Protein 1UW4 (pdb70)

Foldseek 3Di:
DFKKKKKQAPQPDDQVNVVVVQPVDADFDDKDKDWPPDPDPPPTMIMMMTGHDDDVVLVVSCVPQQQPWDADPVGDTGGIHMDHDPDPDDD/DDDLLVVLCCLLQPVQAPVCLVVSLVVVQPPPCVPVVSLVSNLVVLLQQLSHDLNRLLSSLLSVLSNCVPVVVSLVSNLVSLLVVLVVCLVVVDVVCLSRNLSSLLNNLSNCVSPSDDVVVVLVSLVCLLDPQADPVLAAGPSRHQVDPSSLVSNLSSLVRHVQVQCDDPSVVSVVLSVLSVLLSVQSSQPDPQADPVRHDDVVSVCSVVVSVCVNPVPDDRDPHNVRSVVSVVVVVVVVCVVVVPDD/DFKKKKKQAAQPDDQVNVCVVCPVPAAFDDKDKDWPPDPDPPPTMIMMMTGHDDDVVLVVRCVPQQQDWDADPPGDTGGIHMDHDPDPDDD/DDPLLVVLCCLQQPVFAPVCLVVSLVVVLPDPCVPVVSLVSNLVVLLQQLSHDLVRLLSSLVSVLSCCVPVVVSLVSNLVSLVVVLVVCLVVVDVVCLSSNLSSLLNNLSNCVSPSDDVVVVLVSLVCLLDPQADPVLDAGDSRHQVDPSSLVSNLSSLVRHVLVQCDDPSVVSVVLSVLSVLLSVQSSQPDPQADPVRHDDVVSVVSVVVSVCVNPVPDDRDPHNVRSVVSNVVVVVVVCVVVVPDD

Radius of gyration: 30.74 Å; Cα contacts (8 Å, |Δi|>4): 879; chains: 4; bounding box: 74×46×94 Å

InterPro domains:
  IPR005120 UPF3 domain [PF03467] (51-208)
  IPR012677 Nucleotide-binding alpha-beta plait domain superfamily [G3DSA:3.30.70.330] (50-139)
  IPR034979 UPF3B, RNA recognition motif-like domain [cd12728] (50-137)
  IPR035979 RNA-binding domain superfamily [SSF54928] (51-139)
  IPR039722 Nonsense-mediated mRNA decay protein 3 [PTHR13112] (39-478)

Sequence (678 aa):
LSKVVIRRLPPTLTKEQLQEHLQPMPEHDYFEFFSNDTSLYPHMYARAYINFKNQEDIILFRDRFDGYVFLDNKGQEYPAIVEFAPFQKAARPPLQEYVRKLLYKDLSKVTTEKVLRQMRKLPWQDQEVKDYVICCMINIWNVKYNSIHCVANLLAGLVLYQEDVGIHVVDGVLEDIRLGMEVNQPKFNQRRISSAKFLGELYNYRMVESAVIFRTLYSFTSFGVNPDGSPSSLDPPEHLFRIRLVCTILDTCGQYFDRGSSKRKLDCFLVYFQRYVWWKKSLEVWTKDHPFPIDIDYMISDTLELLRPKIKLCNSLEESIRQVQDLEREFLIKLGLVNLSKVVIRRLPPTLTKEQLQEHLQPMPEHDYFEFFSNDTSLYPHMYARAYINFKNQEDIILFRDRFDGYVFLDNKGQEYPAIVEFAPFQKAARPPLQEYVRKLLYKDLSKVTTEKVLRQMRKLPWQDQEVKDYVICCMINIWNVKYNSIHCVANLLAGLVLYQEDVGIHVVDGVLEDIRRLGMEVNQPKFNQRRISSAKFLGELYNYRMVESAVIFRTLYSSFTSSFGVNPDGSPSSLDPPEHLFRIRLVCTILDTCGQYFDRGSSKRKLDCFLVYFQRYVWWKKSLEVWTKDHPFPIDIDYMISDTLELLRPKIKLCNSLEESIRQVQDLEREFLIKLGLVN

Nearest PDB structures (foldseek):
  1uw4-assembly2_C  TM=1.011E+00  e=7.088E-17  Homo sapiens
  7nwu-assembly2_E  TM=1.004E+00  e=2.811E-15  Homo sapiens
  7nwu-assembly1_A  TM=9.991E-01  e=5.937E-15  Homo sapiens
  7qg6-assembly1_A  TM=9.614E-01  e=1.571E-12  Homo sapiens
  7qg6-assembly1_E  TM=9.513E-01  e=1.977E-12  Homo sapiens

Solvent-accessible surface area: 33104 Å² total; per-residue (Å²): 83,41,5,2,4,0,6,59,0,1,34,102,18,57,67,111,84,0,70,126,74,1,101,109,45,28,105,69,110,42,14,75,40,41,36,108,19,27,4,2,160,81,50,40,52,0,8,0,6,0,18,5,130,58,132,125,37,14,85,120,9,34,76,125,3,46,40,78,71,2,109,27,147,178,48,92,129,30,74,2,49,10,74,54,3,42,16,48,107,52,48,172,71,111,72,50,81,53,1,58,103,0,3,38,141,49,13,35,128,137,39,18,146,127,1,46,139,25,0,112,120,5,45,13,156,64,111,144,11,30,71,46,0,13,30,7,2,2,20,1,93,45,11,151,106,94,16,0,42,1,1,0,48,3,0,25,20,0,28,137,116,40,92,41,0,0,6,24,0,0,7,3,0,8,22,6,12,53,4,0,2,35,28,34,65,110,143,8,38,160,64,9,21,12,4,0,34,0,0,0,12,0,46,43,60,226,26,7,143,22,15,7,0,0,62,8,0,37,15,0,11,67,50,33,24,48,70,60,14,46,66,25,110,38,7,51,48,101,27,17,14,2,0,94,4,0,3,18,0,2,87,20,0,1,108,137,0,78,199,61,86,19,83,76,11,0,52,9,0,4,29,35,0,13,53,4,7,47,32,8,49,60,21,172,44,35,72,211,146,83,92,29,51,105,106,19,40,129,63,15,23,92,5,0,85,107,19,33,111,207,45,118,49,9,113,28,44,108,48,0,61,61,49,3,96,30,18,76,76,95,13,70,99,105,12,22,12,7,84,88,44,3,3,6,0,4,60,0,0,42,93,19,60,52,127,80,0,73,121,79,0,94,111,42,27,118,69,108,35,12,72,43,42,32,110,18,23,5,2,160,81,46,49,54,1,8,0,7,0,21,7,114,88,126,116,41,14,69,123,7,32,78,121,0,45,41,77,70,3,105,25,131,169,51,89,130,32,75,3,42,9,73,52,2,47,17,48,114,42,55,178,76,118,67,52,67,86,1,55,99,0,3,33,130,43,10,38,151,144,36,26,138,107,1,32,106,32,0,104,157,12,64,14,184,67,111,144,17,21,72,49,0,12,30,8,2,0,19,1,74,43,10,161,93,116,18,0,40,2,2,0,57,5,0,27,22,0,32,140,128,41,95,44,0,0,7,25,0,0,9,2,0,8,21,5,12,38,4,0,2,34,29,35,65,109,146,7,37,96,61,11,22,2,5,0,26,0,0,0,15,0,50,42,68,223,30,7,137,23,12,7,0,0,59,7,0,37,31,0,12,71,45,33,26,46,69,60,14,45,65,26,108,41,7,52,47,100,24,19,13,1,0,88,3,0,3,16,0,1,79,18,0,1,97,136,0,74,191,62,87,19,98,105,15,0,53,6,0,4,26,33,0,11,54,3,5,48,31,8,53,60,20,171,44,36,72,213,147,81,89,26,50,99,107,17,43,119,60,13,25,95,4,0,83,92,16,32,108,196,45,117,45,9,114,31,47,114,49,0,60,56,55,5,92,33,18,78,82,107,11,70,95,123,20,23,12,10,92

CATH classification: 3.30.70.330

Organism: Homo sapiens (NCBI:txid9606)

Structure (mmCIF, N/CA/C/O backbone):
data_1UW4
#
_entry.id   1UW4
#
_cell.length_a   70.306
_cell.length_b   100.178
_cell.length_c   153.458
_cell.angle_alpha   90.00
_cell.angle_beta   90.00
_cell.angle_gamma   90.00
#
_symmetry.space_group_name_H-M   'P 21 21 2'
#
loop_
_entity.id
_entity.type
_entity.pdbx_description
1 polymer UPF3X
2 polymer 'REGULATOR OF NONSENSE TRANSCRIPTS 2'
3 non-polymer BETA-MERCAPTOETHANOL
4 water water
#
loop_
_atom_site.group_PDB
_atom_site.id
_atom_site.type_symbol
_atom_site.label_atom_id
_atom_site.label_alt_id
_atom_site.label_comp_id
_atom_site.label_asym_id
_atom_site.label_entity_id
_atom_site.label_seq_id
_atom_site.pdbx_PDB_ins_code
_atom_site.Cartn_x
_atom_site.Cartn_y
_atom_site.Cartn_z
_atom_site.occupancy
_atom_site.B_iso_or_equiv
_atom_site.auth_seq_id
_atom_site.auth_comp_id
_atom_site.auth_asym_id
_atom_site.auth_atom_id
_atom_site.pdbx_PDB_model_num
ATOM 1 N N . LEU A 1 1 ? 83.645 35.025 122.967 1.00 31.34 50 LEU A N 1
ATOM 2 C CA . LEU A 1 1 ? 84.224 33.817 123.629 1.00 31.19 50 LEU A CA 1
ATOM 3 C C . LEU A 1 1 ? 85.713 33.664 123.301 1.00 30.62 50 LEU A C 1
ATOM 4 O O . LEU A 1 1 ? 86.066 33.411 122.150 1.00 30.70 50 LEU A O 1
ATOM 9 N N . SER A 1 2 ? 86.581 33.838 124.300 1.00 29.98 51 SER A N 1
ATOM 10 C CA . SER A 1 2 ? 88.030 33.656 124.111 1.00 29.46 51 SER A CA 1
ATOM 11 C C . SER A 1 2 ? 88.672 32.577 125.003 1.00 28.64 51 SER A C 1
ATOM 12 O O . SER A 1 2 ? 89.774 32.101 124.710 1.00 28.47 51 SER A O 1
ATOM 15 N N . LYS A 1 3 ? 87.990 32.190 126.075 1.00 27.63 52 LYS A N 1
ATOM 16 C CA . LYS A 1 3 ? 88.534 31.227 127.035 1.00 27.00 52 LYS A CA 1
ATOM 17 C C . LYS A 1 3 ? 88.251 29.786 126.595 1.00 26.31 52 LYS A C 1
ATOM 18 O O . LYS A 1 3 ? 87.100 29.396 126.464 1.00 25.91 52 LYS A O 1
ATOM 24 N N . VAL A 1 4 ? 89.325 29.017 126.400 1.00 25.90 53 VAL A N 1
ATOM 25 C CA . VAL A 1 4 ? 89.284 27.657 125.863 1.00 25.63 53 VAL A CA 1
ATOM 26 C C . VAL A 1 4 ? 89.866 26.665 126.874 1.00 25.60 53 VAL A C 1
ATOM 27 O O . VAL A 1 4 ? 90.929 26.913 127.454 1.00 25.10 53 VAL A O 1
ATOM 31 N N . VAL A 1 5 ? 89.161 25.554 127.087 1.00 25.19 54 VAL A N 1
ATOM 32 C CA . VAL A 1 5 ? 89.649 24.482 127.948 1.00 24.92 54 VAL A CA 1
ATOM 33 C C . VAL A 1 5 ? 90.151 23.299 127.127 1.00 25.35 54 VAL A C 1
ATOM 34 O O . VAL A 1 5 ? 89.557 22.938 126.105 1.00 24.87 54 VAL A O 1
ATOM 38 N N . ILE A 1 6 ? 91.255 22.713 127.583 1.00 25.51 55 ILE A N 1
ATOM 39 C CA . ILE A 1 6 ? 91.764 21.461 127.041 1.00 26.30 55 ILE A CA 1
ATOM 40 C C . ILE A 1 6 ? 91.830 20.466 128.207 1.00 26.15 55 ILE A C 1
ATOM 41 O O . ILE A 1 6 ? 92.631 20.632 129.132 1.00 25.90 55 ILE A O 1
ATOM 46 N N . ARG A 1 7 ? 90.976 19.442 128.143 1.00 26.14 56 ARG A N 1
ATOM 47 C CA . ARG A 1 7 ? 90.649 18.586 129.291 1.00 25.84 56 ARG A CA 1
ATOM 48 C C . ARG A 1 7 ? 90.752 17.069 129.003 1.00 25.57 56 ARG A C 1
ATOM 49 O O . ARG A 1 7 ? 90.883 16.653 127.863 1.00 25.55 56 ARG A O 1
ATOM 57 N N . ARG A 1 8 ? 90.694 16.266 130.062 1.00 25.23 57 ARG A N 1
ATOM 58 C CA . ARG A 1 8 ? 90.923 14.816 130.006 1.00 25.64 57 ARG A CA 1
ATOM 59 C C . ARG A 1 8 ? 92.388 14.487 129.618 1.00 26.02 57 ARG A C 1
ATOM 60 O O . ARG A 1 8 ? 92.670 13.486 128.948 1.00 25.87 57 ARG A O 1
ATOM 68 N N . LEU A 1 9 ? 93.311 15.346 130.057 1.00 26.42 58 LEU A N 1
ATOM 69 C CA . LEU A 1 9 ? 94.748 15.108 129.911 1.00 26.75 58 LEU A CA 1
ATOM 70 C C . LEU A 1 9 ? 95.207 14.087 130.954 1.00 26.98 58 LEU A C 1
ATOM 71 O O . LEU A 1 9 ? 94.547 13.917 131.971 1.00 26.46 58 LEU A O 1
ATOM 76 N N . PRO A 1 10 ? 96.328 13.404 130.717 1.00 27.59 59 PRO A N 1
ATOM 77 C CA . PRO A 1 10 ? 96.852 12.453 131.707 1.00 28.18 59 PRO A CA 1
ATOM 78 C C . PRO A 1 10 ? 97.039 13.117 133.085 1.00 28.90 59 PRO A C 1
ATOM 79 O O . PRO A 1 10 ? 97.492 14.272 133.128 1.00 28.97 59 PRO A O 1
ATOM 83 N N . PRO A 1 11 ? 96.687 12.425 134.174 1.00 29.42 60 PRO A N 1
ATOM 84 C CA . PRO A 1 11 ? 96.716 13.022 135.519 1.00 29.72 60 PRO A CA 1
ATOM 85 C C . PRO A 1 11 ? 98.099 13.413 136.035 1.00 30.50 60 PRO A C 1
ATOM 86 O O . PRO A 1 11 ? 98.158 14.212 136.971 1.00 30.42 60 PRO A O 1
ATOM 90 N N . THR A 1 12 ? 99.169 12.865 135.452 1.00 31.21 61 THR A N 1
ATOM 91 C CA . THR A 1 12 ? 100.535 13.211 135.839 1.00 31.54 61 THR A CA 1
ATOM 92 C C . THR A 1 12 ? 101.264 14.025 134.764 1.00 31.62 61 THR A C 1
ATOM 93 O O . THR A 1 12 ? 102.483 14.145 134.807 1.00 31.61 61 THR A O 1
ATOM 97 N N . LEU A 1 13 ? 100.531 14.582 133.801 1.00 31.46 62 LEU A N 1
ATOM 98 C CA . LEU A 1 13 ? 101.116 15.565 132.891 1.00 31.56 62 LEU A CA 1
ATOM 99 C C . LEU A 1 13 ? 101.346 16.855 133.680 1.00 31.60 62 LEU A C 1
ATOM 100 O O . LEU A 1 13 ? 100.613 17.140 134.630 1.00 31.96 62 LEU A O 1
ATOM 105 N N . THR A 1 14 ? 102.381 17.605 133.309 1.00 31.77 63 THR A N 1
ATOM 106 C CA . THR A 1 14 ? 102.702 18.893 133.939 1.00 31.59 63 THR A CA 1
ATOM 107 C C . THR A 1 14 ? 102.477 20.014 132.935 1.00 31.98 63 THR A C 1
ATOM 108 O O . THR A 1 14 ? 102.446 19.773 131.724 1.00 31.64 63 THR A O 1
ATOM 112 N N . LYS A 1 15 ? 102.342 21.238 133.439 1.00 32.46 64 LYS A N 1
ATOM 113 C CA . LYS A 1 15 ? 102.173 22.412 132.584 1.00 32.91 64 LYS A CA 1
ATOM 114 C C . LYS A 1 15 ? 103.277 22.509 131.526 1.00 33.43 64 LYS A C 1
ATOM 115 O O . LYS A 1 15 ? 102.988 22.771 130.357 1.00 33.53 64 LYS A O 1
ATOM 121 N N . GLU A 1 16 ? 104.527 22.282 131.938 1.00 33.92 65 GLU A N 1
ATOM 122 C CA . GLU A 1 16 ? 105.679 22.438 131.051 1.00 34.23 65 GLU A CA 1
ATOM 123 C C . GLU A 1 16 ? 105.670 21.400 129.925 1.00 34.42 65 GLU A C 1
ATOM 124 O O . GLU A 1 16 ? 105.896 21.740 128.769 1.00 34.33 65 GLU A O 1
ATOM 130 N N . GLN A 1 17 ? 105.402 20.142 130.270 1.00 34.77 66 GLN A N 1
ATOM 131 C CA . GLN A 1 17 ? 105.280 19.069 129.274 1.00 34.88 66 GLN A CA 1
ATOM 132 C C . GLN A 1 17 ? 104.169 19.367 128.263 1.00 35.06 66 GLN A C 1
ATOM 133 O O . GLN A 1 17 ? 104.323 19.094 127.069 1.00 35.22 66 GLN A O 1
ATOM 139 N N . LEU A 1 18 ? 103.063 19.934 128.752 1.00 35.01 67 LEU A N 1
ATOM 140 C CA . LEU A 1 18 ? 101.934 20.338 127.910 1.00 35.14 67 LEU A CA 1
ATOM 141 C C . LEU A 1 18 ? 102.370 21.413 126.919 1.00 35.25 67 LEU A C 1
ATOM 142 O O . LEU A 1 18 ? 102.005 21.373 125.745 1.00 35.16 67 LEU A O 1
ATOM 147 N N . GLN A 1 19 ? 103.165 22.363 127.405 1.00 35.56 68 GLN A N 1
ATOM 148 C CA . GLN A 1 19 ? 103.679 23.450 126.578 1.00 35.57 68 GLN A CA 1
ATOM 149 C C . GLN A 1 19 ? 104.536 22.917 125.428 1.00 35.95 68 GLN A C 1
ATOM 150 O O . GLN A 1 19 ? 104.410 23.384 124.295 1.00 36.18 68 GLN A O 1
ATOM 156 N N . GLU A 1 20 ? 105.378 21.924 125.711 1.00 36.26 69 GLU A N 1
ATOM 157 C CA . GLU A 1 20 ? 106.254 21.331 124.694 1.00 36.62 69 GLU A CA 1
ATOM 158 C C . GLU A 1 20 ? 105.448 20.728 123.537 1.00 36.66 69 GLU A C 1
ATOM 159 O O . GLU A 1 20 ? 105.873 20.783 122.381 1.00 36.59 69 GLU A O 1
ATOM 165 N N . HIS A 1 21 ? 104.284 20.165 123.861 1.00 36.93 70 HIS A N 1
ATOM 166 C CA . HIS A 1 21 ? 103.386 19.573 122.864 1.00 36.98 70 HIS A CA 1
ATOM 167 C C . HIS A 1 21 ? 102.642 20.635 122.047 1.00 37.11 70 HIS A C 1
ATOM 168 O O . HIS A 1 21 ? 102.416 20.456 120.848 1.00 37.25 70 HIS A O 1
ATOM 175 N N . LEU A 1 22 ? 102.265 21.733 122.703 1.00 37.19 71 LEU A N 1
ATOM 176 C CA . LEU A 1 22 ? 101.413 22.759 122.096 1.00 37.20 71 LEU A CA 1
ATOM 177 C C . LEU A 1 22 ? 102.156 23.720 121.156 1.00 37.44 71 LEU A C 1
ATOM 178 O O . LEU A 1 22 ? 101.547 24.267 120.229 1.00 37.54 71 LEU A O 1
ATOM 183 N N . GLN A 1 23 ? 103.453 23.928 121.382 1.00 37.63 72 GLN A N 1
ATOM 184 C CA . GLN A 1 23 ? 104.181 24.966 120.652 1.00 37.83 72 GLN A CA 1
ATOM 185 C C . GLN A 1 23 ? 104.282 24.614 119.156 1.00 37.87 72 GLN A C 1
ATOM 186 O O . GLN A 1 23 ? 104.351 23.430 118.814 1.00 37.95 72 GLN A O 1
ATOM 192 N N . PRO A 1 24 ? 104.283 25.610 118.263 1.00 37.77 73 PRO A N 1
ATOM 193 C C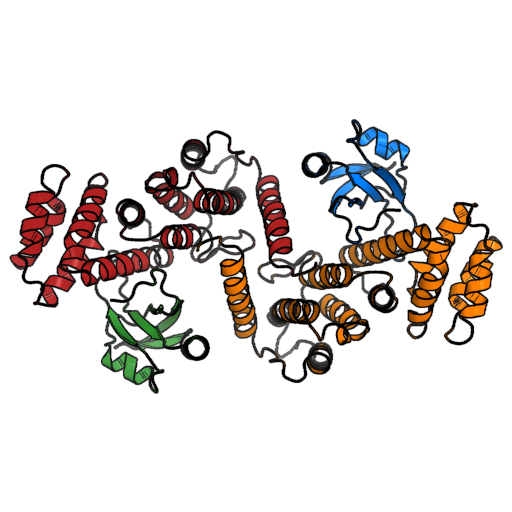A . PRO A 1 24 ? 104.262 27.041 118.612 1.00 37.73 73 PRO A CA 1
ATOM 194 C C . PRO A 1 24 ? 102.924 27.536 119.171 1.00 37.64 73 PRO A C 1
ATOM 195 O O . PRO A 1 24 ? 101.883 27.354 118.543 1.00 37.47 73 PRO A O 1
ATOM 199 N N . MET A 1 25 ? 102.974 28.166 120.341 1.00 37.58 74 MET A N 1
ATOM 200 C CA . MET A 1 25 ? 101.777 28.663 121.001 1.00 37.69 74 MET A CA 1
ATOM 201 C C . MET A 1 25 ? 101.291 29.957 120.348 1.00 37.78 74 MET A C 1
ATOM 202 O O . MET A 1 25 ? 102.095 30.843 120.052 1.00 37.49 74 MET A O 1
ATOM 207 N N . PRO A 1 26 ? 99.977 30.078 120.138 1.00 37.92 75 PRO A N 1
ATOM 208 C CA . PRO A 1 26 ? 99.394 31.318 119.607 1.00 37.91 75 PRO A CA 1
ATOM 209 C C . PRO A 1 26 ? 99.365 32.398 120.688 1.00 37.88 75 PRO A C 1
ATOM 210 O O . PRO A 1 26 ? 99.572 32.072 121.861 1.00 38.01 75 PRO A O 1
ATOM 214 N N . GLU A 1 27 ? 99.125 33.652 120.309 1.00 37.67 76 GLU A N 1
ATOM 215 C CA . GLU A 1 27 ? 99.127 34.753 121.283 1.00 37.33 76 GLU A CA 1
ATOM 216 C C . GLU A 1 27 ? 98.028 34.530 122.324 1.00 36.66 76 GLU A C 1
ATOM 217 O O . GLU A 1 27 ? 96.880 34.280 121.957 1.00 36.47 76 GLU A O 1
ATOM 223 N N . HIS A 1 28 ? 98.388 34.619 123.608 1.00 36.08 77 HIS A N 1
ATOM 224 C CA . HIS A 1 28 ? 97.443 34.406 124.713 1.00 35.65 77 HIS A CA 1
ATOM 225 C C . HIS A 1 28 ? 97.681 35.310 125.942 1.00 35.45 77 HIS A C 1
ATOM 226 O O . HIS A 1 28 ? 98.823 35.608 126.302 1.00 35.28 77 HIS A O 1
ATOM 233 N N . ASP A 1 29 ? 96.578 35.752 126.552 1.00 35.21 78 ASP A N 1
ATOM 234 C CA . ASP A 1 29 ? 96.573 36.491 127.822 1.00 35.11 78 ASP A CA 1
ATOM 235 C C . ASP A 1 29 ? 96.973 35.615 129.010 1.00 34.53 78 ASP A C 1
ATOM 236 O O . ASP A 1 29 ? 97.705 36.049 129.894 1.00 34.33 78 ASP A O 1
ATOM 241 N N . TYR A 1 30 ? 96.449 34.392 129.017 1.00 33.82 79 TYR A N 1
ATOM 242 C CA . TYR A 1 30 ? 96.403 33.529 130.198 1.00 33.49 79 TYR A CA 1
ATOM 243 C C . TYR A 1 30 ? 96.660 32.062 129.793 1.00 32.80 79 TYR A C 1
ATOM 244 O O . TYR A 1 30 ? 96.306 31.655 128.701 1.00 33.33 79 TYR A O 1
ATOM 253 N N . PHE A 1 31 ? 97.284 31.281 130.666 1.00 32.19 80 PHE A N 1
ATOM 254 C CA . PHE A 1 31 ? 97.562 29.865 130.395 1.00 31.62 80 PHE A CA 1
ATOM 255 C C . PHE A 1 31 ? 97.993 29.181 131.689 1.00 31.48 80 PHE A C 1
ATOM 256 O O . PHE A 1 31 ? 99.120 29.372 132.155 1.00 30.80 80 PHE A O 1
ATOM 264 N N . GLU A 1 32 ? 97.078 28.401 132.267 1.00 31.24 81 GLU A N 1
ATOM 265 C CA . GLU A 1 32 ? 97.287 27.770 133.569 1.00 31.14 81 GLU A CA 1
ATOM 266 C C . GLU A 1 32 ? 96.795 26.320 133.598 1.00 30.83 81 GLU A C 1
ATOM 267 O O . GLU A 1 32 ? 95.813 25.971 132.934 1.00 30.36 81 GLU A O 1
ATOM 273 N N . PHE A 1 33 ? 97.477 25.513 134.408 1.00 30.37 82 PHE A N 1
ATOM 274 C CA . PHE A 1 33 ? 97.302 24.066 134.476 1.00 30.15 82 PHE A CA 1
ATOM 275 C C . PHE A 1 33 ? 96.583 23.694 135.776 1.00 30.00 82 PHE A C 1
ATOM 276 O O . PHE A 1 33 ? 96.855 24.277 136.819 1.00 29.24 82 PHE A O 1
ATOM 284 N N . PHE A 1 34 ? 95.651 22.740 135.705 1.00 29.74 83 PHE A N 1
ATOM 285 C CA . PHE A 1 34 ? 94.923 22.261 136.888 1.00 29.61 83 PHE A CA 1
ATOM 286 C C . PHE A 1 34 ? 94.792 20.745 136.908 1.00 29.67 83 PHE A C 1
ATOM 287 O O . PHE A 1 34 ? 94.667 20.109 135.854 1.00 28.67 83 PHE A O 1
ATOM 295 N N . SER A 1 35 ? 94.835 20.173 138.114 1.00 29.58 84 SER A N 1
ATOM 296 C CA . SER A 1 35 ? 94.640 18.732 138.307 1.00 29.81 84 SER A CA 1
ATOM 297 C C . SER A 1 35 ? 94.345 18.383 139.767 1.00 30.16 84 SER A C 1
ATOM 298 O O . SER A 1 35 ? 94.341 19.263 140.635 1.00 30.39 84 SER A O 1
ATOM 301 N N . ASN A 1 36 ? 94.105 17.096 140.027 1.00 30.24 85 ASN A N 1
ATOM 302 C CA . ASN A 1 36 ? 93.889 16.579 141.384 1.00 30.55 85 ASN A CA 1
ATOM 303 C C . ASN A 1 36 ? 92.860 17.374 142.204 1.00 30.19 85 ASN A C 1
ATOM 304 O O . ASN A 1 36 ? 93.029 17.553 143.405 1.00 30.43 85 ASN A O 1
ATOM 309 N N . ASP A 1 37 ? 91.798 17.850 141.558 1.00 29.80 86 ASP A N 1
ATOM 310 C CA . ASP A 1 37 ? 90.807 18.689 142.242 1.00 29.73 86 ASP A CA 1
ATOM 311 C C . ASP A 1 37 ? 89.353 18.197 142.118 1.00 29.59 86 ASP A C 1
ATOM 312 O O . ASP A 1 37 ? 88.423 18.875 142.550 1.00 30.11 86 ASP A O 1
ATOM 317 N N . THR A 1 38 ? 89.166 17.012 141.556 1.00 28.78 87 THR A N 1
ATOM 318 C CA . THR A 1 38 ? 87.836 16.437 141.385 1.00 28.29 87 THR A CA 1
ATOM 319 C C . THR A 1 38 ? 87.255 15.852 142.674 1.00 27.89 87 THR A C 1
ATOM 320 O O . THR A 1 38 ? 87.984 15.514 143.624 1.00 27.57 87 THR A O 1
ATOM 324 N N . SER A 1 39 ? 85.935 15.708 142.673 1.00 27.75 88 SER A N 1
ATOM 325 C CA . SER A 1 39 ? 85.210 14.961 143.701 1.00 27.92 88 SER A CA 1
ATOM 326 C C . SER A 1 39 ? 84.910 13.501 143.322 1.00 27.34 88 SER A C 1
ATOM 327 O O . SER A 1 39 ? 84.211 12.801 144.050 1.00 27.06 88 SER A O 1
ATOM 330 N N . LEU A 1 40 ? 85.460 13.033 142.206 1.00 27.00 89 LEU A N 1
ATOM 331 C CA . LEU A 1 40 ? 85.093 11.736 141.651 1.00 26.53 89 LEU A CA 1
ATOM 332 C C . LEU A 1 40 ? 86.280 10.763 141.583 1.00 26.11 89 LEU A C 1
ATOM 333 O O . LEU A 1 40 ? 86.389 9.989 140.644 1.00 25.51 89 LEU A O 1
ATOM 338 N N . TYR A 1 41 ? 87.152 10.786 142.596 1.00 26.34 90 TYR A N 1
ATOM 339 C CA . TYR A 1 41 ? 88.260 9.821 142.716 1.00 26.05 90 TYR A CA 1
ATOM 340 C C . TYR A 1 41 ? 87.748 8.386 142.639 1.00 25.88 90 TYR A C 1
ATOM 341 O O . TYR A 1 41 ? 86.709 8.111 143.229 1.00 25.61 90 TYR A O 1
ATOM 350 N N . PRO A 1 42 ? 88.443 7.453 141.958 1.00 25.78 91 PRO A N 1
ATOM 351 C CA . PRO A 1 42 ? 89.769 7.628 141.337 1.00 25.99 91 PRO A CA 1
ATOM 352 C C . PRO A 1 42 ? 89.830 8.067 139.858 1.00 26.02 91 PRO A C 1
ATOM 353 O O . PRO A 1 42 ? 90.847 7.803 139.206 1.00 25.75 91 PRO A O 1
ATOM 357 N N . HIS A 1 43 ? 88.806 8.747 139.353 1.00 25.89 92 HIS A N 1
ATOM 358 C CA . HIS A 1 43 ? 88.795 9.211 137.959 1.00 26.14 92 HIS A CA 1
ATOM 359 C C . HIS A 1 43 ? 89.541 10.536 137.806 1.00 26.48 92 HIS A C 1
ATOM 360 O O . HIS A 1 43 ? 88.938 11.611 137.788 1.00 26.85 92 HIS A O 1
ATOM 367 N N . MET A 1 44 ? 90.862 10.429 137.682 1.00 26.76 93 MET A N 1
ATOM 368 C CA . MET A 1 44 ? 91.771 11.566 137.742 1.00 27.06 93 MET A CA 1
ATOM 369 C C . MET A 1 44 ? 92.198 12.034 136.369 1.00 26.89 93 MET A C 1
ATOM 370 O O . MET A 1 44 ? 92.742 11.259 135.582 1.00 27.39 93 MET A O 1
ATOM 375 N N . TYR A 1 45 ? 91.978 13.318 136.104 1.00 26.33 94 TYR A N 1
ATOM 376 C CA . TYR A 1 45 ? 92.404 13.945 134.861 1.00 25.88 94 TYR A CA 1
ATOM 377 C C . TYR A 1 45 ? 93.001 15.336 135.130 1.00 25.53 94 TYR A C 1
ATOM 378 O O . TYR A 1 45 ? 92.800 15.925 136.187 1.00 25.05 94 TYR A O 1
ATOM 387 N N . ALA A 1 46 ? 93.740 15.841 134.151 1.00 25.88 95 ALA A N 1
ATOM 388 C CA . ALA A 1 46 ? 94.351 17.170 134.215 1.00 25.75 95 ALA A CA 1
ATOM 389 C C . ALA A 1 46 ? 93.801 17.991 133.078 1.00 26.04 95 ALA A C 1
ATOM 390 O O . ALA A 1 46 ? 93.232 17.437 132.125 1.00 26.46 95 ALA A O 1
ATOM 392 N N . ARG A 1 47 ? 93.931 19.311 133.181 1.00 25.92 96 ARG A N 1
ATOM 393 C CA . ARG A 1 47 ? 93.346 20.222 132.198 1.00 26.34 96 ARG A CA 1
ATOM 394 C C . ARG A 1 47 ? 93.981 21.609 132.240 1.00 26.25 96 ARG A C 1
ATOM 395 O O . ARG A 1 47 ? 94.775 21.925 133.125 1.00 26.61 96 ARG A O 1
ATOM 403 N N . ALA A 1 48 ? 93.628 22.436 131.268 1.00 26.32 97 ALA A N 1
ATOM 404 C CA . ALA A 1 48 ? 94.205 23.773 131.185 1.00 26.72 97 ALA A CA 1
ATOM 405 C C . ALA A 1 48 ? 93.234 24.743 130.539 1.00 26.98 97 ALA A C 1
ATOM 406 O O . ALA A 1 48 ? 92.321 24.345 129.813 1.00 26.23 97 ALA A O 1
ATOM 408 N N . TYR A 1 49 ? 93.433 26.020 130.837 1.00 26.95 98 TYR A N 1
ATOM 409 C CA . TYR A 1 49 ? 92.660 27.096 130.242 1.00 27.26 98 TYR A CA 1
ATOM 410 C C . TYR A 1 49 ? 93.610 28.067 129.569 1.00 27.45 98 TYR A C 1
ATOM 411 O O . TYR A 1 49 ? 94.682 28.351 130.085 1.00 27.51 98 TYR A O 1
ATOM 420 N N . ILE A 1 50 ? 93.205 28.533 128.395 1.00 27.96 99 ILE A N 1
ATOM 421 C CA . ILE A 1 50 ? 93.952 29.484 127.593 1.00 28.61 99 ILE A CA 1
ATOM 422 C C . ILE A 1 50 ? 92.971 30.539 127.111 1.00 29.22 99 ILE A C 1
ATOM 423 O O . ILE A 1 50 ? 91.908 30.210 126.594 1.00 29.09 99 ILE A O 1
ATOM 428 N N . ASN A 1 51 ? 93.329 31.807 127.267 1.00 30.02 100 ASN A N 1
ATOM 429 C CA . ASN A 1 51 ? 92.499 32.888 126.765 1.00 30.76 100 ASN A CA 1
ATOM 430 C C . ASN A 1 51 ? 93.177 33.486 125.532 1.00 31.47 100 ASN A C 1
ATOM 431 O O . ASN A 1 51 ? 94.208 34.149 125.643 1.00 31.44 100 ASN A O 1
ATOM 436 N N . PHE A 1 52 ? 92.594 33.226 124.361 1.00 32.14 101 PHE A N 1
ATOM 437 C CA . PHE A 1 52 ? 93.186 33.588 123.073 1.00 32.75 101 PHE A CA 1
ATOM 438 C C . PHE A 1 52 ? 92.918 35.059 122.764 1.00 33.54 101 PHE A C 1
ATOM 439 O O . PHE A 1 52 ? 91.910 35.615 123.209 1.00 33.53 101 PHE A O 1
ATOM 447 N N . LYS A 1 53 ? 93.816 35.672 121.993 1.00 34.69 102 LYS A N 1
ATOM 448 C CA . LYS A 1 53 ? 93.706 37.089 121.614 1.00 35.53 102 LYS A CA 1
ATOM 449 C C . LYS A 1 53 ? 92.836 37.323 120.365 1.00 36.12 102 LYS A C 1
ATOM 450 O O . LYS A 1 53 ? 92.080 38.295 120.310 1.00 36.44 102 LYS A O 1
ATOM 456 N N . ASN A 1 54 ? 92.961 36.448 119.367 1.00 36.82 103 ASN A N 1
ATOM 457 C CA . ASN A 1 54 ? 92.155 36.517 118.142 1.00 37.27 103 ASN A CA 1
ATOM 458 C C . ASN A 1 54 ? 91.263 35.284 117.978 1.00 37.56 103 ASN A C 1
ATOM 459 O O . ASN A 1 54 ? 91.574 34.207 118.495 1.00 37.78 103 ASN A O 1
ATOM 464 N N . GLN A 1 55 ? 90.171 35.445 117.230 1.00 37.86 104 GLN A N 1
ATOM 465 C CA . GLN A 1 55 ? 89.181 34.379 117.045 1.00 38.05 104 GLN A CA 1
ATOM 466 C C . GLN A 1 55 ? 89.610 33.298 116.050 1.00 37.87 104 GLN A C 1
ATOM 467 O O . GLN A 1 55 ? 89.269 32.123 116.234 1.00 38.00 104 GLN A O 1
ATOM 473 N N . GLU A 1 56 ? 90.325 33.683 114.991 1.00 37.48 105 GLU A N 1
ATOM 474 C CA . GLU A 1 56 ? 90.752 32.717 113.966 1.00 37.07 105 GLU A CA 1
ATOM 475 C C . GLU A 1 56 ? 91.790 31.717 114.493 1.00 36.60 105 GLU A C 1
ATOM 476 O O . GLU A 1 56 ? 91.881 30.592 113.987 1.00 36.52 105 GLU A O 1
ATOM 482 N N . ASP A 1 57 ? 92.555 32.126 115.507 1.00 35.94 106 ASP A N 1
ATOM 483 C CA . ASP A 1 57 ? 93.546 31.247 116.139 1.00 35.48 106 ASP A CA 1
ATOM 484 C C . ASP A 1 57 ? 92.927 30.105 116.950 1.00 34.91 106 ASP A C 1
ATOM 485 O O . ASP A 1 57 ? 93.587 29.088 117.173 1.00 34.66 106 ASP A O 1
ATOM 490 N N . ILE A 1 58 ? 91.689 30.287 117.414 1.00 34.23 107 ILE A N 1
ATOM 491 C CA . ILE A 1 58 ? 90.989 29.266 118.210 1.00 33.73 107 ILE A CA 1
ATOM 492 C C . ILE A 1 58 ? 90.599 28.079 117.335 1.00 33.64 107 ILE A C 1
ATOM 493 O O . ILE A 1 58 ? 90.781 26.930 117.729 1.00 33.90 107 ILE A O 1
ATOM 498 N N . ILE A 1 59 ? 90.045 28.366 116.160 1.00 33.41 108 ILE A N 1
ATOM 499 C CA . ILE A 1 59 ? 89.655 27.321 115.216 1.00 33.48 108 ILE A CA 1
ATOM 500 C C . ILE A 1 59 ? 90.875 26.484 114.827 1.00 33.28 108 ILE A C 1
ATOM 501 O O . ILE A 1 59 ? 90.787 25.262 114.754 1.00 33.66 108 ILE A O 1
ATOM 506 N N . LEU A 1 60 ? 92.005 27.143 114.577 1.00 32.96 109 LEU A N 1
ATOM 507 C CA . LEU A 1 60 ? 93.255 26.444 114.265 1.00 32.75 109 LEU A CA 1
ATOM 508 C C . LEU A 1 60 ? 93.706 25.535 115.407 1.00 32.20 109 LEU A C 1
ATOM 509 O O . LEU A 1 60 ? 94.142 24.413 115.171 1.00 32.05 109 LEU A O 1
ATOM 514 N N . PHE A 1 61 ? 93.586 26.023 116.638 1.00 31.58 110 PHE A N 1
ATOM 515 C CA . PHE A 1 61 ? 94.068 25.296 117.810 1.00 31.29 110 PHE A CA 1
ATOM 516 C C . PHE A 1 61 ? 93.310 23.986 118.078 1.00 30.96 110 PHE A C 1
ATOM 517 O O . PHE A 1 61 ? 93.907 22.994 118.489 1.00 30.61 110 PHE A O 1
ATOM 525 N N . ARG A 1 62 ? 92.003 23.979 117.856 1.00 30.89 111 ARG A N 1
ATOM 526 C CA . ARG A 1 62 ? 91.226 22.760 118.083 1.00 30.71 111 ARG A CA 1
ATOM 527 C C . ARG A 1 62 ? 91.262 21.811 116.876 1.00 30.44 111 ARG A C 1
ATOM 528 O O . ARG A 1 62 ? 91.118 20.610 117.047 1.00 30.13 111 ARG A O 1
ATOM 536 N N . ASP A 1 63 ? 91.469 22.344 115.670 1.00 30.30 112 ASP A N 1
ATOM 537 C CA . ASP A 1 63 ? 91.791 21.512 114.498 1.00 30.37 112 ASP A CA 1
ATOM 538 C C . ASP A 1 63 ? 93.055 20.690 114.767 1.00 30.25 112 ASP A C 1
ATOM 539 O O . ASP A 1 63 ? 93.162 19.551 114.332 1.00 29.94 112 ASP A O 1
ATOM 544 N N . ARG A 1 64 ? 93.997 21.278 115.505 1.00 30.19 113 ARG A N 1
ATOM 545 C CA . ARG A 1 64 ? 95.291 20.661 115.789 1.00 30.34 113 ARG A CA 1
ATOM 546 C C . ARG A 1 64 ? 95.297 19.726 117.003 1.00 30.00 113 ARG A C 1
ATOM 547 O O . ARG A 1 64 ? 95.906 18.660 116.942 1.00 29.89 113 ARG A O 1
ATOM 555 N N . PHE A 1 65 ? 94.623 20.110 118.092 1.00 29.66 114 PHE A N 1
ATOM 556 C CA . PHE A 1 65 ? 94.758 19.405 119.385 1.00 29.32 114 PHE A CA 1
ATOM 557 C C . PHE A 1 65 ? 93.499 18.697 119.946 1.00 29.13 114 PHE A C 1
ATOM 558 O O . PHE A 1 65 ? 93.600 17.969 120.935 1.00 28.82 114 PHE A O 1
ATOM 566 N N . ASP A 1 66 ? 92.333 18.894 119.334 1.00 28.99 115 ASP A N 1
ATOM 567 C CA . ASP A 1 66 ? 91.151 18.112 119.714 1.00 28.99 115 ASP A CA 1
ATOM 568 C C . ASP A 1 66 ? 91.333 16.699 119.173 1.00 29.37 115 ASP A C 1
ATOM 569 O O . ASP A 1 66 ? 91.423 16.494 117.953 1.00 29.09 115 ASP A O 1
ATOM 574 N N . GLY A 1 67 ? 91.429 15.734 120.086 1.00 29.93 116 GLY A N 1
ATOM 575 C CA . GLY A 1 67 ? 91.673 14.344 119.732 1.00 30.40 116 GLY A CA 1
ATOM 576 C C . GLY A 1 67 ? 93.141 13.937 119.742 1.00 30.72 116 GLY A C 1
ATOM 577 O O . GLY A 1 67 ? 93.451 12.754 119.599 1.00 30.57 116 GLY A O 1
ATOM 578 N N . TYR A 1 68 ? 94.044 14.909 119.902 1.00 31.48 117 TYR A N 1
ATOM 579 C CA . TYR A 1 68 ? 95.486 14.651 119.998 1.00 31.62 117 TYR A CA 1
ATOM 580 C C . TYR A 1 68 ? 95.776 13.714 121.176 1.00 31.75 117 TYR A C 1
ATOM 581 O O . TYR A 1 68 ? 95.372 13.978 122.310 1.00 31.43 117 TYR A O 1
ATOM 590 N N . VAL A 1 69 ? 96.478 12.619 120.900 1.00 32.13 118 VAL A N 1
ATOM 591 C CA . VAL A 1 69 ? 96.694 11.586 121.909 1.00 32.50 118 VAL A CA 1
ATOM 592 C C . VAL A 1 69 ? 97.939 11.878 122.744 1.00 32.82 118 VAL A C 1
ATOM 593 O O . VAL A 1 69 ? 99.060 11.858 122.229 1.00 33.21 118 VAL A O 1
ATOM 597 N N . PHE A 1 70 ? 97.724 12.175 124.024 1.00 33.23 119 PHE A N 1
ATOM 598 C CA . PHE A 1 70 ? 98.793 12.266 125.013 1.00 33.59 119 PHE A CA 1
ATOM 599 C C . PHE A 1 70 ? 98.991 10.889 125.640 1.00 34.23 119 PHE A C 1
ATOM 600 O O . PHE A 1 70 ? 98.093 10.047 125.598 1.00 34.40 119 PHE A O 1
ATOM 608 N N . LEU A 1 71 ? 100.166 10.659 126.217 1.00 34.77 120 LEU A N 1
ATOM 609 C CA . LEU A 1 71 ? 100.456 9.408 126.918 1.00 35.23 120 LEU A CA 1
ATOM 610 C C . LEU A 1 71 ? 100.919 9.692 128.350 1.00 35.86 120 LEU A C 1
ATOM 611 O O . LEU A 1 71 ? 101.496 10.746 128.631 1.00 35.81 120 LEU A O 1
ATOM 616 N N . ASP A 1 72 ? 100.643 8.756 129.256 1.00 36.60 121 ASP A N 1
ATOM 617 C CA . ASP A 1 72 ? 101.250 8.779 130.589 1.00 37.11 121 ASP A CA 1
ATOM 618 C C . ASP A 1 72 ? 102.454 7.832 130.588 1.00 37.46 121 ASP A C 1
ATOM 619 O O . ASP A 1 72 ? 102.803 7.297 129.532 1.00 37.37 121 ASP A O 1
ATOM 624 N N . ASN A 1 73 ? 103.087 7.634 131.746 1.00 37.98 122 ASN A N 1
ATOM 625 C CA . ASN A 1 73 ? 104.267 6.757 131.849 1.00 38.31 122 ASN A CA 1
ATOM 626 C C . ASN A 1 73 ? 104.031 5.370 131.245 1.00 38.43 122 ASN A C 1
ATOM 627 O O . ASN A 1 73 ? 104.856 4.879 130.467 1.00 38.65 122 ASN A O 1
ATOM 632 N N . LYS A 1 74 ? 102.897 4.758 131.586 1.00 38.46 123 LYS A N 1
ATOM 633 C CA . LYS A 1 74 ? 102.646 3.344 131.275 1.00 38.45 123 LYS A CA 1
ATOM 634 C C . LYS A 1 74 ? 102.103 3.071 129.858 1.00 38.21 123 LYS A C 1
ATOM 635 O O . LYS A 1 74 ? 101.846 1.917 129.504 1.00 38.41 123 LYS A O 1
ATOM 641 N N . GLY A 1 75 ? 101.937 4.120 129.053 1.00 37.83 124 GLY A N 1
ATOM 642 C CA . GLY A 1 75 ? 101.540 3.976 127.658 1.00 37.52 124 GLY A CA 1
ATOM 643 C C . GLY A 1 75 ? 100.040 3.950 127.399 1.00 37.15 124 GLY A C 1
ATOM 644 O O . GLY A 1 75 ? 99.615 3.616 126.294 1.00 37.21 124 GLY A O 1
ATOM 645 N N . GLN A 1 76 ? 99.242 4.298 128.409 1.00 36.62 125 GLN A N 1
ATOM 646 C CA . GLN A 1 76 ? 97.791 4.398 128.259 1.00 36.26 125 GLN A CA 1
ATOM 647 C C . GLN A 1 76 ? 97.476 5.643 127.442 1.00 35.34 125 GLN A C 1
ATOM 648 O O . GLN A 1 76 ? 98.094 6.689 127.647 1.00 35.43 125 GLN A O 1
ATOM 654 N N . GLU A 1 77 ? 96.516 5.532 126.527 1.00 34.31 126 GLU A N 1
ATOM 655 C CA . GLU A 1 77 ? 96.162 6.642 125.644 1.00 33.58 126 GLU A CA 1
ATOM 656 C C . GLU A 1 77 ? 95.154 7.585 126.312 1.00 32.60 126 GLU A C 1
ATOM 657 O O . GLU A 1 77 ? 94.250 7.138 127.019 1.00 32.36 126 GLU A O 1
ATOM 663 N N . TYR A 1 78 ? 95.334 8.886 126.072 1.00 31.53 127 TYR A N 1
ATOM 664 C CA . TYR A 1 78 ? 94.469 9.944 126.594 1.00 30.61 127 TYR A CA 1
ATOM 665 C C . TYR A 1 78 ? 94.179 10.940 125.477 1.00 30.01 127 TYR A C 1
ATOM 666 O O . TYR A 1 78 ? 94.899 11.935 125.339 1.00 29.49 127 TYR A O 1
ATOM 675 N N . PRO A 1 79 ? 93.156 10.686 124.666 1.00 28.97 128 PRO A N 1
ATOM 676 C CA . PRO A 1 79 ? 92.699 11.698 123.714 1.00 28.64 128 PRO A CA 1
ATOM 677 C C . PRO A 1 79 ? 92.213 12.953 124.459 1.00 28.30 128 PRO A C 1
ATOM 678 O O . PRO A 1 79 ? 91.384 12.844 125.364 1.00 28.56 128 PRO A O 1
ATOM 682 N N . ALA A 1 80 ? 92.744 14.118 124.101 1.00 27.61 129 ALA A N 1
ATOM 683 C CA . ALA A 1 80 ? 92.338 15.369 124.734 1.00 27.22 129 ALA A CA 1
ATOM 684 C C . ALA A 1 80 ? 91.039 15.859 124.114 1.00 26.79 129 ALA A C 1
ATOM 685 O O . ALA A 1 80 ? 90.697 15.478 122.999 1.00 26.65 129 ALA A O 1
ATOM 687 N N . ILE A 1 81 ? 90.322 16.692 124.854 1.00 26.42 130 ILE A N 1
ATOM 688 C CA . ILE A 1 81 ? 89.134 17.369 124.346 1.00 26.50 130 ILE A CA 1
ATOM 689 C C . ILE A 1 81 ? 89.380 18.870 124.445 1.00 26.34 130 ILE A C 1
ATOM 690 O O . ILE A 1 81 ? 89.835 19.345 125.473 1.00 26.08 130 ILE A O 1
ATOM 695 N N . VAL A 1 82 ? 89.059 19.600 123.378 1.00 26.58 131 VAL A N 1
ATOM 696 C CA . VAL A 1 82 ? 89.198 21.055 123.329 1.00 26.67 131 VAL A CA 1
ATOM 697 C C . VAL A 1 82 ? 87.837 21.696 123.004 1.00 26.88 131 VAL A C 1
ATOM 698 O O . VAL A 1 82 ? 87.238 21.421 121.955 1.00 26.66 131 VAL A O 1
ATOM 702 N N . GLU A 1 83 ? 87.360 22.539 123.915 1.00 26.66 132 GLU A N 1
ATOM 703 C CA . GLU A 1 83 ? 86.084 23.240 123.787 1.00 26.98 132 GLU A CA 1
ATOM 704 C C . GLU A 1 83 ? 86.207 24.637 124.384 1.00 26.66 132 GLU A C 1
ATOM 705 O O . GLU A 1 83 ? 87.150 24.913 125.116 1.00 26.16 132 GLU A O 1
ATOM 711 N N . PHE A 1 84 ? 85.242 25.513 124.118 1.00 26.46 133 PHE A N 1
ATOM 712 C CA . PHE A 1 84 ? 85.137 26.740 124.918 1.00 26.41 133 PHE A CA 1
ATOM 713 C C . PHE A 1 84 ? 84.858 26.354 126.373 1.00 26.03 133 PHE A C 1
ATOM 714 O O . PHE A 1 84 ? 84.076 25.434 126.639 1.00 25.41 133 PHE A O 1
ATOM 722 N N . ALA A 1 85 ? 85.532 27.021 127.310 1.00 25.79 134 ALA A N 1
ATOM 723 C CA . ALA A 1 85 ? 85.231 26.854 128.727 1.00 25.85 134 ALA A CA 1
ATOM 724 C C . ALA A 1 85 ? 83.758 27.209 129.018 1.00 26.25 134 ALA A C 1
ATOM 725 O O . ALA A 1 85 ? 83.220 28.165 128.445 1.00 25.98 134 ALA A O 1
ATOM 727 N N . PRO A 1 86 ? 83.095 26.433 129.877 1.00 26.47 135 PRO A N 1
ATOM 728 C CA . PRO A 1 86 ? 81.702 26.731 130.256 1.00 26.50 135 PRO A CA 1
ATOM 729 C C . PRO A 1 86 ? 81.540 28.021 131.092 1.00 26.75 135 PRO A C 1
ATOM 730 O O . PRO A 1 86 ? 80.455 28.599 131.119 1.00 27.11 135 PRO A O 1
ATOM 734 N N . PHE A 1 87 ? 82.607 28.461 131.755 1.00 26.68 136 PHE A N 1
ATOM 735 C CA . PHE A 1 87 ? 82.640 29.747 132.462 1.00 26.33 136 PHE A CA 1
ATOM 736 C C . PHE A 1 87 ? 83.712 30.587 131.788 1.00 26.71 136 PHE A C 1
ATOM 737 O O . PHE A 1 87 ? 84.868 30.176 131.724 1.00 26.79 136 PHE A O 1
ATOM 745 N N . GLN A 1 88 ? 83.339 31.759 131.287 1.00 26.94 137 GLN A N 1
ATOM 746 C CA . GLN A 1 88 ? 84.242 32.527 130.436 1.00 27.24 137 GLN A CA 1
ATOM 747 C C . GLN A 1 88 ? 85.086 33.580 131.169 1.00 28.13 137 GLN A C 1
ATOM 748 O O . GLN A 1 88 ? 85.909 34.245 130.547 1.00 28.26 137 GLN A O 1
ATOM 754 N N . LYS A 1 89 ? 84.910 33.714 132.481 1.00 29.12 138 LYS A N 1
ATOM 755 C CA . LYS A 1 89 ? 85.646 34.718 133.255 1.00 29.93 138 LYS A CA 1
ATOM 756 C C . LYS A 1 89 ? 87.113 34.300 133.434 1.00 30.44 138 LYS A C 1
ATOM 757 O O . LYS A 1 89 ? 87.409 33.172 133.835 1.00 30.57 138 LYS A O 1
ATOM 763 N N . ALA A 1 90 ? 88.019 35.224 133.132 1.00 31.01 139 ALA A N 1
ATOM 764 C CA . ALA A 1 90 ? 89.458 34.975 133.197 1.00 31.30 139 ALA A CA 1
ATOM 765 C C . ALA A 1 90 ? 90.041 35.339 134.566 1.00 31.21 139 ALA A C 1
ATOM 766 O O . ALA A 1 90 ? 89.636 36.332 135.178 1.00 31.01 139 ALA A O 1
ATOM 768 N N . ALA A 1 91 ? 91.001 34.532 135.026 1.00 31.40 140 ALA A N 1
ATOM 769 C CA . ALA A 1 91 ? 91.742 34.814 136.264 1.00 31.45 140 ALA A CA 1
ATOM 770 C C . ALA A 1 91 ? 92.956 35.719 136.009 1.00 31.26 140 ALA A C 1
ATOM 772 N N . ARG B 2 1 ? 97.808 14.313 159.083 1.00 31.88 768 ARG B N 1
ATOM 773 C CA . ARG B 2 1 ? 97.235 15.360 158.172 1.00 32.54 768 ARG B CA 1
ATOM 774 C C . ARG B 2 1 ? 97.694 16.773 158.574 1.00 32.06 768 ARG B C 1
ATOM 775 O O . ARG B 2 1 ? 97.500 17.168 159.720 1.00 32.02 768 ARG B O 1
ATOM 783 N N . PRO B 2 2 ? 98.272 17.539 157.646 1.00 31.89 769 PRO B N 1
ATOM 784 C CA . PRO B 2 2 ? 98.907 18.824 157.999 1.00 31.56 769 PRO B CA 1
ATOM 785 C C . PRO B 2 2 ? 97.946 19.870 158.582 1.00 30.91 769 PRO B C 1
ATOM 786 O O . PRO B 2 2 ? 96.792 19.915 158.173 1.00 30.61 769 PRO B O 1
ATOM 790 N N . PRO B 2 3 ? 98.426 20.706 159.502 1.00 30.58 770 PRO B N 1
ATOM 791 C CA . PRO B 2 3 ? 97.554 21.589 160.287 1.00 30.26 770 PRO B CA 1
ATOM 792 C C . PRO B 2 3 ? 96.640 22.503 159.480 1.00 30.04 770 PRO B C 1
ATOM 793 O O . PRO B 2 3 ? 95.484 22.661 159.864 1.00 29.59 770 PRO B O 1
ATOM 797 N N . LEU B 2 4 ? 97.137 23.099 158.401 1.00 29.97 771 LEU B N 1
ATOM 798 C CA . LEU B 2 4 ? 96.307 24.004 157.604 1.00 30.25 771 LEU B CA 1
ATOM 799 C C . LEU B 2 4 ? 95.189 23.252 156.881 1.00 30.09 771 LEU B C 1
ATOM 800 O O . LEU B 2 4 ? 94.127 23.809 156.677 1.00 30.07 771 LEU B O 1
ATOM 805 N N . GLN B 2 5 ? 95.438 22.003 156.489 1.00 30.11 772 GLN B N 1
ATOM 806 C CA . GLN B 2 5 ? 94.416 21.169 155.852 1.00 30.29 772 GLN B CA 1
ATOM 807 C C . GLN B 2 5 ? 93.285 20.849 156.823 1.00 29.83 772 GLN B C 1
ATOM 808 O O . GLN B 2 5 ? 92.122 20.932 156.458 1.00 29.86 772 GLN B O 1
ATOM 814 N N . GLU B 2 6 ? 93.618 20.519 158.066 1.00 29.68 773 GLU B N 1
ATOM 815 C CA . GLU B 2 6 ? 92.592 20.232 159.069 1.00 29.29 773 GLU B CA 1
ATOM 816 C C . GLU B 2 6 ? 91.814 21.490 159.424 1.00 28.44 773 GLU B C 1
ATOM 817 O O . GLU B 2 6 ? 90.630 21.411 159.717 1.00 28.31 773 GLU B O 1
ATOM 823 N N . TYR B 2 7 ? 92.485 22.640 159.382 1.00 27.42 774 TYR B N 1
ATOM 824 C CA . TYR B 2 7 ? 91.863 23.930 159.662 1.00 26.89 774 TYR B CA 1
ATOM 825 C C . TYR B 2 7 ? 90.830 24.296 158.587 1.00 26.76 774 TYR B C 1
ATOM 826 O O . TYR B 2 7 ? 89.674 24.573 158.900 1.00 26.13 774 TYR B O 1
ATOM 835 N N . VAL B 2 8 ? 91.246 24.273 157.320 1.00 26.61 775 VAL B N 1
ATOM 836 C CA . VAL B 2 8 ? 90.330 24.542 156.202 1.00 26.57 775 VAL B CA 1
ATOM 837 C C . VAL B 2 8 ? 89.132 23.581 156.254 1.00 26.74 775 VAL B C 1
ATOM 838 O O . VAL B 2 8 ? 87.985 24.017 156.196 1.00 26.41 775 VAL B O 1
ATOM 842 N N . ARG B 2 9 ? 89.408 22.283 156.390 1.00 26.97 776 ARG B N 1
ATOM 843 C CA . ARG B 2 9 ? 88.362 21.254 156.486 1.00 27.08 776 ARG B CA 1
ATOM 844 C C . ARG B 2 9 ? 87.364 21.524 157.611 1.00 26.82 776 ARG B C 1
ATOM 845 O O . ARG B 2 9 ? 86.165 21.316 157.448 1.00 26.73 776 ARG B O 1
ATOM 853 N N . LYS B 2 10 ? 87.867 21.976 158.751 1.00 26.52 777 LYS B N 1
ATOM 854 C CA . LYS B 2 10 ? 87.033 22.248 159.911 1.00 26.51 777 LYS B CA 1
ATOM 855 C C . LYS B 2 10 ? 86.139 23.472 159.649 1.00 26.19 777 LYS B C 1
ATOM 856 O O . LYS B 2 10 ? 84.956 23.454 159.962 1.00 25.62 777 LYS B O 1
ATOM 862 N N . LEU B 2 11 ? 86.710 24.527 159.075 1.00 25.99 778 LEU B N 1
ATOM 863 C CA . LEU B 2 11 ? 85.948 25.735 158.771 1.00 26.26 778 LEU B CA 1
ATOM 864 C C . LEU B 2 11 ? 84.814 25.452 157.784 1.00 26.48 778 LEU B C 1
ATOM 865 O O . LEU B 2 11 ? 83.686 25.866 158.014 1.00 27.02 778 LEU B O 1
ATOM 870 N N . LEU B 2 12 ? 85.104 24.723 156.710 1.00 26.59 779 LEU B N 1
ATOM 871 C CA . LEU B 2 12 ? 84.148 24.544 155.616 1.00 26.90 779 LEU B CA 1
ATOM 872 C C . LEU B 2 12 ? 83.114 23.444 155.887 1.00 27.48 779 LEU B C 1
ATOM 873 O O . LEU B 2 12 ? 81.940 23.589 155.528 1.00 27.32 779 LEU B O 1
ATOM 878 N N . TYR B 2 13 ? 83.546 22.345 156.508 1.00 27.88 780 TYR B N 1
ATOM 879 C CA . TYR B 2 13 ? 82.699 21.152 156.634 1.00 28.29 780 TYR B CA 1
ATOM 880 C C . TYR B 2 13 ? 82.066 20.989 158.020 1.00 28.83 780 TYR B C 1
ATOM 881 O O . TYR B 2 13 ? 81.163 20.172 158.191 1.00 28.52 780 TYR B O 1
ATOM 890 N N . LYS B 2 14 ? 82.540 21.741 159.013 1.00 29.62 781 LYS B N 1
ATOM 891 C CA . LYS B 2 14 ? 82.016 21.616 160.378 1.00 30.18 781 LYS B CA 1
ATOM 892 C C . LYS B 2 14 ? 81.471 22.937 160.944 1.00 30.29 781 LYS B C 1
ATOM 893 O O . LYS B 2 14 ? 80.297 23.013 161.319 1.00 30.35 781 LYS B O 1
ATOM 899 N N . ASP B 2 15 ? 82.305 23.975 160.986 1.00 30.36 782 ASP B N 1
ATOM 900 C CA . ASP B 2 15 ? 81.920 25.251 161.604 1.00 30.50 782 ASP B CA 1
ATOM 901 C C . ASP B 2 15 ? 80.873 26.014 160.782 1.00 30.48 782 ASP B C 1
ATOM 902 O O . ASP B 2 15 ? 79.969 26.635 161.349 1.00 30.45 782 ASP B O 1
ATOM 907 N N . LEU B 2 16 ? 80.997 25.972 159.454 1.00 30.66 783 LEU B N 1
ATOM 908 C CA . LEU B 2 16 ? 80.212 26.854 158.583 1.00 30.94 783 LEU B CA 1
ATOM 909 C C . LEU B 2 16 ? 78.726 26.502 158.583 1.00 31.46 783 LEU B C 1
ATOM 910 O O . LEU B 2 16 ? 78.337 25.380 158.269 1.00 31.49 783 LEU B O 1
ATOM 915 N N . SER B 2 17 ? 77.914 27.487 158.940 1.00 32.27 784 SER B N 1
ATOM 916 C CA . SER B 2 17 ? 76.458 27.377 158.940 1.00 32.94 784 SER B CA 1
ATOM 917 C C . SER B 2 17 ? 75.867 28.765 158.693 1.00 33.64 784 SER B C 1
ATOM 918 O O . SER B 2 17 ? 76.604 29.747 158.553 1.00 33.78 784 SER B O 1
ATOM 921 N N . LYS B 2 18 ? 74.540 28.853 158.672 1.00 34.33 785 LYS B N 1
ATOM 922 C CA . LYS B 2 18 ? 73.861 30.126 158.436 1.00 34.93 785 LYS B CA 1
ATOM 923 C C . LYS B 2 18 ? 74.179 31.137 159.543 1.00 34.95 785 LYS B C 1
ATOM 924 O O . LYS B 2 18 ? 74.181 32.343 159.301 1.00 35.35 785 LYS B O 1
ATOM 930 N N . VAL B 2 19 ? 74.466 30.648 160.746 1.00 34.93 786 VAL B N 1
ATOM 931 C CA . VAL B 2 19 ? 74.673 31.524 161.901 1.00 34.84 786 VAL B CA 1
ATOM 932 C C . VAL B 2 19 ? 76.153 31.888 162.187 1.00 34.71 786 VAL B C 1
ATOM 933 O O . VAL B 2 19 ? 76.422 32.780 162.991 1.00 34.48 786 VAL B O 1
ATOM 937 N N . THR B 2 20 ? 77.103 31.206 161.542 1.00 34.49 787 THR B N 1
ATOM 938 C CA . THR B 2 20 ? 78.530 31.500 161.739 1.00 34.04 787 THR B CA 1
ATOM 939 C C . THR B 2 20 ? 79.197 32.066 160.495 1.00 34.23 787 THR B C 1
ATOM 940 O O . THR B 2 20 ? 80.419 32.094 160.432 1.00 34.34 787 THR B O 1
ATOM 944 N N . THR B 2 21 ? 78.421 32.503 159.504 1.00 34.21 788 THR B N 1
ATOM 945 C CA . THR B 2 21 ? 79.000 32.848 158.197 1.00 34.38 788 THR B CA 1
ATOM 946 C C . THR B 2 21 ? 80.033 33.983 158.283 1.00 33.69 788 THR B C 1
ATOM 947 O O . THR B 2 21 ? 81.076 33.925 157.632 1.00 33.70 788 THR B O 1
ATOM 951 N N . GLU B 2 22 ? 79.748 34.980 159.111 1.00 33.21 789 GLU B N 1
ATOM 952 C CA . GLU B 2 22 ? 80.623 36.150 159.277 1.00 32.91 789 GLU B CA 1
ATOM 953 C C . GLU B 2 22 ? 81.962 35.788 159.958 1.00 31.82 789 GLU B C 1
ATOM 954 O O . GLU B 2 22 ? 83.017 36.325 159.600 1.00 31.47 789 GLU B O 1
ATOM 960 N N . LYS B 2 23 ? 81.904 34.890 160.940 1.00 30.70 790 LYS B N 1
ATOM 961 C CA . LYS B 2 23 ? 83.104 34.404 161.636 1.00 29.70 790 LYS B CA 1
ATOM 962 C C . LYS B 2 23 ? 83.997 33.547 160.712 1.00 28.85 790 LYS B C 1
ATOM 963 O O . LYS B 2 23 ? 85.215 33.690 160.706 1.00 28.67 790 LYS B O 1
ATOM 969 N N . VAL B 2 24 ? 83.395 32.666 159.919 1.00 28.25 791 VAL B N 1
ATOM 970 C CA . VAL B 2 24 ? 84.172 31.812 159.018 1.00 27.48 791 VAL B CA 1
ATOM 971 C C . VAL B 2 24 ? 84.847 32.665 157.937 1.00 27.22 791 VAL B C 1
ATOM 972 O O . VAL B 2 24 ? 86.021 32.459 157.620 1.00 26.35 791 VAL B O 1
ATOM 976 N N . LEU B 2 25 ? 84.110 33.650 157.424 1.00 27.06 792 LEU B N 1
ATOM 977 C CA . LEU B 2 25 ? 84.613 34.594 156.426 1.00 27.31 792 LEU B CA 1
ATOM 978 C C . LEU B 2 25 ? 85.867 35.313 156.916 1.00 27.08 792 LEU B C 1
ATOM 979 O O . LEU B 2 25 ? 86.893 35.339 156.231 1.00 27.10 792 LEU B O 1
ATOM 984 N N . ARG B 2 26 ? 85.780 35.877 158.115 1.00 26.71 793 ARG B N 1
ATOM 985 C CA . ARG B 2 26 ? 86.912 36.555 158.739 1.00 26.53 793 ARG B CA 1
ATOM 986 C C . ARG B 2 26 ? 88.152 35.662 158.763 1.00 26.48 793 ARG B C 1
ATOM 987 O O . ARG B 2 26 ? 89.258 36.094 158.416 1.00 26.15 793 ARG B O 1
ATOM 995 N N . GLN B 2 27 ? 87.954 34.410 159.158 1.00 26.83 794 GLN B N 1
ATOM 996 C CA . GLN B 2 27 ? 89.050 33.452 159.278 1.00 27.15 794 GLN B CA 1
ATOM 997 C C . GLN B 2 27 ? 89.633 33.052 157.928 1.00 27.50 794 GLN B C 1
ATOM 998 O O . GLN B 2 27 ? 90.848 32.933 157.794 1.00 27.15 794 GLN B O 1
ATOM 1004 N N . MET B 2 28 ? 88.774 32.858 156.926 1.00 28.24 795 MET B N 1
ATOM 1005 C CA . MET B 2 28 ? 89.238 32.472 155.601 1.00 28.85 795 MET B CA 1
ATOM 1006 C C . MET B 2 28 ? 90.105 33.581 155.012 1.00 29.02 795 MET B C 1
ATOM 1007 O O . MET B 2 28 ? 91.134 33.315 154.403 1.00 28.48 795 MET B O 1
ATOM 1012 N N . ARG B 2 29 ? 89.683 34.824 155.216 1.00 29.67 796 ARG B N 1
ATOM 1013 C CA . ARG B 2 29 ? 90.427 36.000 154.753 1.00 30.21 796 ARG B CA 1
ATOM 1014 C C . ARG B 2 29 ? 91.878 36.034 155.220 1.00 30.21 796 ARG B C 1
ATOM 1015 O O . ARG B 2 29 ? 92.764 36.402 154.442 1.00 30.63 796 ARG B O 1
ATOM 1023 N N . LYS B 2 30 ? 92.118 35.666 156.481 1.00 30.26 797 LYS B N 1
ATOM 1024 C CA . LYS B 2 30 ? 93.470 35.724 157.049 1.00 30.49 797 LYS B CA 1
ATOM 1025 C C . LYS B 2 30 ? 94.355 34.510 156.731 1.00 30.09 797 LYS B C 1
ATOM 1026 O O . LYS B 2 30 ? 95.488 34.446 157.195 1.00 29.84 797 LYS B O 1
ATOM 1032 N N . LEU B 2 31 ? 93.847 33.545 155.961 1.00 29.86 798 LEU B N 1
ATOM 1033 C CA . LEU B 2 31 ? 94.657 32.401 155.543 1.00 29.82 798 LEU B CA 1
ATOM 1034 C C . LEU B 2 31 ? 95.859 32.887 154.729 1.00 30.10 798 LEU B C 1
ATOM 1035 O O . LEU B 2 31 ? 95.788 33.944 154.105 1.00 30.07 798 LEU B O 1
ATOM 1040 N N . PRO B 2 32 ? 96.958 32.136 154.733 1.00 30.17 799 PRO B N 1
ATOM 1041 C CA . PRO B 2 32 ? 98.084 32.453 153.849 1.00 30.62 799 PRO B CA 1
ATOM 1042 C C . PRO B 2 32 ? 97.767 32.128 152.386 1.00 30.89 799 PRO B C 1
ATOM 1043 O O . PRO B 2 32 ? 98.143 31.064 151.902 1.00 31.45 799 PRO B O 1
ATOM 1047 N N . TRP B 2 33 ? 97.105 33.051 151.691 1.00 31.38 800 TRP B N 1
ATOM 1048 C CA . TRP B 2 33 ? 96.737 32.862 150.286 1.00 31.84 800 TRP B CA 1
ATOM 1049 C C . TRP B 2 33 ? 97.928 32.944 149.335 1.00 32.28 800 TRP B C 1
ATOM 1050 O O . TRP B 2 33 ? 97.781 32.658 148.151 1.00 32.61 800 TRP B O 1
ATOM 1061 N N . GLN B 2 34 ? 99.093 33.336 149.850 1.00 32.65 801 GLN B N 1
ATOM 1062 C CA . GLN B 2 34 ? 100.309 33.435 149.048 1.00 33.05 801 GLN B CA 1
ATOM 1063 C C . GLN B 2 34 ? 100.986 32.065 148.987 1.00 33.00 801 GLN B C 1
ATOM 1064 O O . GLN B 2 34 ? 101.771 31.796 148.083 1.00 32.96 801 GLN B O 1
ATOM 1070 N N . ASP B 2 35 ? 100.681 31.204 149.956 1.00 33.02 802 ASP B N 1
ATOM 1071 C CA . ASP B 2 35 ? 101.081 29.798 149.906 1.00 33.01 802 ASP B CA 1
ATOM 1072 C C . ASP B 2 35 ? 100.198 29.068 148.888 1.00 33.18 802 ASP B C 1
ATOM 1073 O O . ASP B 2 35 ? 99.006 28.874 149.123 1.00 32.68 802 ASP B O 1
ATOM 1078 N N . GLN B 2 36 ? 100.782 28.662 147.760 1.00 33.57 803 GLN B N 1
ATOM 1079 C CA . GLN B 2 36 ? 100.000 28.061 146.670 1.00 33.86 803 GLN B CA 1
ATOM 1080 C C . GLN B 2 36 ? 99.330 26.740 147.074 1.00 34.03 803 GLN B C 1
ATOM 1081 O O . GLN B 2 36 ? 98.205 26.470 146.648 1.00 34.14 803 GLN B O 1
ATOM 1087 N N . GLU B 2 37 ? 100.004 25.930 147.891 1.00 34.04 804 GLU B N 1
ATOM 1088 C CA . GLU B 2 37 ? 99.423 24.667 148.368 1.00 34.34 804 GLU B CA 1
ATOM 1089 C C . GLU B 2 37 ? 98.144 24.884 149.178 1.00 33.87 804 GLU B C 1
ATOM 1090 O O . GLU B 2 37 ? 97.226 24.079 149.115 1.00 33.67 804 GLU B O 1
ATOM 1096 N N . VAL B 2 38 ? 98.106 25.967 149.946 1.00 33.40 805 VAL B N 1
ATOM 1097 C CA . VAL B 2 38 ? 96.958 26.297 150.787 1.00 33.09 805 VAL B CA 1
ATOM 1098 C C . VAL B 2 38 ? 95.791 26.829 149.951 1.00 32.76 805 VAL B C 1
ATOM 1099 O O . VAL B 2 38 ? 94.639 26.480 150.194 1.00 32.45 805 VAL B O 1
ATOM 1103 N N . LYS B 2 39 ? 96.092 27.675 148.971 1.00 32.31 806 LYS B N 1
ATOM 1104 C CA . LYS B 2 39 ? 95.073 28.209 148.074 1.00 32.35 806 LYS B CA 1
ATOM 1105 C C . LYS B 2 39 ? 94.444 27.062 147.271 1.00 31.91 806 LYS B C 1
ATOM 1106 O O . LYS B 2 39 ? 93.217 26.998 147.125 1.00 31.56 806 LYS B O 1
ATOM 1112 N N . ASP B 2 40 ? 95.295 26.157 146.781 1.00 31.61 807 ASP B N 1
ATOM 1113 C CA . ASP B 2 40 ? 94.864 24.964 146.028 1.00 31.41 807 ASP B CA 1
ATOM 1114 C C . ASP B 2 40 ? 93.966 24.063 146.874 1.00 30.46 807 ASP B C 1
ATOM 1115 O O . ASP B 2 40 ? 92.994 23.516 146.378 1.00 30.57 807 ASP B O 1
ATOM 1120 N N . TYR B 2 41 ? 94.297 23.918 148.153 1.00 29.60 808 TYR B N 1
ATOM 1121 C CA . TYR B 2 41 ? 93.542 23.040 149.045 1.00 28.85 808 TYR B CA 1
ATOM 1122 C C . TYR B 2 41 ? 92.140 23.543 149.326 1.00 28.22 808 TYR B C 1
ATOM 1123 O O . TYR B 2 41 ? 91.216 22.745 149.422 1.00 28.19 808 TYR B O 1
ATOM 1132 N N . VAL B 2 42 ? 91.993 24.857 149.484 1.00 27.40 809 VAL B N 1
ATOM 1133 C CA . VAL B 2 42 ? 90.688 25.479 149.717 1.00 27.07 809 VAL B CA 1
ATOM 1134 C C . VAL B 2 42 ? 89.795 25.315 148.473 1.00 27.04 809 VAL B C 1
ATOM 1135 O O . VAL B 2 42 ? 88.616 24.998 148.562 1.00 26.45 809 VAL B O 1
ATOM 1139 N N . ILE B 2 43 ? 90.379 25.560 147.309 1.00 27.53 810 ILE B N 1
ATOM 1140 C CA . ILE B 2 43 ? 89.661 25.421 146.043 1.00 27.78 810 ILE B CA 1
ATOM 1141 C C . ILE B 2 43 ? 89.141 23.997 145.907 1.00 28.40 810 ILE B C 1
ATOM 1142 O O . ILE B 2 43 ? 87.985 23.760 145.557 1.00 28.71 810 ILE B O 1
ATOM 1147 N N . CYS B 2 44 ? 90.023 23.056 146.193 1.00 29.04 811 CYS B N 1
ATOM 1148 C CA . CYS B 2 44 ? 89.708 21.644 146.112 1.00 30.02 811 CYS B CA 1
ATOM 1149 C C . CYS B 2 44 ? 88.618 21.250 147.120 1.00 28.83 811 CYS B C 1
ATOM 1150 O O . CYS B 2 44 ? 87.725 20.489 146.787 1.00 29.31 811 CYS B O 1
ATOM 1153 N N . CYS B 2 45 ? 88.662 21.799 148.331 1.00 28.03 812 CYS B N 1
ATOM 1154 C CA . CYS B 2 45 ? 87.644 21.519 149.343 1.00 27.30 812 CYS B CA 1
ATOM 1155 C C . CYS B 2 45 ? 86.256 22.058 148.964 1.00 27.14 812 CYS B C 1
ATOM 1156 O O . CYS B 2 45 ? 85.224 21.456 149.295 1.00 27.41 812 CYS B O 1
ATOM 1159 N N . MET B 2 46 ? 86.230 23.190 148.275 1.00 26.56 813 MET B N 1
ATOM 1160 C CA . MET B 2 46 ? 84.975 23.795 147.858 1.00 27.00 813 MET B CA 1
ATOM 1161 C C . MET B 2 46 ? 84.366 23.059 146.669 1.00 26.75 813 MET B C 1
ATOM 1162 O O . MET B 2 46 ? 83.142 22.979 146.552 1.00 27.03 813 MET B O 1
ATOM 1167 N N . ILE B 2 47 ? 85.209 22.523 145.793 1.00 26.88 814 ILE B N 1
ATOM 1168 C CA . ILE B 2 47 ? 84.711 21.750 144.649 1.00 27.33 814 ILE B CA 1
ATOM 1169 C C . ILE B 2 47 ? 84.114 20.445 145.174 1.00 27.11 814 ILE B C 1
ATOM 1170 O O . ILE B 2 47 ? 83.107 19.968 144.655 1.00 27.01 814 ILE B O 1
ATOM 1175 N N . ASN B 2 48 ? 84.728 19.904 146.227 1.00 26.77 815 ASN B N 1
ATOM 1176 C CA . ASN B 2 48 ? 84.235 18.717 146.927 1.00 26.18 815 ASN B CA 1
ATOM 1177 C C . ASN B 2 48 ? 83.122 19.084 147.915 1.00 26.11 815 ASN B C 1
ATOM 1178 O O . ASN B 2 48 ? 83.186 18.770 149.103 1.00 26.44 815 ASN B O 1
ATOM 1183 N N . ILE B 2 49 ? 82.099 19.746 147.386 1.00 25.86 816 ILE B N 1
ATOM 1184 C CA . ILE B 2 49 ? 80.965 20.291 148.130 1.00 25.44 816 ILE B CA 1
ATOM 1185 C C . ILE B 2 49 ? 80.063 19.214 148.738 1.00 25.44 816 ILE B C 1
ATOM 1186 O O . ILE B 2 49 ? 79.231 19.506 149.612 1.00 25.08 816 ILE B O 1
ATOM 1191 N N . TRP B 2 50 ? 80.216 17.970 148.280 1.00 25.09 817 TRP B N 1
ATOM 1192 C CA . TRP B 2 50 ? 79.458 16.842 148.842 1.00 25.00 817 TRP B CA 1
ATOM 1193 C C . TRP B 2 50 ? 79.722 16.593 150.335 1.00 24.74 817 TRP B C 1
ATOM 1194 O O . TRP B 2 50 ? 78.913 15.972 151.014 1.00 24.02 817 TRP B O 1
ATOM 1205 N N . ASN B 2 51 ? 80.877 17.036 150.817 1.00 25.62 818 ASN B N 1
ATOM 1206 C CA . ASN B 2 51 ? 81.229 16.944 152.243 1.00 26.00 818 ASN B CA 1
ATOM 1207 C C . ASN B 2 51 ? 80.380 17.857 153.118 1.00 26.47 818 ASN B C 1
ATOM 1208 O O . ASN B 2 51 ? 80.361 17.719 154.336 1.00 25.77 818 ASN B O 1
ATOM 1213 N N . VAL B 2 52 ? 79.697 18.806 152.495 1.00 27.07 819 VAL B N 1
ATOM 1214 C CA . VAL B 2 52 ? 78.863 19.761 153.212 1.00 27.92 819 VAL B CA 1
ATOM 1215 C C . VAL B 2 52 ? 77.416 19.285 153.214 1.00 28.49 819 VAL B C 1
ATOM 1216 O O . VAL B 2 52 ? 76.894 18.857 152.189 1.00 28.47 819 VAL B O 1
ATOM 1220 N N . LYS B 2 53 ? 76.758 19.367 154.364 1.00 29.49 820 LYS B N 1
ATOM 1221 C CA . LYS B 2 53 ? 75.325 19.085 154.444 1.00 30.29 820 LYS B CA 1
ATOM 1222 C C . LYS B 2 53 ? 74.588 19.853 153.345 1.00 30.61 820 LYS B C 1
ATOM 1223 O O . LYS B 2 53 ? 74.969 20.982 153.006 1.00 31.01 820 LYS B O 1
ATOM 1229 N N . TYR B 2 54 ? 73.539 19.240 152.798 1.00 30.70 821 TYR B N 1
ATOM 1230 C CA . TYR B 2 54 ? 72.789 19.786 151.668 1.00 30.66 821 TYR B CA 1
ATOM 1231 C C . TYR B 2 54 ? 72.217 21.191 151.952 1.00 30.47 821 TYR B C 1
ATOM 1232 O O . TYR B 2 54 ? 72.336 22.108 151.133 1.00 29.77 821 TYR B O 1
ATOM 1241 N N . ASN B 2 55 ? 71.621 21.353 153.132 1.00 30.16 822 ASN B N 1
ATOM 1242 C CA . ASN B 2 55 ? 70.987 22.611 153.528 1.00 29.91 822 ASN B CA 1
ATOM 1243 C C . ASN B 2 55 ? 71.963 23.741 153.888 1.00 29.21 822 ASN B C 1
ATOM 1244 O O . ASN B 2 55 ? 71.530 24.846 154.204 1.00 29.43 822 ASN B O 1
ATOM 1249 N N . SER B 2 56 ? 73.261 23.457 153.866 1.00 28.09 823 SER B N 1
ATOM 1250 C CA . SER B 2 56 ? 74.288 24.460 154.114 1.00 27.49 823 SER B CA 1
ATOM 1251 C C . SER B 2 56 ? 75.179 24.691 152.908 1.00 26.87 823 SER B C 1
ATOM 1252 O O . SER B 2 56 ? 76.150 25.464 152.984 1.00 25.94 823 SER B O 1
ATOM 1255 N N . ILE B 2 57 ? 74.851 24.037 151.789 1.00 26.23 824 ILE B N 1
ATOM 1256 C CA . ILE B 2 57 ? 75.539 24.300 150.532 1.00 26.27 824 ILE B CA 1
ATOM 1257 C C . ILE B 2 57 ? 75.474 25.788 150.165 1.00 25.73 824 ILE B C 1
ATOM 1258 O O . ILE B 2 57 ? 76.461 26.357 149.702 1.00 25.58 824 ILE B O 1
ATOM 1263 N N . HIS B 2 58 ? 74.319 26.408 150.370 1.00 26.18 825 HIS B N 1
ATOM 1264 C CA . HIS B 2 58 ? 74.138 27.823 150.036 1.00 26.97 825 HIS B CA 1
ATOM 1265 C C . HIS B 2 58 ? 75.061 28.746 150.852 1.00 26.83 825 HIS B C 1
ATOM 1266 O O . HIS B 2 58 ? 75.475 29.795 150.367 1.00 26.46 825 HIS B O 1
ATOM 1273 N N . CYS B 2 59 ? 75.391 28.333 152.075 1.00 27.20 826 CYS B N 1
ATOM 1274 C CA . CYS B 2 59 ? 76.336 29.067 152.921 1.00 27.33 826 CYS B CA 1
ATOM 1275 C C . CYS B 2 59 ? 77.753 29.099 152.312 1.00 27.67 826 CYS B C 1
ATOM 1276 O O . CYS B 2 59 ? 78.486 30.059 152.531 1.00 27.92 826 CYS B O 1
ATOM 1279 N N . VAL B 2 60 ? 78.146 28.062 151.558 1.00 27.29 827 VAL B N 1
ATOM 1280 C CA . VAL B 2 60 ? 79.446 28.065 150.880 1.00 26.96 827 VAL B CA 1
ATOM 1281 C C . VAL B 2 60 ? 79.438 29.051 149.701 1.00 26.95 827 VAL B C 1
ATOM 1282 O O . VAL B 2 60 ? 80.423 29.743 149.458 1.00 26.07 827 VAL B O 1
ATOM 1286 N N . ALA B 2 61 ? 78.332 29.116 148.964 1.00 26.96 828 ALA B N 1
ATOM 1287 C CA . ALA B 2 61 ? 78.216 30.105 147.888 1.00 26.97 828 ALA B CA 1
ATOM 1288 C C . ALA B 2 61 ? 78.291 31.546 148.433 1.00 26.55 828 ALA B C 1
ATOM 1289 O O . ALA B 2 61 ? 78.970 32.385 147.855 1.00 26.34 828 ALA B O 1
ATOM 1291 N N . ASN B 2 62 ? 77.589 31.800 149.534 1.00 26.46 829 ASN B N 1
ATOM 1292 C CA . ASN B 2 62 ? 77.582 33.099 150.238 1.00 26.78 829 ASN B CA 1
ATOM 1293 C C . ASN B 2 62 ? 78.984 33.471 150.766 1.00 26.70 829 ASN B C 1
ATOM 1294 O O . ASN B 2 62 ? 79.456 34.612 150.624 1.00 26.08 829 ASN B O 1
ATOM 1299 N N . LEU B 2 63 ? 79.654 32.490 151.359 1.00 26.73 830 LEU B N 1
ATOM 1300 C CA . LEU B 2 63 ? 81.007 32.686 151.862 1.00 26.81 830 LEU B CA 1
ATOM 1301 C C . LEU B 2 63 ? 81.939 33.040 150.700 1.00 27.08 830 LEU B C 1
ATOM 1302 O O . LEU B 2 63 ? 82.765 33.933 150.811 1.00 26.75 830 LEU B O 1
ATOM 1307 N N . LEU B 2 64 ? 81.769 32.367 149.569 1.00 27.03 831 LEU B N 1
ATOM 1308 C CA . LEU B 2 64 ? 82.598 32.627 148.403 1.00 27.43 831 LEU B CA 1
ATOM 1309 C C . LEU B 2 64 ? 82.365 34.044 147.859 1.00 27.56 831 LEU B C 1
ATOM 1310 O O . LEU B 2 64 ? 83.315 34.687 147.402 1.00 27.14 831 LEU B O 1
ATOM 1315 N N . ALA B 2 65 ? 81.120 34.524 147.931 1.00 27.58 832 ALA B N 1
ATOM 1316 C CA . ALA B 2 65 ? 80.765 35.877 147.467 1.00 28.25 832 ALA B CA 1
ATOM 1317 C C . ALA B 2 65 ? 81.402 36.978 148.324 1.00 28.41 832 ALA B C 1
ATOM 1318 O O . ALA B 2 65 ? 81.736 38.051 147.816 1.00 29.29 832 ALA B O 1
ATOM 1320 N N . GLY B 2 66 ? 81.571 36.712 149.617 1.00 28.56 833 GLY B N 1
ATOM 1321 C CA . GLY B 2 66 ? 82.281 37.627 150.501 1.00 28.59 833 GLY B CA 1
ATOM 1322 C C . GLY B 2 66 ? 83.778 37.571 150.245 1.00 28.74 833 GLY B C 1
ATOM 1323 O O . GLY B 2 66 ? 84.466 38.590 150.266 1.00 29.04 833 GLY B O 1
ATOM 1324 N N . LEU B 2 67 ? 84.269 36.371 149.969 1.00 28.86 834 LEU B N 1
ATOM 1325 C CA . LEU B 2 67 ? 85.689 36.109 149.848 1.00 29.37 834 LEU B CA 1
ATOM 1326 C C . LEU B 2 67 ? 86.287 36.658 148.558 1.00 30.00 834 LEU B C 1
ATOM 1327 O O . LEU B 2 67 ? 87.450 37.062 148.562 1.00 29.96 834 LEU B O 1
ATOM 1332 N N . VAL B 2 68 ? 85.510 36.679 147.468 1.00 30.42 835 VAL B N 1
ATOM 1333 C CA . VAL B 2 68 ? 86.025 37.128 146.165 1.00 31.03 835 VAL B CA 1
ATOM 1334 C C . VAL B 2 68 ? 86.246 38.641 146.105 1.00 31.86 835 VAL B C 1
ATOM 1335 O O . VAL B 2 68 ? 86.831 39.149 145.144 1.00 32.22 835 VAL B O 1
ATOM 1339 N N . LEU B 2 69 ? 85.795 39.359 147.125 1.00 32.87 836 LEU B N 1
ATOM 1340 C CA . LEU B 2 69 ? 86.171 40.767 147.281 1.00 33.75 836 LEU B CA 1
ATOM 1341 C C . LEU B 2 69 ? 87.685 40.925 147.534 1.00 34.14 836 LEU B C 1
ATOM 1342 O O . LEU B 2 69 ? 88.270 41.939 147.161 1.00 34.19 836 LEU B O 1
ATOM 1347 N N . TYR B 2 70 ? 88.304 39.925 148.162 1.00 34.36 837 TYR B N 1
ATOM 1348 C CA . TYR B 2 70 ? 89.736 39.946 148.474 1.00 34.87 837 TYR B CA 1
ATOM 1349 C C . TYR B 2 70 ? 90.569 38.931 147.692 1.00 35.08 837 TYR B C 1
ATOM 1350 O O . TYR B 2 70 ? 91.777 39.098 147.551 1.00 34.77 837 TYR B O 1
ATOM 1359 N N . GLN B 2 71 ? 89.919 37.891 147.179 1.00 35.65 838 GLN B N 1
ATOM 1360 C CA . GLN B 2 71 ? 90.597 36.770 146.547 1.00 35.90 838 GLN B CA 1
ATOM 1361 C C . GLN B 2 71 ? 89.715 36.312 145.370 1.00 36.11 838 GLN B C 1
ATOM 1362 O O . GLN B 2 71 ? 89.109 35.236 145.404 1.00 36.03 838 GLN B O 1
ATOM 1368 N N . GLU B 2 72 ? 89.637 37.148 144.335 1.00 36.14 839 GLU B N 1
ATOM 1369 C CA . GLU B 2 72 ? 88.742 36.888 143.202 1.00 36.47 839 GLU B CA 1
ATOM 1370 C C . GLU B 2 72 ? 89.132 35.635 142.413 1.00 35.89 839 GLU B C 1
ATOM 1371 O O . GLU B 2 72 ? 88.258 34.904 141.938 1.00 36.01 839 GLU B O 1
ATOM 1377 N N . ASP B 2 73 ? 90.432 35.398 142.257 1.00 35.17 840 ASP B N 1
ATOM 1378 C CA . ASP B 2 73 ? 90.911 34.224 141.521 1.00 35.04 840 ASP B CA 1
ATOM 1379 C C . ASP B 2 73 ? 90.383 32.909 142.107 1.00 34.18 840 ASP B C 1
ATOM 1380 O O . ASP B 2 73 ? 90.123 31.965 141.353 1.00 33.21 840 ASP B O 1
ATOM 1385 N N . VAL B 2 74 ? 90.202 32.861 143.432 1.00 33.12 841 VAL B N 1
ATOM 1386 C CA . VAL B 2 74 ? 89.713 31.657 144.108 1.00 32.63 841 VAL B CA 1
ATOM 1387 C C . VAL B 2 74 ? 88.317 31.284 143.625 1.00 32.59 841 VAL B C 1
ATOM 1388 O O . VAL B 2 74 ? 88.047 30.117 143.360 1.00 32.69 841 VAL B O 1
ATOM 1392 N N . GLY B 2 75 ? 87.437 32.275 143.522 1.00 32.35 842 GLY B N 1
ATOM 1393 C CA . GLY B 2 75 ? 86.082 32.066 143.048 1.00 31.88 842 GLY B CA 1
ATOM 1394 C C . GLY B 2 75 ? 85.994 31.583 141.611 1.00 31.70 842 GLY B C 1
ATOM 1395 O O . GLY B 2 75 ? 85.179 30.724 141.292 1.00 32.00 842 GLY B O 1
ATOM 1396 N N . ILE B 2 76 ? 86.824 32.136 140.738 1.00 31.14 843 ILE B N 1
ATOM 1397 C CA . ILE B 2 76 ? 86.882 31.687 139.351 1.00 30.69 843 ILE B CA 1
ATOM 1398 C C . ILE B 2 76 ? 87.265 30.211 139.281 1.00 30.34 843 ILE B C 1
ATOM 1399 O O . ILE B 2 76 ? 86.614 29.427 138.572 1.00 29.40 843 ILE B O 1
ATOM 1404 N N . HIS B 2 77 ? 88.293 29.829 140.040 1.00 29.93 844 HIS B N 1
ATOM 1405 C CA . HIS B 2 77 ? 88.801 28.456 140.030 1.00 29.77 844 HIS B CA 1
ATOM 1406 C C . HIS B 2 77 ? 87.793 27.458 140.593 1.00 29.32 844 HIS B C 1
ATOM 1407 O O . HIS B 2 77 ? 87.706 26.323 140.111 1.00 28.73 844 HIS B O 1
ATOM 1414 N N . VAL B 2 78 ? 87.011 27.881 141.582 1.00 28.45 845 VAL B N 1
ATOM 1415 C CA . VAL B 2 78 ? 85.988 27.010 142.140 1.00 28.05 845 VAL B CA 1
ATOM 1416 C C . VAL B 2 78 ? 84.865 26.781 141.121 1.00 27.56 845 VAL B C 1
ATOM 1417 O O . VAL B 2 78 ? 84.450 25.643 140.933 1.00 26.97 845 VAL B O 1
ATOM 1421 N N . VAL B 2 79 ? 84.380 27.845 140.479 1.00 27.42 846 VAL B N 1
ATOM 1422 C CA . VAL B 2 79 ? 83.338 27.717 139.446 1.00 27.41 846 VAL B CA 1
ATOM 1423 C C . VAL B 2 79 ? 83.811 26.858 138.275 1.00 27.44 846 VAL B C 1
ATOM 1424 O O . VAL B 2 79 ? 83.096 25.961 137.845 1.00 27.63 846 VAL B O 1
ATOM 1428 N N . ASP B 2 80 ? 85.008 27.135 137.761 1.00 27.62 847 ASP B N 1
ATOM 1429 C CA . ASP B 2 80 ? 85.633 26.296 136.726 1.00 27.52 847 ASP B CA 1
ATOM 1430 C C . ASP B 2 80 ? 85.698 24.821 137.145 1.00 27.22 847 ASP B C 1
ATOM 1431 O O . ASP B 2 80 ? 85.474 23.928 136.323 1.00 26.28 847 ASP B O 1
ATOM 1436 N N . GLY B 2 81 ? 85.996 24.576 138.423 1.00 26.36 848 GLY B N 1
ATOM 1437 C CA . GLY B 2 81 ? 86.139 23.229 138.954 1.00 26.14 848 GLY B CA 1
ATOM 1438 C C . GLY B 2 81 ? 84.818 22.487 139.089 1.00 26.29 848 GLY B C 1
ATOM 1439 O O . GLY B 2 81 ? 84.718 21.309 138.719 1.00 26.12 848 GLY B O 1
ATOM 1440 N N . VAL B 2 82 ? 83.796 23.177 139.585 1.00 26.06 849 VAL B N 1
ATOM 1441 C CA . VAL B 2 82 ? 82.462 22.587 139.726 1.00 26.28 849 VAL B CA 1
ATOM 1442 C C . VAL B 2 82 ? 81.893 22.207 138.342 1.00 26.36 849 VAL B C 1
ATOM 1443 O O . VAL B 2 82 ? 81.292 21.149 138.185 1.00 26.39 849 VAL B O 1
ATOM 1447 N N . LEU B 2 83 ? 82.104 23.050 137.337 1.00 26.25 850 LEU B N 1
ATOM 1448 C CA . LEU B 2 83 ? 81.572 22.769 136.008 1.00 26.25 850 LEU B CA 1
ATOM 1449 C C . LEU B 2 83 ? 82.318 21.591 135.341 1.00 26.59 850 LEU B C 1
ATOM 1450 O O . LEU B 2 83 ? 81.718 20.789 134.605 1.00 26.05 850 LEU B O 1
ATOM 1455 N N . GLU B 2 84 ? 83.617 21.482 135.612 1.00 26.37 851 GLU B N 1
ATOM 1456 C CA . GLU B 2 84 ? 84.409 20.348 135.138 1.00 26.85 851 GLU B CA 1
ATOM 1457 C C . GLU B 2 84 ? 83.906 19.056 135.797 1.00 26.86 851 GLU B C 1
ATOM 1458 O O . GLU B 2 84 ? 83.777 18.028 135.143 1.00 26.84 851 GLU B O 1
ATOM 1464 N N . ASP B 2 85 ? 83.568 19.136 137.076 1.00 26.79 852 ASP B N 1
ATOM 1465 C CA . ASP B 2 85 ? 83.053 17.984 137.817 1.00 27.37 852 ASP B CA 1
ATOM 1466 C C . ASP B 2 85 ? 81.671 17.525 137.333 1.00 26.64 852 ASP B C 1
ATOM 1467 O O . ASP B 2 85 ? 81.386 16.325 137.348 1.00 26.65 852 ASP B O 1
ATOM 1472 N N . ILE B 2 86 ? 80.819 18.467 136.929 1.00 25.67 853 ILE B N 1
ATOM 1473 C CA . ILE B 2 86 ? 79.481 18.146 136.411 1.00 25.67 853 ILE B CA 1
ATOM 1474 C C . ILE B 2 86 ? 79.618 17.415 135.061 1.00 25.89 853 ILE B C 1
ATOM 1475 O O . ILE B 2 86 ? 78.867 16.464 134.785 1.00 25.67 853 ILE B O 1
ATOM 1480 N N . ARG B 2 87 ? 80.589 17.846 134.245 1.00 25.74 854 ARG B N 1
ATOM 1481 C CA . ARG B 2 87 ? 80.865 17.225 132.938 1.00 25.86 854 ARG B CA 1
ATOM 1482 C C . ARG B 2 87 ? 81.485 15.828 133.135 1.00 25.37 854 ARG B C 1
ATOM 1483 O O . ARG B 2 87 ? 80.992 14.834 132.569 1.00 24.79 854 ARG B O 1
ATOM 1491 N N . LEU B 2 88 ? 82.512 15.745 133.986 1.00 24.49 855 LEU B N 1
ATOM 1492 C CA . LEU B 2 88 ? 83.161 14.461 134.290 1.00 24.34 855 LEU B CA 1
ATOM 1493 C C . LEU B 2 88 ? 82.175 13.450 134.886 1.00 23.67 855 LEU B C 1
ATOM 1494 O O . LEU B 2 88 ? 82.262 12.249 134.593 1.00 24.50 855 LEU B O 1
ATOM 1499 N N . GLY B 2 89 ? 81.231 13.934 135.693 1.00 22.80 856 GLY B N 1
ATOM 1500 C CA . GLY B 2 89 ? 80.209 13.112 136.315 1.00 21.92 856 GLY B CA 1
ATOM 1501 C C . GLY B 2 89 ? 79.322 12.399 135.292 1.00 22.29 856 GLY B C 1
ATOM 1502 O O . GLY B 2 89 ? 78.925 11.243 135.501 1.00 21.78 856 GLY B O 1
ATOM 1503 N N . MET B 2 90 ? 79.024 13.071 134.180 1.00 21.96 857 MET B N 1
ATOM 1504 C CA . MET B 2 90 ? 78.309 12.426 133.063 1.00 22.29 857 MET B CA 1
ATOM 1505 C C . MET B 2 90 ? 79.176 11.405 132.307 1.00 23.05 857 MET B C 1
ATOM 1506 O O . MET B 2 90 ? 78.653 10.417 131.801 1.00 23.91 857 MET B O 1
ATOM 1511 N N . GLU B 2 91 ? 80.484 11.644 132.211 1.00 24.11 858 GLU B N 1
ATOM 1512 C CA . GLU B 2 91 ? 81.400 10.704 131.540 1.00 24.38 858 GLU B CA 1
ATOM 1513 C C . GLU B 2 91 ? 81.600 9.415 132.361 1.00 24.34 858 GLU B C 1
ATOM 1514 O O . GLU B 2 91 ? 81.724 8.322 131.802 1.00 24.05 858 GLU B O 1
ATOM 1520 N N . VAL B 2 92 ? 81.569 9.547 133.684 1.00 24.25 859 VAL B N 1
ATOM 1521 C CA . VAL B 2 92 ? 81.797 8.447 134.615 1.00 24.32 859 VAL B CA 1
ATOM 1522 C C . VAL B 2 92 ? 80.494 7.705 134.890 1.00 24.60 859 VAL B C 1
ATOM 1523 O O . VAL B 2 92 ? 80.407 6.490 134.708 1.00 24.48 859 VAL B O 1
ATOM 1527 N N . ASN B 2 93 ? 79.496 8.451 135.344 1.00 24.60 860 ASN B N 1
ATOM 1528 C CA . ASN B 2 93 ? 78.120 7.977 135.450 1.00 24.97 860 ASN B CA 1
ATOM 1529 C C . ASN B 2 93 ? 77.963 6.644 136.165 1.00 25.56 860 ASN B C 1
ATOM 1530 O O . ASN B 2 93 ? 77.257 5.750 135.686 1.00 24.67 860 ASN B O 1
ATOM 1535 N N . GLN B 2 94 ? 78.643 6.525 137.299 1.00 26.24 861 GLN B N 1
ATOM 1536 C CA . GLN B 2 94 ? 78.476 5.387 138.184 1.00 26.96 861 GLN B CA 1
ATOM 1537 C C . GLN B 2 94 ? 77.568 5.797 139.334 1.00 26.98 861 GLN B C 1
ATOM 1538 O O . GLN B 2 94 ? 77.804 6.832 139.954 1.00 26.95 861 GLN B O 1
ATOM 1544 N N . PRO B 2 95 ? 76.539 5.001 139.624 1.00 27.45 862 PRO B N 1
ATOM 1545 C CA . PRO B 2 95 ? 75.583 5.325 140.692 1.00 27.55 862 PRO B CA 1
ATOM 1546 C C . PRO B 2 95 ? 76.155 5.582 142.099 1.00 27.64 862 PRO B C 1
ATOM 1547 O O . PRO B 2 95 ? 75.496 6.284 142.861 1.00 27.30 862 PRO B O 1
ATOM 1551 N N . LYS B 2 96 ? 77.332 5.062 142.438 1.00 27.63 863 LYS B N 1
ATOM 1552 C CA . LYS B 2 96 ? 77.911 5.380 143.749 1.00 28.10 863 LYS B CA 1
ATOM 1553 C C . LYS B 2 96 ? 78.170 6.895 143.918 1.00 27.66 863 LYS B C 1
ATOM 1554 O O . LYS B 2 96 ? 78.243 7.388 145.042 1.00 27.42 863 LYS B O 1
ATOM 1560 N N . PHE B 2 97 ? 78.283 7.625 142.806 1.00 27.38 864 PHE B N 1
ATOM 1561 C CA . PHE B 2 97 ? 78.536 9.072 142.833 1.00 27.47 864 PHE B CA 1
ATOM 1562 C C . PHE B 2 97 ? 77.276 9.944 142.723 1.00 27.27 864 PHE B C 1
ATOM 1563 O O . PHE B 2 97 ? 77.388 11.160 142.612 1.00 27.40 864 PHE B O 1
ATOM 1571 N N . ASN B 2 98 ? 76.090 9.345 142.800 1.00 27.22 865 ASN B N 1
ATOM 1572 C CA . ASN B 2 98 ? 74.827 10.077 142.650 1.00 27.08 865 ASN B CA 1
ATOM 1573 C C . ASN B 2 98 ? 74.657 11.246 143.627 1.00 27.41 865 ASN B C 1
ATOM 1574 O O . ASN B 2 98 ? 74.334 12.359 143.200 1.00 26.79 865 ASN B O 1
ATOM 1579 N N . GLN B 2 99 ? 74.854 10.993 144.925 1.00 27.61 866 GLN B N 1
ATOM 1580 C CA . GLN B 2 99 ? 74.768 12.044 145.952 1.00 28.06 866 GLN B CA 1
ATOM 1581 C C . GLN B 2 99 ? 75.778 13.173 145.699 1.00 27.11 866 GLN B C 1
ATOM 1582 O O . GLN B 2 99 ? 75.438 14.345 145.821 1.00 27.04 866 GLN B O 1
ATOM 1588 N N . ARG B 2 100 ? 77.003 12.831 145.317 1.00 26.47 867 ARG B N 1
ATOM 1589 C CA . ARG B 2 100 ? 78.020 13.847 145.057 1.00 26.06 867 ARG B CA 1
ATOM 1590 C C . ARG B 2 100 ? 77.668 14.735 143.858 1.00 25.74 867 ARG B C 1
ATOM 1591 O O . ARG B 2 100 ? 77.900 15.942 143.891 1.00 25.23 867 ARG B O 1
ATOM 1599 N N . ARG B 2 101 ? 77.097 14.136 142.811 1.00 25.13 868 ARG B N 1
ATOM 1600 C CA . ARG B 2 101 ? 76.789 14.855 141.576 1.00 24.99 868 ARG B CA 1
ATOM 1601 C C . ARG B 2 101 ? 75.618 15.794 141.777 1.00 24.95 868 ARG B C 1
ATOM 1602 O O . ARG B 2 101 ? 75.615 16.904 141.241 1.00 24.48 868 ARG B O 1
ATOM 1610 N N . ILE B 2 102 ? 74.636 15.350 142.554 1.00 24.90 869 ILE B N 1
ATOM 1611 C CA . ILE B 2 102 ? 73.510 16.193 142.921 1.00 25.88 869 ILE B CA 1
ATOM 1612 C C . ILE B 2 102 ? 73.961 17.393 143.744 1.00 25.92 869 ILE B C 1
ATOM 1613 O O . ILE B 2 102 ? 73.464 18.491 143.545 1.00 26.10 869 ILE B O 1
ATOM 1618 N N . SER B 2 103 ? 74.874 17.170 144.687 1.00 25.94 870 SER B N 1
ATOM 1619 C CA . SER B 2 103 ? 75.428 18.248 145.512 1.00 26.12 870 SER B CA 1
ATOM 1620 C C . SER B 2 103 ? 76.136 19.282 144.646 1.00 26.00 870 SER B C 1
ATOM 1621 O O . SER B 2 103 ? 76.014 20.478 144.885 1.00 26.67 870 SER B O 1
ATOM 1624 N N . SER B 2 104 ? 76.837 18.822 143.616 1.00 25.71 871 SER B N 1
ATOM 1625 C CA . SER B 2 104 ? 77.506 19.723 142.689 1.00 25.38 871 SER B CA 1
ATOM 1626 C C . SER B 2 104 ? 76.504 20.560 141.885 1.00 25.23 871 SER B C 1
ATOM 1627 O O . SER B 2 104 ? 76.740 21.736 141.675 1.00 24.44 871 SER B O 1
ATOM 1630 N N . ALA B 2 105 ? 75.385 19.970 141.451 1.00 25.59 872 ALA B N 1
ATOM 1631 C CA . ALA B 2 105 ? 74.384 20.711 140.686 1.00 24.93 872 ALA B CA 1
ATOM 1632 C C . ALA B 2 105 ? 73.714 21.768 141.557 1.00 24.39 872 ALA B C 1
ATOM 1633 O O . ALA B 2 105 ? 73.502 22.899 141.121 1.00 22.83 872 ALA B O 1
ATOM 1635 N N . LYS B 2 106 ? 73.375 21.392 142.784 1.00 23.66 873 LYS B N 1
ATOM 1636 C CA . LYS B 2 106 ? 72.785 22.323 143.744 1.00 23.78 873 LYS B CA 1
ATOM 1637 C C . LYS B 2 106 ? 73.746 23.487 144.008 1.00 22.96 873 LYS B C 1
ATOM 1638 O O . LYS B 2 106 ? 73.325 24.631 144.013 1.00 22.89 873 LYS B O 1
ATOM 1644 N N . PHE B 2 107 ? 75.029 23.183 144.209 1.00 22.34 874 PHE B N 1
ATOM 1645 C CA . PHE B 2 107 ? 76.056 24.193 144.433 1.00 21.93 874 PHE B CA 1
ATOM 1646 C C . PHE B 2 107 ? 76.120 25.152 143.238 1.00 22.30 874 PHE B C 1
ATOM 1647 O O . PHE B 2 107 ? 76.138 26.358 143.429 1.00 21.08 874 PHE B O 1
ATOM 1655 N N . LEU B 2 108 ? 76.072 24.641 142.005 1.00 22.34 875 LEU B N 1
ATOM 1656 C CA . LEU B 2 108 ? 76.084 25.539 140.851 1.00 23.53 875 LEU B CA 1
ATOM 1657 C C . LEU B 2 108 ? 74.875 26.468 140.878 1.00 23.65 875 LEU B C 1
ATOM 1658 O O . LEU B 2 108 ? 74.993 27.654 140.599 1.00 24.11 875 LEU B O 1
ATOM 1663 N N . GLY B 2 109 ? 73.716 25.938 141.247 1.00 23.90 876 GLY B N 1
ATOM 1664 C CA . GLY B 2 109 ? 72.526 26.751 141.332 1.00 23.88 876 GLY B CA 1
ATOM 1665 C C . GLY B 2 109 ? 72.640 27.829 142.393 1.00 24.09 876 GLY B C 1
ATOM 1666 O O . GLY B 2 109 ? 72.129 28.944 142.211 1.00 24.52 876 GLY B O 1
ATOM 1667 N N . GLU B 2 110 ? 73.286 27.510 143.510 1.00 23.58 877 GLU B N 1
ATOM 1668 C CA . GLU B 2 110 ? 73.474 28.501 144.572 1.00 23.76 877 GLU B CA 1
ATOM 1669 C C . GLU B 2 110 ? 74.527 29.524 144.164 1.00 23.65 877 GLU B C 1
ATOM 1670 O O . GLU B 2 110 ? 74.466 30.680 144.574 1.00 24.03 877 GLU B O 1
ATOM 1676 N N . LEU B 2 111 ? 75.490 29.105 143.350 1.00 23.78 878 LEU B N 1
ATOM 1677 C CA . LEU B 2 111 ? 76.476 30.029 142.810 1.00 24.41 878 LEU B CA 1
ATOM 1678 C C . LEU B 2 111 ? 75.807 31.073 141.899 1.00 24.79 878 LEU B C 1
ATOM 1679 O O . LEU B 2 111 ? 76.233 32.221 141.878 1.00 25.70 878 LEU B O 1
ATOM 1684 N N . TYR B 2 112 ? 74.753 30.696 141.176 1.00 25.05 879 TYR B N 1
ATOM 1685 C CA . TYR B 2 112 ? 73.942 31.688 140.468 1.00 25.35 879 TYR B CA 1
ATOM 1686 C C . TYR B 2 112 ? 73.203 32.597 141.459 1.00 25.25 879 TYR B C 1
ATOM 1687 O O . TYR B 2 112 ? 73.179 33.818 141.281 1.00 24.77 879 TYR B O 1
ATOM 1696 N N . ASN B 2 113 ? 72.620 32.016 142.506 1.00 25.54 880 ASN B N 1
ATOM 1697 C CA . ASN B 2 113 ? 71.818 32.802 143.456 1.00 25.97 880 ASN B CA 1
ATOM 1698 C C . ASN B 2 113 ? 72.604 33.882 144.202 1.00 26.22 880 ASN B C 1
ATOM 1699 O O . ASN B 2 113 ? 72.036 34.907 144.578 1.00 25.91 880 ASN B O 1
ATOM 1704 N N . TYR B 2 114 ? 73.898 33.649 144.423 1.00 26.80 881 TYR B N 1
ATOM 1705 C CA . TYR B 2 114 ? 74.756 34.588 145.155 1.00 27.25 881 TYR B CA 1
ATOM 1706 C C . TYR B 2 114 ? 75.699 35.333 144.189 1.00 27.74 881 TYR B C 1
ATOM 1707 O O . TYR B 2 114 ? 76.738 35.866 144.603 1.00 27.16 881 TYR B O 1
ATOM 1716 N N . ARG B 2 115 ? 75.297 35.355 142.910 1.00 27.53 882 ARG B N 1
ATOM 1717 C CA . ARG B 2 115 ? 75.857 36.197 141.849 1.00 28.38 882 ARG B CA 1
ATOM 1718 C C . ARG B 2 115 ? 77.299 35.881 141.463 1.00 28.30 882 ARG B C 1
ATOM 1719 O O . ARG B 2 115 ? 78.027 36.761 141.005 1.00 28.43 882 ARG B O 1
ATOM 1727 N N . MET B 2 116 ? 77.706 34.626 141.641 1.00 28.31 883 MET B N 1
ATOM 1728 C CA . MET B 2 116 ? 79.046 34.180 141.260 1.00 28.53 883 MET B CA 1
ATOM 1729 C C . MET B 2 116 ? 79.089 33.753 139.788 1.00 28.52 883 MET B C 1
ATOM 1730 O O . MET B 2 116 ? 80.157 33.756 139.167 1.00 28.70 883 MET B O 1
ATOM 1735 N N . VAL B 2 117 ? 77.940 33.361 139.243 1.00 28.36 884 VAL B N 1
ATOM 1736 C CA . VAL B 2 117 ? 77.812 33.101 137.803 1.00 28.38 884 VAL B CA 1
ATOM 1737 C C . VAL B 2 117 ? 76.528 33.704 137.247 1.00 28.71 884 VAL B C 1
ATOM 1738 O O . VAL B 2 117 ? 75.533 33.859 137.961 1.00 28.71 884 VAL B O 1
ATOM 1742 N N . GLU B 2 118 ? 76.559 34.042 135.965 1.00 29.18 885 GLU B N 1
ATOM 1743 C CA . GLU B 2 118 ? 75.388 34.596 135.298 1.00 29.73 885 GLU B CA 1
ATOM 1744 C C . GLU B 2 118 ? 74.548 33.473 134.711 1.00 28.76 885 GLU B C 1
ATOM 1745 O O . GLU B 2 118 ? 75.000 32.327 134.635 1.00 29.00 885 GLU B O 1
ATOM 1751 N N . SER B 2 119 ? 73.332 33.817 134.302 1.00 27.80 886 SER B N 1
ATOM 1752 C CA . SER B 2 119 ? 72.345 32.846 133.832 1.00 27.03 886 SER B CA 1
ATOM 1753 C C . SER B 2 119 ? 72.837 32.003 132.652 1.00 25.89 886 SER B C 1
ATOM 1754 O O . SER B 2 119 ? 72.462 30.826 132.519 1.00 25.72 886 SER B O 1
ATOM 1757 N N . ALA B 2 120 ? 73.677 32.582 131.800 1.00 25.35 887 ALA B N 1
ATOM 1758 C CA . ALA B 2 120 ? 74.229 31.829 130.673 1.00 25.16 887 ALA B CA 1
ATOM 1759 C C . ALA B 2 120 ? 74.905 30.529 131.133 1.00 25.07 887 ALA B C 1
ATOM 1760 O O . ALA B 2 120 ? 74.794 29.506 130.467 1.00 25.38 887 ALA B O 1
ATOM 1762 N N . VAL B 2 121 ? 75.610 30.578 132.257 1.00 24.54 888 VAL B N 1
ATOM 1763 C CA . VAL B 2 121 ? 76.267 29.390 132.813 1.00 24.40 888 VAL B CA 1
ATOM 1764 C C . VAL B 2 121 ? 75.217 28.336 133.193 1.00 24.13 888 VAL B C 1
ATOM 1765 O O . VAL B 2 121 ? 75.403 27.151 132.935 1.00 24.01 888 VAL B O 1
ATOM 1769 N N . ILE B 2 122 ? 74.112 28.766 133.794 1.00 23.27 889 ILE B N 1
ATOM 1770 C CA . ILE B 2 122 ? 73.047 27.838 134.158 1.00 22.71 889 ILE B CA 1
ATOM 1771 C C . ILE B 2 122 ? 72.400 27.175 132.907 1.00 22.95 889 ILE B C 1
ATOM 1772 O O . ILE B 2 122 ? 72.187 25.955 132.877 1.00 22.39 889 ILE B O 1
ATOM 1777 N N . PHE B 2 123 ? 72.118 27.952 131.873 1.00 22.86 890 PHE B N 1
ATOM 1778 C CA . PHE B 2 123 ? 71.442 27.412 130.689 1.00 23.86 890 PHE B CA 1
ATOM 1779 C C . PHE B 2 123 ? 72.329 26.474 129.863 1.00 23.85 890 PHE B C 1
ATOM 1780 O O . PHE B 2 123 ? 71.856 25.457 129.355 1.00 24.15 890 PHE B O 1
ATOM 1788 N N . ARG B 2 124 ? 73.617 26.807 129.785 1.00 23.59 891 ARG B N 1
ATOM 1789 C CA . ARG B 2 124 ? 74.653 25.987 129.170 1.00 23.73 891 ARG B CA 1
ATOM 1790 C C . ARG B 2 124 ? 74.632 24.614 129.831 1.00 23.06 891 ARG B C 1
ATOM 1791 O O . ARG B 2 124 ? 74.644 23.579 129.163 1.00 22.23 891 ARG B O 1
ATOM 1799 N N . THR B 2 125 ? 74.573 24.619 131.159 1.00 22.09 892 THR B N 1
ATOM 1800 C CA . THR B 2 125 ? 74.573 23.396 131.950 1.00 21.57 892 THR B CA 1
ATOM 1801 C C . THR B 2 125 ? 73.285 22.569 131.797 1.00 21.12 892 THR B C 1
ATOM 1802 O O . THR B 2 125 ? 73.370 21.351 131.630 1.00 20.90 892 THR B O 1
ATOM 1806 N N . LEU B 2 126 ? 72.118 23.226 131.793 1.00 20.35 893 LEU B N 1
ATOM 1807 C CA . LEU B 2 126 ? 70.815 22.556 131.631 1.00 20.27 893 LEU B CA 1
ATOM 1808 C C . LEU B 2 126 ? 70.687 21.851 130.263 1.00 20.69 893 LEU B C 1
ATOM 1809 O O . LEU B 2 126 ? 70.256 20.697 130.188 1.00 20.39 893 LEU B O 1
ATOM 1814 N N . TYR B 2 127 ? 71.063 22.546 129.191 1.00 21.15 894 TYR B N 1
ATOM 1815 C CA . TYR B 2 127 ? 71.186 21.945 127.855 1.00 21.05 894 TYR B CA 1
ATOM 1816 C C . TYR B 2 127 ? 72.204 20.795 127.825 1.00 20.85 894 TYR B C 1
ATOM 1817 O O . TYR B 2 127 ? 71.978 19.808 127.144 1.00 20.20 894 TYR B O 1
ATOM 1826 N N . SER B 2 128 ? 73.305 20.896 128.570 1.00 21.38 895 SER B N 1
ATOM 1827 C CA . SER B 2 128 ? 74.290 19.804 128.576 1.00 21.72 895 SER B CA 1
ATOM 1828 C C . SER B 2 128 ? 73.671 18.525 129.141 1.00 22.05 895 SER B C 1
ATOM 1829 O O . SER B 2 128 ? 73.947 17.427 128.632 1.00 21.40 895 SER B O 1
ATOM 1832 N N . PHE B 2 129 ? 72.777 18.670 130.120 1.00 21.71 896 PHE B N 1
ATOM 1833 C CA . PHE B 2 129 ? 72.085 17.517 130.693 1.00 22.31 896 PHE B CA 1
ATOM 1834 C C . PHE B 2 129 ? 71.153 16.819 129.685 1.00 22.01 896 PHE B C 1
ATOM 1835 O O . PHE B 2 129 ? 70.981 15.600 129.747 1.00 21.70 896 PHE B O 1
ATOM 1843 N N . THR B 2 130 ? 70.534 17.588 128.790 1.00 22.04 897 THR B N 1
ATOM 1844 C CA . THR B 2 130 ? 69.617 17.025 127.790 1.00 22.57 897 THR B CA 1
ATOM 1845 C C . THR B 2 130 ? 70.267 16.689 126.459 1.00 22.20 897 THR B C 1
ATOM 1846 O O . THR B 2 130 ? 69.620 16.095 125.613 1.00 22.40 897 THR B O 1
ATOM 1850 N N . SER B 2 131 ? 71.533 17.041 126.267 1.00 22.42 898 SER B N 1
ATOM 1851 C CA . SER B 2 131 ? 72.167 16.814 124.966 1.00 23.14 898 SER B CA 1
ATOM 1852 C C . SER B 2 131 ? 73.528 16.109 125.005 1.00 22.82 898 SER B C 1
ATOM 1853 O O . SER B 2 131 ? 73.912 15.472 124.031 1.00 21.82 898 SER B O 1
ATOM 1856 N N . PHE B 2 132 ? 74.270 16.205 126.105 1.00 22.50 899 PHE B N 1
ATOM 1857 C CA . PHE B 2 132 ? 75.633 15.684 126.113 1.00 22.62 899 PHE B CA 1
ATOM 1858 C C . PHE B 2 132 ? 75.620 14.160 126.060 1.00 22.48 899 PHE B C 1
ATOM 1859 O O . PHE B 2 132 ? 75.096 13.507 126.955 1.00 21.47 899 PHE B O 1
ATOM 1867 N N . GLY B 2 133 ? 76.188 13.593 125.005 1.00 22.69 900 GLY B N 1
ATOM 1868 C CA . GLY B 2 133 ? 76.259 12.151 124.859 1.00 22.47 900 GLY B CA 1
ATOM 1869 C C . GLY B 2 133 ? 74.910 11.522 124.570 1.00 22.59 900 GLY B C 1
ATOM 1870 O O . GLY B 2 133 ? 74.762 10.310 124.716 1.00 23.73 900 GLY B O 1
ATOM 1871 N N . VAL B 2 134 ? 73.947 12.346 124.149 1.00 21.91 901 VAL B N 1
ATOM 1872 C CA . VAL B 2 134 ? 72.577 11.942 123.829 1.00 21.94 901 VAL B CA 1
ATOM 1873 C C . VAL B 2 134 ? 72.382 11.883 122.313 1.00 22.22 901 VAL B C 1
ATOM 1874 O O . VAL B 2 134 ? 72.576 12.874 121.622 1.00 22.04 901 VAL B O 1
ATOM 1878 N N . ASN B 2 135 ? 72.018 10.723 121.790 1.00 22.25 902 ASN B N 1
ATOM 1879 C CA . ASN B 2 135 ? 71.777 10.584 120.343 1.00 22.57 902 ASN B CA 1
ATOM 1880 C C . ASN B 2 135 ? 70.617 11.470 119.897 1.00 22.50 902 ASN B C 1
ATOM 1881 O O . ASN B 2 135 ? 69.602 11.520 120.567 1.00 22.67 902 ASN B O 1
ATOM 1886 N N . PRO B 2 136 ? 70.765 12.182 118.782 1.00 22.81 903 PRO B N 1
ATOM 1887 C CA . PRO B 2 136 ? 69.761 13.174 118.369 1.00 23.72 903 PRO B CA 1
ATOM 1888 C C . PRO B 2 136 ? 68.446 12.573 117.845 1.00 24.32 903 PRO B C 1
ATOM 1889 O O . PRO B 2 136 ? 67.521 13.332 117.583 1.00 23.42 903 PRO B O 1
ATOM 1893 N N . ASP B 2 137 ? 68.385 11.256 117.689 1.00 24.85 904 ASP B N 1
ATOM 1894 C CA . ASP B 2 137 ? 67.124 10.564 117.381 1.00 26.13 904 ASP B CA 1
ATOM 1895 C C . ASP B 2 137 ? 66.437 9.964 118.624 1.00 26.37 904 ASP B C 1
ATOM 1896 O O . ASP B 2 137 ? 65.373 9.357 118.515 1.00 27.18 904 ASP B O 1
ATOM 1901 N N . GLY B 2 138 ? 67.047 10.116 119.799 1.00 25.81 905 GLY B N 1
ATOM 1902 C CA . GLY B 2 138 ? 66.489 9.572 121.022 1.00 25.39 905 GLY B CA 1
ATOM 1903 C C . GLY B 2 138 ? 66.777 8.095 121.282 1.00 24.90 905 GLY B C 1
ATOM 1904 O O . GLY B 2 138 ? 66.201 7.507 122.207 1.00 25.28 905 GLY B O 1
ATOM 1905 N N . SER B 2 139 ? 67.680 7.504 120.504 1.00 24.24 906 SER B N 1
ATOM 1906 C CA . SER B 2 139 ? 68.111 6.123 120.734 1.00 23.18 906 SER B CA 1
ATOM 1907 C C . SER B 2 139 ? 69.117 6.113 121.895 1.00 22.40 906 SER B C 1
ATOM 1908 O O . SER B 2 139 ? 69.769 7.126 122.148 1.00 21.99 906 SER B O 1
ATOM 1911 N N . PRO B 2 140 ? 69.227 5.007 122.625 1.00 21.65 907 PRO B N 1
ATOM 1912 C CA . PRO B 2 140 ? 70.178 4.931 123.747 1.00 21.67 907 PRO B CA 1
ATOM 1913 C C . PRO B 2 140 ? 71.643 4.957 123.308 1.00 20.81 907 PRO B C 1
ATOM 1914 O O . PRO B 2 140 ? 71.979 4.643 122.181 1.00 20.36 907 PRO B O 1
ATOM 1918 N N . SER B 2 141 ? 72.500 5.359 124.229 1.00 20.92 908 SER B N 1
ATOM 1919 C CA . SER B 2 141 ? 73.915 5.589 123.948 1.00 20.55 908 SER B CA 1
ATOM 1920 C C . SER B 2 141 ? 74.775 5.111 125.114 1.00 20.77 908 SER B C 1
ATOM 1921 O O . SER B 2 141 ? 74.257 4.692 126.152 1.00 20.57 908 SER B O 1
ATOM 1924 N N . SER B 2 142 ? 76.092 5.194 124.932 1.00 21.21 909 SER B N 1
ATOM 1925 C CA . SER B 2 142 ? 77.072 4.812 125.957 1.00 22.03 909 SER B CA 1
ATOM 1926 C C . SER B 2 142 ? 76.871 5.573 127.273 1.00 21.69 909 SER B C 1
ATOM 1927 O O . SER B 2 142 ? 76.848 4.966 128.331 1.00 21.64 909 SER B O 1
ATOM 1930 N N . LEU B 2 143 ? 76.736 6.899 127.200 1.00 22.17 910 LEU B N 1
ATOM 1931 C CA . LEU B 2 143 ? 76.555 7.739 128.391 1.00 22.21 910 LEU B CA 1
ATOM 1932 C C . LEU B 2 143 ? 75.108 7.878 128.866 1.00 22.78 910 LEU B C 1
ATOM 1933 O O . LEU B 2 143 ? 74.876 8.324 130.008 1.00 22.71 910 LEU B O 1
ATOM 1938 N N . ASP B 2 144 ? 74.145 7.534 127.999 1.00 22.34 911 ASP B N 1
ATOM 1939 C CA . ASP B 2 144 ? 72.703 7.596 128.321 1.00 22.04 911 ASP B CA 1
ATOM 1940 C C . ASP B 2 144 ? 71.977 6.288 127.939 1.00 22.34 911 ASP B C 1
ATOM 1941 O O . ASP B 2 144 ? 71.100 6.255 127.048 1.00 22.17 911 ASP B O 1
ATOM 1946 N N . PRO B 2 145 ? 72.313 5.201 128.636 1.00 22.18 912 PRO B N 1
ATOM 1947 C CA . PRO B 2 145 ? 71.679 3.912 128.367 1.00 21.82 912 PRO B CA 1
ATOM 1948 C C . PRO B 2 145 ? 70.214 3.945 128.831 1.00 21.88 912 PRO B C 1
ATOM 1949 O O . PRO B 2 145 ? 69.878 4.863 129.575 1.00 22.05 912 PRO B O 1
ATOM 1953 N N . PRO B 2 146 ? 69.382 2.980 128.411 1.00 21.82 913 PRO B N 1
ATOM 1954 C CA . PRO B 2 146 ? 67.923 3.012 128.612 1.00 21.82 913 PRO B CA 1
ATOM 1955 C C . PRO B 2 146 ? 67.369 3.309 130.024 1.00 22.05 913 PRO B C 1
ATOM 1956 O O . PRO B 2 146 ? 66.569 4.221 130.160 1.00 22.68 913 PRO B O 1
ATOM 1960 N N . GLU B 2 147 ? 67.773 2.577 131.051 1.00 22.58 914 GLU B N 1
ATOM 1961 C CA . GLU B 2 147 ? 67.191 2.770 132.396 1.00 23.19 914 GLU B CA 1
ATOM 1962 C C . GLU B 2 147 ? 67.852 3.896 133.241 1.00 23.07 914 GLU B C 1
ATOM 1963 O O . GLU B 2 147 ? 67.452 4.165 134.375 1.00 22.29 914 GLU B O 1
ATOM 1969 N N . HIS B 2 148 ? 68.837 4.565 132.657 1.00 23.05 915 HIS B N 1
ATOM 1970 C CA . HIS B 2 148 ? 69.470 5.734 133.250 1.00 23.01 915 HIS B CA 1
ATOM 1971 C C . HIS B 2 148 ? 68.577 6.967 133.077 1.00 22.92 915 HIS B C 1
ATOM 1972 O O . HIS B 2 148 ? 68.421 7.490 131.968 1.00 22.31 915 HIS B O 1
ATOM 1979 N N . LEU B 2 149 ? 67.967 7.408 134.182 1.00 22.81 916 LEU B N 1
ATOM 1980 C CA . LEU B 2 149 ? 67.088 8.570 134.186 1.00 22.51 916 LEU B CA 1
ATOM 1981 C C . LEU B 2 149 ? 67.695 9.742 134.968 1.00 21.98 916 LEU B C 1
ATOM 1982 O O . LEU B 2 149 ? 67.015 10.706 135.268 1.00 21.48 916 LEU B O 1
ATOM 1987 N N . PHE B 2 150 ? 68.973 9.649 135.302 1.00 21.86 917 PHE B N 1
ATOM 1988 C CA . PHE B 2 150 ? 69.623 10.623 136.193 1.00 21.71 917 PHE B CA 1
ATOM 1989 C C . PHE B 2 150 ? 69.699 12.046 135.619 1.00 21.53 917 PHE B C 1
ATOM 1990 O O . PHE B 2 150 ? 69.778 13.006 136.384 1.00 21.10 917 PHE B O 1
ATOM 1998 N N . ARG B 2 151 ? 69.675 12.193 134.288 1.00 21.68 918 ARG B N 1
ATOM 1999 C CA . ARG B 2 151 ? 69.696 13.523 133.668 1.00 21.71 918 ARG B CA 1
ATOM 2000 C C . ARG B 2 151 ? 68.502 14.324 134.108 1.00 22.13 918 ARG B C 1
ATOM 2001 O O . ARG B 2 151 ? 68.601 15.539 134.290 1.00 22.32 918 ARG B O 1
ATOM 2009 N N . ILE B 2 152 ? 67.370 13.638 134.239 1.00 22.49 919 ILE B N 1
ATOM 2010 C CA . ILE B 2 152 ? 66.120 14.248 134.646 1.00 22.82 919 ILE B CA 1
ATOM 2011 C C . ILE B 2 152 ? 66.190 14.755 136.081 1.00 23.57 919 ILE B C 1
ATOM 2012 O O . ILE B 2 152 ? 65.595 15.792 136.390 1.00 23.69 919 ILE B O 1
ATOM 2017 N N . ARG B 2 153 ? 66.899 14.018 136.947 1.00 23.36 920 ARG B N 1
ATOM 2018 C CA . ARG B 2 153 ? 67.118 14.435 138.332 1.00 23.91 920 ARG B CA 1
ATOM 2019 C C . ARG B 2 153 ? 68.047 15.638 138.408 1.00 23.60 920 ARG B C 1
ATOM 2020 O O . ARG B 2 153 ? 67.800 16.553 139.190 1.00 23.74 920 ARG B O 1
ATOM 2028 N N . LEU B 2 154 ? 69.109 15.639 137.604 1.00 23.14 921 LEU B N 1
ATOM 2029 C CA . LEU B 2 154 ? 70.013 16.764 137.550 1.00 22.73 921 LEU B CA 1
ATOM 2030 C C . LEU B 2 154 ? 69.309 18.042 137.100 1.00 23.13 921 LEU B C 1
ATOM 2031 O O . LEU B 2 154 ? 69.475 19.096 137.728 1.00 22.78 921 LEU B O 1
ATOM 2036 N N . VAL B 2 155 ? 68.529 17.962 136.017 1.00 22.74 922 VAL B N 1
ATOM 2037 C CA . VAL B 2 155 ? 67.800 19.121 135.523 1.00 22.32 922 VAL B CA 1
ATOM 2038 C C . VAL B 2 155 ? 66.877 19.661 136.631 1.00 23.31 922 VAL B C 1
ATOM 2039 O O . VAL B 2 155 ? 66.868 20.845 136.935 1.00 22.80 922 VAL B O 1
ATOM 2043 N N . CYS B 2 156 ? 66.083 18.770 137.217 1.00 23.59 923 CYS B N 1
ATOM 2044 C CA . CYS B 2 156 ? 65.137 19.163 138.243 1.00 24.25 923 CYS B CA 1
ATOM 2045 C C . CYS B 2 156 ? 65.835 19.776 139.468 1.00 24.39 923 CYS B C 1
ATOM 2046 O O . CYS B 2 156 ? 65.306 20.687 140.093 1.00 23.98 923 CYS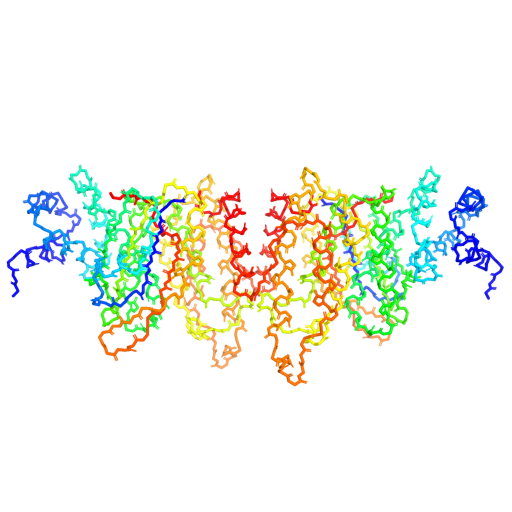 B O 1
ATOM 2049 N N . THR B 2 157 ? 67.027 19.298 139.785 1.00 24.50 924 THR B N 1
ATOM 2050 C CA . THR B 2 157 ? 67.793 19.843 140.893 1.00 24.39 924 THR B CA 1
ATOM 2051 C C . THR B 2 157 ? 68.170 21.303 140.658 1.00 24.45 924 THR B C 1
ATOM 2052 O O . THR B 2 157 ? 68.020 22.139 141.553 1.00 24.27 924 THR B O 1
ATOM 2056 N N . ILE B 2 158 ? 68.623 21.630 139.453 1.00 24.18 925 ILE B N 1
ATOM 2057 C CA . ILE B 2 158 ? 68.991 23.022 139.167 1.00 24.27 925 ILE B CA 1
ATOM 2058 C C . ILE B 2 158 ? 67.755 23.918 139.118 1.00 24.29 925 ILE B C 1
ATOM 2059 O O . ILE B 2 158 ? 67.761 25.029 139.659 1.00 23.38 925 ILE B O 1
ATOM 2064 N N . LEU B 2 159 ? 66.704 23.436 138.464 1.00 24.04 926 LEU B N 1
ATOM 2065 C CA . LEU B 2 159 ? 65.461 24.186 138.353 1.00 24.92 926 LEU B CA 1
ATOM 2066 C C . LEU B 2 159 ? 64.814 24.463 139.715 1.00 25.23 926 LEU B C 1
ATOM 2067 O O . LEU B 2 159 ? 64.167 25.493 139.888 1.00 25.25 926 LEU B O 1
ATOM 2072 N N . ASP B 2 160 ? 64.993 23.553 140.670 1.00 25.51 927 ASP B N 1
ATOM 2073 C CA . ASP B 2 160 ? 64.399 23.695 142.012 1.00 26.15 927 ASP B CA 1
ATOM 2074 C C . ASP B 2 160 ? 65.171 24.699 142.865 1.00 26.08 927 ASP B C 1
ATOM 2075 O O . ASP B 2 160 ? 64.630 25.280 143.822 1.00 26.43 927 ASP B O 1
ATOM 2080 N N . THR B 2 161 ? 66.437 24.887 142.505 1.00 26.19 928 THR B N 1
ATOM 2081 C CA . THR B 2 161 ? 67.380 25.703 143.246 1.00 26.11 928 THR B CA 1
ATOM 2082 C C . THR B 2 161 ? 67.356 27.162 142.813 1.00 26.47 928 THR B C 1
ATOM 2083 O O . THR B 2 161 ? 67.431 28.041 143.656 1.00 26.02 928 THR B O 1
ATOM 2087 N N . CYS B 2 162 ? 67.319 27.416 141.502 1.00 26.35 929 CYS B N 1
ATOM 2088 C CA . CYS B 2 162 ? 67.407 28.789 140.988 1.00 26.43 929 CYS B CA 1
ATOM 2089 C C . CYS B 2 162 ? 66.380 29.129 139.898 1.00 26.72 929 CYS B C 1
ATOM 2090 O O . CYS B 2 162 ? 66.342 30.271 139.414 1.00 26.95 929 CYS B O 1
ATOM 2093 N N . GLY B 2 163 ? 65.521 28.169 139.559 1.00 26.59 930 GLY B N 1
ATOM 2094 C CA . GLY B 2 163 ? 64.591 28.310 138.457 1.00 26.87 930 GLY B CA 1
ATOM 2095 C C . GLY B 2 163 ? 63.569 29.412 138.636 1.00 27.27 930 GLY B C 1
ATOM 2096 O O . GLY B 2 163 ? 63.139 29.999 137.654 1.00 26.21 930 GLY B O 1
ATOM 2097 N N . GLN B 2 164 ? 63.204 29.700 139.890 1.00 27.97 931 GLN B N 1
ATOM 2098 C CA . GLN B 2 164 ? 62.247 30.756 140.225 1.00 28.44 931 GLN B CA 1
ATOM 2099 C C . GLN B 2 164 ? 62.652 32.162 139.822 1.00 28.16 931 GLN B C 1
ATOM 2100 O O . GLN B 2 164 ? 61.798 33.043 139.765 1.00 28.19 931 GLN B O 1
ATOM 2106 N N . TYR B 2 165 ? 63.941 32.390 139.589 1.00 28.05 932 TYR B N 1
ATOM 2107 C CA . TYR B 2 165 ? 64.415 33.700 139.162 1.00 28.40 932 TYR B CA 1
ATOM 2108 C C . TYR B 2 165 ? 64.343 33.914 137.639 1.00 28.32 932 TYR B C 1
ATOM 2109 O O . TYR B 2 165 ? 64.617 35.013 137.165 1.00 27.42 932 TYR B O 1
ATOM 2118 N N . PHE B 2 166 ? 63.924 32.887 136.889 1.00 28.30 933 PHE B N 1
ATOM 2119 C CA . PHE B 2 166 ? 63.831 32.966 135.424 1.00 28.53 933 PHE B CA 1
ATOM 2120 C C . PHE B 2 166 ? 62.381 33.180 134.989 1.00 29.31 933 PHE B C 1
ATOM 2121 O O . PHE B 2 166 ? 61.888 32.517 134.077 1.00 29.01 933 PHE B O 1
ATOM 2129 N N . ASP B 2 167 ? 61.708 34.122 135.638 1.00 29.75 934 ASP B N 1
ATOM 2130 C CA . ASP B 2 167 ? 60.278 34.329 135.420 1.00 30.89 934 ASP B CA 1
ATOM 2131 C C . ASP B 2 167 ? 59.936 35.650 134.696 1.00 31.25 934 ASP B C 1
ATOM 2132 O O . ASP B 2 167 ? 58.789 35.855 134.333 1.00 31.14 934 ASP B O 1
ATOM 2137 N N . ARG B 2 168 ? 60.922 36.520 134.473 1.00 32.17 935 ARG B N 1
ATOM 2138 C CA . ARG B 2 168 ? 60.699 37.773 133.741 1.00 33.40 935 ARG B CA 1
ATOM 2139 C C . ARG B 2 168 ? 61.718 37.986 132.610 1.00 33.44 935 ARG B C 1
ATOM 2140 O O . ARG B 2 168 ? 62.841 37.492 132.671 1.00 34.26 935 ARG B O 1
ATOM 2148 N N . GLY B 2 169 ? 61.304 38.707 131.570 1.00 33.64 936 GLY B N 1
ATOM 2149 C CA . GLY B 2 169 ? 62.204 39.177 130.526 1.00 33.35 936 GLY B CA 1
ATOM 2150 C C . GLY B 2 169 ? 62.874 38.106 129.682 1.00 32.92 936 GLY B C 1
ATOM 2151 O O . GLY B 2 169 ? 62.224 37.144 129.251 1.00 33.51 936 GLY B O 1
ATOM 2152 N N . SER B 2 170 ? 64.176 38.271 129.436 1.00 31.97 937 SER B N 1
ATOM 2153 C CA . SER B 2 170 ? 64.903 37.364 128.545 1.00 31.31 937 SER B CA 1
ATOM 2154 C C . SER B 2 170 ? 65.123 35.983 129.160 1.00 30.17 937 SER B C 1
ATOM 2155 O O . SER B 2 170 ? 65.033 34.990 128.450 1.00 29.39 937 SER B O 1
ATOM 2158 N N . SER B 2 171 ? 65.409 35.907 130.462 1.00 29.32 938 SER B N 1
ATOM 2159 C CA . SER B 2 171 ? 65.557 34.601 131.110 1.00 28.80 938 SER B CA 1
ATOM 2160 C C . SER B 2 171 ? 64.253 33.788 131.086 1.00 27.88 938 SER B C 1
ATOM 2161 O O . SER B 2 171 ? 64.298 32.560 131.077 1.00 27.10 938 SER B O 1
ATOM 2164 N N . LYS B 2 172 ? 63.108 34.477 131.072 1.00 27.27 939 LYS B N 1
ATOM 2165 C CA . LYS B 2 172 ? 61.789 33.835 130.968 1.00 27.14 939 LYS B CA 1
ATOM 2166 C C . LYS B 2 172 ? 61.642 33.061 129.664 1.00 26.41 939 LYS B C 1
ATOM 2167 O O . LYS B 2 172 ? 61.236 31.899 129.679 1.00 25.76 939 LYS B O 1
ATOM 2173 N N . ARG B 2 173 ? 61.961 33.724 128.553 1.00 25.30 940 ARG B N 1
ATOM 2174 C CA . ARG B 2 173 ? 61.990 33.097 127.231 1.00 25.60 940 ARG B CA 1
ATOM 2175 C C . ARG B 2 173 ? 62.998 31.941 127.157 1.00 24.87 940 ARG B C 1
ATOM 2176 O O . ARG B 2 173 ? 62.709 30.899 126.559 1.00 24.35 940 ARG B O 1
ATOM 2184 N N . LYS B 2 174 ? 64.168 32.118 127.770 1.00 23.53 941 LYS B N 1
ATOM 2185 C CA . LYS B 2 174 ? 65.225 31.102 127.730 1.00 23.55 941 LYS B CA 1
ATOM 2186 C C . LYS B 2 174 ? 64.802 29.832 128.442 1.00 22.46 941 LYS B C 1
ATOM 2187 O O . LYS B 2 174 ? 65.066 28.733 127.960 1.00 21.94 941 LYS B O 1
ATOM 2193 N N . LEU B 2 175 ? 64.143 29.990 129.589 1.00 21.90 942 LEU B N 1
ATOM 2194 C CA . LEU B 2 175 ? 63.602 28.855 130.330 1.00 21.59 942 LEU B CA 1
ATOM 2195 C C . LEU B 2 175 ? 62.465 28.182 129.557 1.00 21.46 942 LEU B C 1
ATOM 2196 O O . LEU B 2 175 ? 62.424 26.953 129.463 1.00 21.55 942 LEU B O 1
ATOM 2201 N N . ASP B 2 176 ? 61.557 28.972 128.989 1.00 21.64 943 ASP B N 1
ATOM 2202 C CA . ASP B 2 176 ? 60.466 28.424 128.172 1.00 21.88 943 ASP B CA 1
ATOM 2203 C C . ASP B 2 176 ? 61.011 27.579 126.998 1.00 21.70 943 ASP B C 1
ATOM 2204 O O . ASP B 2 176 ? 60.517 26.493 126.727 1.00 21.80 943 ASP B O 1
ATOM 2209 N N . CYS B 2 177 ? 62.047 28.061 126.325 1.00 22.16 944 CYS B N 1
ATOM 2210 C CA . CYS B 2 177 ? 62.679 27.313 125.222 1.00 22.17 944 CYS B CA 1
ATOM 2211 C C . CYS B 2 177 ? 63.328 26.007 125.716 1.00 21.58 944 CYS B C 1
ATOM 2212 O O . CYS B 2 177 ? 63.156 24.950 125.105 1.00 21.09 944 CYS B O 1
ATOM 2215 N N . PHE B 2 178 ? 64.042 26.075 126.836 1.00 21.11 945 PHE B N 1
ATOM 2216 C CA . PHE B 2 178 ? 64.677 24.895 127.396 1.00 20.15 945 PHE B CA 1
ATOM 2217 C C . PHE B 2 178 ? 63.644 23.809 127.773 1.00 19.73 945 PHE B C 1
ATOM 2218 O O . PHE B 2 178 ? 63.861 22.622 127.516 1.00 19.32 945 PHE B O 1
ATOM 2226 N N . LEU B 2 179 ? 62.527 24.212 128.357 1.00 19.57 946 LEU B N 1
ATOM 2227 C CA . LEU B 2 179 ? 61.485 23.273 128.762 1.00 19.91 946 LEU B CA 1
ATOM 2228 C C . LEU B 2 179 ? 60.836 22.541 127.567 1.00 20.58 946 LEU B C 1
ATOM 2229 O O . LEU B 2 179 ? 60.422 21.386 127.694 1.00 21.07 946 LEU B O 1
ATOM 2234 N N . VAL B 2 180 ? 60.724 23.203 126.418 1.00 20.54 947 VAL B N 1
ATOM 2235 C CA . VAL B 2 180 ? 60.263 22.515 125.218 1.00 20.27 947 VAL B CA 1
ATOM 2236 C C . VAL B 2 180 ? 61.261 21.365 124.879 1.00 20.13 947 VAL B C 1
ATOM 2237 O O . VAL B 2 180 ? 60.847 20.224 124.640 1.00 19.16 947 VAL B O 1
ATOM 2241 N N . TYR B 2 181 ? 62.555 21.661 124.876 1.00 19.97 948 TYR B N 1
ATOM 2242 C CA . TYR B 2 181 ? 63.593 20.628 124.656 1.00 20.05 948 TYR B CA 1
ATOM 2243 C C . TYR B 2 181 ? 63.621 19.529 125.746 1.00 20.21 948 TYR B C 1
ATOM 2244 O O . TYR B 2 181 ? 63.758 18.324 125.441 1.00 20.36 948 TYR B O 1
ATOM 2253 N N . PHE B 2 182 ? 63.408 19.923 126.998 1.00 19.58 949 PHE B N 1
ATOM 2254 C CA . PHE B 2 182 ? 63.357 18.981 128.112 1.00 19.97 949 PHE B CA 1
ATOM 2255 C C . PHE B 2 182 ? 62.184 17.985 128.010 1.00 20.34 949 PHE B C 1
ATOM 2256 O O . PHE B 2 182 ? 62.368 16.785 128.246 1.00 20.25 949 PHE B O 1
ATOM 2264 N N . GLN B 2 183 ? 61.006 18.462 127.618 1.00 20.58 950 GLN B N 1
ATOM 2265 C CA . GLN B 2 183 ? 59.840 17.597 127.493 1.00 21.08 950 GLN B CA 1
ATOM 2266 C C . GLN B 2 183 ? 60.022 16.552 126.361 1.00 21.11 950 GLN B C 1
ATOM 2267 O O . GLN B 2 183 ? 59.614 15.404 126.494 1.00 21.21 950 GLN B O 1
ATOM 2273 N N . ARG B 2 184 ? 60.651 16.941 125.264 1.00 20.39 951 ARG B N 1
ATOM 2274 C CA . ARG B 2 184 ? 61.023 15.958 124.254 1.00 20.50 951 ARG B CA 1
ATOM 2275 C C . ARG B 2 184 ? 62.023 14.925 124.783 1.00 20.99 951 ARG B C 1
ATOM 2276 O O . ARG B 2 184 ? 61.849 13.734 124.526 1.00 20.96 951 ARG B O 1
ATOM 2284 N N . TYR B 2 185 ? 63.054 15.375 125.504 1.00 21.48 952 TYR B N 1
ATOM 2285 C CA . TYR B 2 185 ? 64.062 14.472 126.075 1.00 21.63 952 TYR B CA 1
ATOM 2286 C C . TYR B 2 185 ? 63.372 13.414 126.949 1.00 22.01 952 TYR B C 1
ATOM 2287 O O . TYR B 2 185 ? 63.702 12.209 126.872 1.00 22.21 952 TYR B O 1
ATOM 2296 N N . VAL B 2 186 ? 62.438 13.873 127.779 1.00 21.43 953 VAL B N 1
ATOM 2297 C CA . VAL B 2 186 ? 61.660 13.002 128.668 1.00 22.15 953 VAL B CA 1
ATOM 2298 C C . VAL B 2 186 ? 60.829 11.980 127.873 1.00 22.18 953 VAL B C 1
ATOM 2299 O O . VAL B 2 186 ? 60.783 10.803 128.243 1.00 21.48 953 VAL B O 1
ATOM 2303 N N . TRP B 2 187 ? 60.169 12.419 126.798 1.00 22.62 954 TRP B N 1
ATOM 2304 C CA . TRP B 2 187 ? 59.402 11.492 125.944 1.00 22.46 954 TRP B CA 1
ATOM 2305 C C . TRP B 2 187 ? 60.274 10.494 125.138 1.00 22.54 954 TRP B C 1
ATOM 2306 O O . TRP B 2 187 ? 59.870 9.362 124.910 1.00 22.92 954 TRP B O 1
ATOM 2317 N N . TRP B 2 188 ? 61.475 10.889 124.753 1.00 22.24 955 TRP B N 1
ATOM 2318 C CA . TRP B 2 188 ? 62.456 9.937 124.232 1.00 22.34 955 TRP B CA 1
ATOM 2319 C C . TRP B 2 188 ? 62.734 8.803 125.251 1.00 22.51 955 TRP B C 1
ATOM 2320 O O . TRP B 2 188 ? 62.707 7.602 124.895 1.00 22.72 955 TRP B O 1
ATOM 2331 N N . LYS B 2 189 ? 62.996 9.176 126.505 1.00 22.34 956 LYS B N 1
ATOM 2332 C CA . LYS B 2 189 ? 63.253 8.189 127.568 1.00 22.53 956 LYS B CA 1
ATOM 2333 C C . LYS B 2 189 ? 62.030 7.300 127.812 1.00 23.17 956 LYS B C 1
ATOM 2334 O O . LYS B 2 189 ? 62.150 6.078 127.882 1.00 24.00 956 LYS B O 1
ATOM 2340 N N . LYS B 2 190 ? 60.852 7.912 127.872 1.00 23.35 957 LYS B N 1
ATOM 2341 C CA . LYS B 2 190 ? 59.589 7.200 128.057 1.00 24.25 957 LYS B CA 1
ATOM 2342 C C . LYS B 2 190 ? 59.229 6.239 126.913 1.00 23.88 957 LYS B C 1
ATOM 2343 O O . LYS B 2 190 ? 58.570 5.233 127.134 1.00 23.99 957 LYS B O 1
ATOM 2349 N N . SER B 2 191 ? 59.655 6.562 125.701 1.00 23.74 958 SER B N 1
ATOM 2350 C CA . SER B 2 191 ? 59.361 5.754 124.523 1.00 24.12 958 SER B CA 1
ATOM 2351 C C . SER B 2 191 ? 60.267 4.532 124.332 1.00 23.86 958 SER B C 1
ATOM 2352 O O . SER B 2 191 ? 60.051 3.752 123.399 1.00 24.02 958 SER B O 1
ATOM 2355 N N . LEU B 2 192 ? 61.275 4.354 125.187 1.00 23.16 959 LEU B N 1
ATOM 2356 C CA . LEU B 2 192 ? 62.216 3.248 125.017 1.00 23.12 959 LEU B CA 1
ATOM 2357 C C . LEU B 2 192 ? 61.508 1.897 125.193 1.00 23.21 959 LEU B C 1
ATOM 2358 O O . LEU B 2 192 ? 60.531 1.792 125.941 1.00 22.61 959 LEU B O 1
ATOM 2363 N N . GLU B 2 193 ? 62.000 0.875 124.494 1.00 23.10 960 GLU B N 1
ATOM 2364 C CA . GLU B 2 193 ? 61.346 -0.437 124.447 1.00 23.86 960 GLU B CA 1
ATOM 2365 C C . GLU B 2 193 ? 61.384 -1.199 125.792 1.00 23.67 960 GLU B C 1
ATOM 2366 O O . GLU B 2 193 ? 60.548 -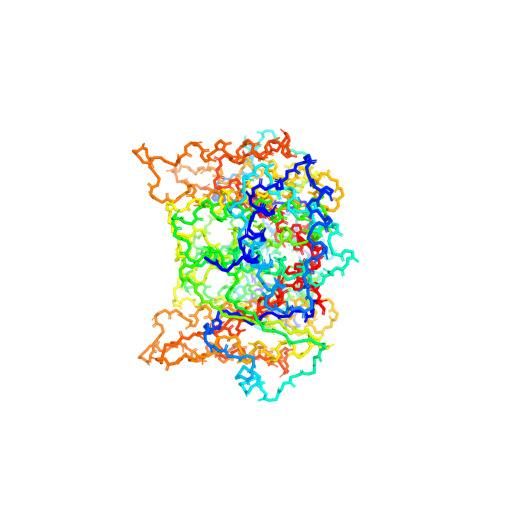2.080 126.024 1.00 24.55 960 GLU B O 1
ATOM 2372 N N . VAL B 2 194 ? 62.333 -0.864 126.657 1.00 22.98 961 VAL B N 1
ATOM 2373 C CA . VAL B 2 194 ? 62.418 -1.445 128.007 1.00 23.18 961 VAL B CA 1
ATOM 2374 C C . VAL B 2 194 ? 61.140 -1.243 128.845 1.00 22.86 961 VAL B C 1
ATOM 2375 O O . VAL B 2 194 ? 60.794 -2.093 129.654 1.00 21.96 961 VAL B O 1
ATOM 2379 N N . TRP B 2 195 ? 60.435 -0.127 128.646 1.00 22.75 962 TRP B N 1
ATOM 2380 C CA . TRP B 2 195 ? 59.226 0.163 129.434 1.00 22.73 962 TRP B CA 1
ATOM 2381 C C . TRP B 2 195 ? 58.019 -0.540 128.840 1.00 23.63 962 TRP B C 1
ATOM 2382 O O . TRP B 2 195 ? 57.699 -0.347 127.670 1.00 23.54 962 TRP B O 1
ATOM 2393 N N . THR B 2 196 ? 57.383 -1.383 129.657 1.00 24.49 963 THR B N 1
ATOM 2394 C CA . THR B 2 196 ? 56.195 -2.144 129.303 1.00 25.01 963 THR B CA 1
ATOM 2395 C C . THR B 2 196 ? 55.187 -2.145 130.459 1.00 25.30 963 THR B C 1
ATOM 2396 O O . THR B 2 196 ? 55.444 -1.590 131.520 1.00 25.79 963 THR B O 1
ATOM 2400 N N . LYS B 2 197 ? 54.055 -2.804 130.245 1.00 26.31 964 LYS B N 1
ATOM 2401 C CA . LYS B 2 197 ? 53.052 -3.032 131.297 1.00 26.81 964 LYS B CA 1
ATOM 2402 C C . LYS B 2 197 ? 53.652 -3.760 132.503 1.00 26.10 964 LYS B C 1
ATOM 2403 O O . LYS B 2 197 ? 53.384 -3.401 133.649 1.00 26.24 964 LYS B O 1
ATOM 2409 N N . ASP B 2 198 ? 54.474 -4.776 132.246 1.00 25.08 965 ASP B N 1
ATOM 2410 C CA . ASP B 2 198 ? 55.142 -5.506 133.330 1.00 24.89 965 ASP B CA 1
ATOM 2411 C C . ASP B 2 198 ? 56.312 -4.746 133.971 1.00 24.36 965 ASP B C 1
ATOM 2412 O O . ASP B 2 198 ? 56.720 -5.066 135.088 1.00 24.57 965 ASP B O 1
ATOM 2417 N N . HIS B 2 199 ? 56.858 -3.761 133.253 1.00 23.56 966 HIS B N 1
ATOM 2418 C CA . HIS B 2 199 ? 58.064 -3.040 133.664 1.00 23.27 966 HIS B CA 1
ATOM 2419 C C . HIS B 2 199 ? 57.859 -1.554 133.356 1.00 23.35 966 HIS B C 1
ATOM 2420 O O . HIS B 2 199 ? 58.452 -1.026 132.420 1.00 22.10 966 HIS B O 1
ATOM 2427 N N . PRO B 2 200 ? 56.989 -0.888 134.117 1.00 23.65 967 PRO B N 1
ATOM 2428 C CA . PRO B 2 200 ? 56.593 0.492 133.794 1.00 23.86 967 PRO B CA 1
ATOM 2429 C C . PRO B 2 200 ? 57.646 1.558 134.070 1.00 23.81 967 PRO B C 1
ATOM 2430 O O . PRO B 2 200 ? 58.483 1.396 134.953 1.00 23.93 967 PRO B O 1
ATOM 2434 N N . PHE B 2 201 ? 57.601 2.645 133.303 1.00 24.71 968 PHE B N 1
ATOM 2435 C CA . PHE B 2 201 ? 58.405 3.848 133.582 1.00 25.21 968 PHE B CA 1
ATOM 2436 C C . PHE B 2 201 ? 58.143 4.293 135.039 1.00 25.97 968 PHE B C 1
ATOM 2437 O O . PHE B 2 201 ? 57.001 4.248 135.471 1.00 26.72 968 PHE B O 1
ATOM 2445 N N . PRO B 2 202 ? 59.160 4.674 135.817 1.00 26.83 969 PRO B N 1
ATOM 2446 C CA . PRO B 2 202 ? 58.927 4.978 137.242 1.00 27.41 969 PRO B CA 1
ATOM 2447 C C . PRO B 2 202 ? 58.049 6.199 137.482 1.00 28.06 969 PRO B C 1
ATOM 2448 O O . PRO B 2 202 ? 58.366 7.292 137.020 1.00 27.59 969 PRO B O 1
ATOM 2452 N N . ILE B 2 203 ? 56.957 5.998 138.217 1.00 28.84 970 ILE B N 1
ATOM 2453 C CA . ILE B 2 203 ? 55.992 7.060 138.502 1.00 29.27 970 ILE B CA 1
ATOM 2454 C C . ILE B 2 203 ? 56.615 8.191 139.335 1.00 29.26 970 ILE B C 1
ATOM 2455 O O . ILE B 2 203 ? 56.232 9.352 139.188 1.00 28.91 970 ILE B O 1
ATOM 2460 N N . ASP B 2 204 ? 57.607 7.861 140.161 1.00 29.34 971 ASP B N 1
ATOM 2461 C CA . ASP B 2 204 ? 58.305 8.865 140.968 1.00 29.92 971 ASP B CA 1
ATOM 2462 C C . ASP B 2 204 ? 59.071 9.883 140.116 1.00 29.15 971 ASP B C 1
ATOM 2463 O O . ASP B 2 204 ? 59.094 11.063 140.444 1.00 28.26 971 ASP B O 1
ATOM 2468 N N . ILE B 2 205 ? 59.660 9.438 139.009 1.00 28.40 972 ILE B N 1
ATOM 2469 C CA . ILE B 2 205 ? 60.296 10.358 138.079 1.00 28.17 972 ILE B CA 1
ATOM 2470 C C . ILE B 2 205 ? 59.256 11.253 137.410 1.00 28.07 972 ILE B C 1
ATOM 2471 O O . ILE B 2 205 ? 59.461 12.454 137.295 1.00 27.45 972 ILE B O 1
ATOM 2476 N N . ASP B 2 206 ? 58.139 10.670 136.986 1.00 28.44 973 ASP B N 1
ATOM 2477 C CA . ASP B 2 206 ? 57.018 11.432 136.447 1.00 28.82 973 ASP B CA 1
ATOM 2478 C C . ASP B 2 206 ? 56.600 12.581 137.369 1.00 28.90 973 ASP B C 1
ATOM 2479 O O . ASP B 2 206 ? 56.463 13.710 136.926 1.00 28.61 973 ASP B O 1
ATOM 2484 N N . TYR B 2 207 ? 56.408 12.281 138.654 1.00 28.58 974 TYR B N 1
ATOM 2485 C CA . TYR B 2 207 ? 55.964 13.271 139.633 1.00 28.37 974 TYR B CA 1
ATOM 2486 C C . TYR B 2 207 ? 57.023 14.344 139.873 1.00 28.09 974 TYR B C 1
ATOM 2487 O O . TYR B 2 207 ? 56.688 15.487 140.110 1.00 28.38 974 TYR B O 1
ATOM 2496 N N . MET B 2 208 ? 58.296 13.969 139.835 1.00 28.05 975 MET B N 1
ATOM 2497 C CA . MET B 2 208 ? 59.393 14.913 139.979 1.00 27.88 975 MET B CA 1
ATOM 2498 C C . MET B 2 208 ? 59.329 15.986 138.887 1.00 27.84 975 MET B C 1
ATOM 2499 O O . MET B 2 208 ? 59.474 17.173 139.171 1.00 27.14 975 MET B O 1
ATOM 2504 N N . ILE B 2 209 ? 59.105 15.547 137.649 1.00 27.52 976 ILE B N 1
ATOM 2505 C CA . ILE B 2 209 ? 59.039 16.443 136.497 1.00 27.89 976 ILE B CA 1
ATOM 2506 C C . ILE B 2 209 ? 57.819 17.362 136.580 1.00 28.10 976 ILE B C 1
ATOM 2507 O O . ILE B 2 209 ? 57.936 18.568 136.400 1.00 28.08 976 ILE B O 1
ATOM 2512 N N . SER B 2 210 ? 56.651 16.801 136.849 1.00 28.31 977 SER B N 1
ATOM 2513 C CA . SER B 2 210 ? 55.435 17.616 136.875 1.00 29.02 977 SER B CA 1
ATOM 2514 C C . SER B 2 210 ? 55.429 18.626 138.032 1.00 29.17 977 SER B C 1
ATOM 2515 O O . SER B 2 210 ? 54.998 19.761 137.849 1.00 29.50 977 SER B O 1
ATOM 2518 N N . ASP B 2 211 ? 55.927 18.231 139.197 1.00 29.15 978 ASP B N 1
ATOM 2519 C CA . ASP B 2 211 ? 56.022 19.130 140.349 1.00 29.43 978 ASP B CA 1
ATOM 2520 C C . ASP B 2 211 ? 56.975 20.289 140.071 1.00 29.22 978 ASP B C 1
ATOM 2521 O O . ASP B 2 211 ? 56.713 21.426 140.450 1.00 28.73 978 ASP B O 1
ATOM 2526 N N . THR B 2 212 ? 58.104 19.984 139.438 1.00 29.02 979 THR B N 1
ATOM 2527 C CA . THR B 2 212 ? 59.096 21.006 139.112 1.00 29.00 979 THR B CA 1
ATOM 2528 C C . THR B 2 212 ? 58.519 21.988 138.103 1.00 28.52 979 THR B C 1
ATOM 2529 O O . THR B 2 212 ? 58.614 23.198 138.286 1.00 28.86 979 THR B O 1
ATOM 2533 N N . LEU B 2 213 ? 57.910 21.464 137.053 1.00 28.12 980 LEU B N 1
ATOM 2534 C CA . LEU B 2 213 ? 57.462 22.289 135.940 1.00 27.93 980 LEU B CA 1
ATOM 2535 C C . LEU B 2 213 ? 56.264 23.145 136.341 1.00 28.11 980 LEU B C 1
ATOM 2536 O O . LEU B 2 213 ? 56.226 24.320 136.014 1.00 26.96 980 LEU B O 1
ATOM 2541 N N . GLU B 2 214 ? 55.319 22.559 137.079 1.00 28.21 981 GLU B N 1
ATOM 2542 C CA . GLU B 2 214 ? 54.135 23.282 137.557 1.00 28.50 981 GLU B CA 1
ATOM 2543 C C . GLU B 2 214 ? 54.462 24.348 138.600 1.00 28.24 981 GLU B C 1
ATOM 2544 O O . GLU B 2 214 ? 53.730 25.324 138.736 1.00 28.88 981 GLU B O 1
ATOM 2550 N N . LEU B 2 215 ? 55.544 24.172 139.346 1.00 28.09 982 LEU B N 1
ATOM 2551 C CA . LEU B 2 215 ? 55.990 25.222 140.265 1.00 28.01 982 LEU B CA 1
ATOM 2552 C C . LEU B 2 215 ? 56.491 26.439 139.476 1.00 27.98 982 LEU B C 1
ATOM 2553 O O . LEU B 2 215 ? 56.165 27.567 139.798 1.00 27.36 982 LEU B O 1
ATOM 2558 N N . LEU B 2 216 ? 57.253 26.195 138.417 1.00 28.12 983 LEU B N 1
ATOM 2559 C CA . LEU B 2 216 ? 57.826 27.275 137.612 1.00 28.12 983 LEU B CA 1
ATOM 2560 C C . LEU B 2 216 ? 56.804 27.922 136.691 1.00 27.71 983 LEU B C 1
ATOM 2561 O O . LEU B 2 216 ? 56.852 29.126 136.458 1.00 27.01 983 LEU B O 1
ATOM 2566 N N . ARG B 2 217 ? 55.884 27.113 136.174 1.00 27.28 984 ARG B N 1
ATOM 2567 C CA . ARG B 2 217 ? 54.919 27.546 135.175 1.00 27.56 984 ARG B CA 1
ATOM 2568 C C . ARG B 2 217 ? 53.586 26.869 135.491 1.00 28.17 984 ARG B C 1
ATOM 2569 O O . ARG B 2 217 ? 53.321 25.781 135.000 1.00 28.68 984 ARG B O 1
ATOM 2577 N N . PRO B 2 218 ? 52.769 27.473 136.357 1.00 29.05 985 PRO B N 1
ATOM 2578 C CA . PRO B 2 218 ? 51.480 26.874 136.745 1.00 29.43 985 PRO B CA 1
ATOM 2579 C C . PRO B 2 218 ? 50.549 26.525 135.584 1.00 29.89 985 PRO B C 1
ATOM 2580 O O . PRO B 2 218 ? 49.817 25.546 135.708 1.00 30.20 985 PRO B O 1
ATOM 2584 N N . LYS B 2 219 ? 50.581 27.293 134.492 1.00 30.11 986 LYS B N 1
ATOM 2585 C CA . LYS B 2 219 ? 49.715 27.056 133.336 1.00 30.46 986 LYS B CA 1
ATOM 2586 C C . LYS B 2 219 ? 50.361 26.242 132.205 1.00 30.20 986 LYS B C 1
ATOM 2587 O O . LYS B 2 219 ? 49.783 26.127 131.131 1.00 29.77 986 LYS B O 1
ATOM 2593 N N . ILE B 2 220 ? 51.547 25.683 132.439 1.00 29.98 987 ILE B N 1
ATOM 2594 C CA . ILE B 2 220 ? 52.261 24.936 131.406 1.00 30.38 987 ILE B CA 1
ATOM 2595 C C . ILE B 2 220 ? 51.476 23.720 130.909 1.00 30.64 987 ILE B C 1
ATOM 2596 O O . ILE B 2 220 ? 50.782 23.068 131.678 1.00 30.63 987 ILE B O 1
ATOM 2601 N N . LYS B 2 221 ? 51.589 23.429 129.616 1.00 30.73 988 LYS B N 1
ATOM 2602 C CA . LYS B 2 221 ? 51.053 22.197 129.054 1.00 31.02 988 LYS B CA 1
ATOM 2603 C C . LYS B 2 221 ? 52.116 21.103 129.185 1.00 30.85 988 LYS B C 1
ATOM 2604 O O . LYS B 2 221 ? 53.182 21.190 128.573 1.00 29.20 988 LYS B O 1
ATOM 2610 N N . LEU B 2 222 ? 51.824 20.105 130.014 1.00 30.65 989 LEU B N 1
ATOM 2611 C CA . LEU B 2 222 ? 52.638 18.904 130.100 1.00 31.13 989 LEU B CA 1
ATOM 2612 C C . LEU B 2 222 ? 52.222 18.004 128.949 1.00 30.67 989 LEU B C 1
ATOM 2613 O O . LEU B 2 222 ? 51.053 17.618 128.865 1.00 30.89 989 LEU B O 1
ATOM 2618 N N . CYS B 2 223 ? 53.165 17.679 128.064 1.00 30.49 990 CYS B N 1
ATOM 2619 C CA . CYS B 2 223 ? 52.877 16.829 126.911 1.00 30.23 990 CYS B CA 1
ATOM 2620 C C . CYS B 2 223 ? 52.429 15.438 127.362 1.00 30.03 990 CYS B C 1
ATOM 2621 O O . CYS B 2 223 ? 52.964 14.884 128.323 1.00 29.78 990 CYS B O 1
ATOM 2624 N N . ASN B 2 224 ? 51.433 14.901 126.668 1.00 29.73 991 ASN B N 1
ATOM 2625 C CA . ASN B 2 224 ? 50.849 13.589 126.973 1.00 30.07 991 ASN B CA 1
ATOM 2626 C C . ASN B 2 224 ? 51.309 12.507 125.995 1.00 29.32 991 ASN B C 1
ATOM 2627 O O . ASN B 2 224 ? 50.844 11.366 126.062 1.00 29.32 991 ASN B O 1
ATOM 2632 N N . SER B 2 225 ? 52.211 12.868 125.080 1.00 27.93 992 SER B N 1
ATOM 2633 C CA . SER B 2 225 ? 52.763 11.908 124.123 1.00 27.94 992 SER B CA 1
ATOM 2634 C C . SER B 2 225 ? 54.040 12.409 123.434 1.00 27.49 992 SER B C 1
ATOM 2635 O O . SER B 2 225 ? 54.287 13.616 123.379 1.00 27.13 992 SER B O 1
ATOM 2638 N N . LEU B 2 226 ? 54.830 11.479 122.898 1.00 27.25 993 LEU B N 1
ATOM 2639 C CA . LEU B 2 226 ? 56.068 11.804 122.177 1.00 27.41 993 LEU B CA 1
ATOM 2640 C C . LEU B 2 226 ? 55.776 12.705 120.988 1.00 27.63 993 LEU B C 1
ATOM 2641 O O . LEU B 2 226 ? 56.501 13.663 120.722 1.00 27.08 993 LEU B O 1
ATOM 2646 N N . GLU B 2 227 ? 54.692 12.393 120.292 1.00 27.16 994 GLU B N 1
ATOM 2647 C CA . GLU B 2 227 ? 54.261 13.135 119.108 1.00 27.26 994 GLU B CA 1
ATOM 2648 C C . GLU B 2 227 ? 54.019 14.606 119.463 1.00 26.52 994 GLU B C 1
ATOM 2649 O O . GLU B 2 227 ? 54.484 15.503 118.766 1.00 25.70 994 GLU B O 1
ATOM 2655 N N . GLU B 2 228 ? 53.293 14.842 120.554 1.00 25.93 995 GLU B N 1
ATOM 2656 C CA . GLU B 2 228 ? 53.021 16.195 121.008 1.00 26.32 995 GLU B CA 1
ATOM 2657 C C . GLU B 2 228 ? 54.310 16.947 121.350 1.00 25.66 995 GLU B C 1
ATOM 2658 O O . GLU B 2 228 ? 54.447 18.113 121.009 1.00 24.52 995 GLU B O 1
ATOM 2664 N N . SER B 2 229 ? 55.254 16.268 122.004 1.00 25.00 996 SER B N 1
ATOM 2665 C CA . SER B 2 229 ? 56.512 16.905 122.389 1.00 25.20 996 SER B CA 1
ATOM 2666 C C . SER B 2 229 ? 57.387 17.233 121.161 1.00 25.34 996 SER B C 1
ATOM 2667 O O . SER B 2 229 ? 58.094 18.236 121.157 1.00 25.26 996 SER B O 1
ATOM 2670 N N . ILE B 2 230 ? 57.326 16.405 120.122 1.00 25.70 997 ILE B N 1
ATOM 2671 C CA . ILE B 2 230 ? 58.086 16.671 118.890 1.00 26.36 997 ILE B CA 1
ATOM 2672 C C . ILE B 2 230 ? 57.467 17.866 118.164 1.00 26.42 997 ILE B C 1
ATOM 2673 O O . ILE B 2 230 ? 58.181 18.684 117.607 1.00 26.56 997 ILE B O 1
ATOM 2678 N N . ARG B 2 231 ? 56.144 17.961 118.159 1.00 26.10 998 ARG B N 1
ATOM 2679 C CA . ARG B 2 231 ? 55.478 19.071 117.488 1.00 26.36 998 ARG B CA 1
ATOM 2680 C C . ARG B 2 231 ? 55.819 20.400 118.147 1.00 25.28 998 ARG B C 1
ATOM 2681 O O . ARG B 2 231 ? 56.013 21.382 117.458 1.00 24.58 998 ARG B O 1
ATOM 2689 N N . GLN B 2 232 ? 55.891 20.413 119.476 1.00 24.54 999 GLN B N 1
ATOM 2690 C CA . GLN B 2 232 ? 56.300 21.606 120.217 1.00 24.12 999 GLN B CA 1
ATOM 2691 C C . GLN B 2 232 ? 57.697 22.028 119.760 1.00 22.77 999 GLN B C 1
ATOM 2692 O O . GLN B 2 232 ? 57.957 23.207 119.543 1.00 22.26 999 GLN B O 1
ATOM 2698 N N . VAL B 2 233 ? 58.596 21.065 119.604 1.00 22.76 1000 VAL B N 1
ATOM 2699 C CA . VAL B 2 233 ? 59.962 21.360 119.170 1.00 22.41 1000 VAL B CA 1
ATOM 2700 C C . VAL B 2 233 ? 59.942 21.863 117.726 1.00 23.07 1000 VAL B C 1
ATOM 2701 O O . VAL B 2 233 ? 60.615 22.833 117.411 1.00 22.69 1000 VAL B O 1
ATOM 2705 N N . GLN B 2 234 ? 59.163 21.222 116.856 1.00 23.42 1001 GLN B N 1
ATOM 2706 C CA . GLN B 2 234 ? 59.055 21.684 115.458 1.00 24.35 1001 GLN B CA 1
ATOM 2707 C C . GLN B 2 234 ? 58.522 23.111 115.352 1.00 24.26 1001 GLN B C 1
ATOM 2708 O O . GLN B 2 234 ? 59.083 23.914 114.628 1.00 24.14 1001 GLN B O 1
ATOM 2714 N N . ASP B 2 235 ? 57.458 23.441 116.082 1.00 24.60 1002 ASP B N 1
ATOM 2715 C CA . ASP B 2 235 ? 56.921 24.808 116.049 1.00 24.86 1002 ASP B CA 1
ATOM 2716 C C . ASP B 2 235 ? 57.982 25.811 116.529 1.00 24.70 1002 ASP B C 1
ATOM 2717 O O . ASP B 2 235 ? 58.172 26.868 115.928 1.00 24.50 1002 ASP B O 1
ATOM 2722 N N . LEU B 2 236 ? 58.711 25.458 117.585 1.00 24.13 1003 LEU B N 1
ATOM 2723 C CA . LEU B 2 236 ? 59.745 26.343 118.107 1.00 24.15 1003 LEU B CA 1
ATOM 2724 C C . LEU B 2 236 ? 60.867 26.541 117.090 1.00 24.36 1003 LEU B C 1
ATOM 2725 O O . LEU B 2 236 ? 61.315 27.655 116.890 1.00 24.18 1003 LEU B O 1
ATOM 2730 N N . GLU B 2 237 ? 61.289 25.474 116.417 1.00 24.89 1004 GLU B N 1
ATOM 2731 C CA . GLU B 2 237 ? 62.397 25.554 115.462 1.00 24.99 1004 GLU B CA 1
ATOM 2732 C C . GLU B 2 237 ? 62.014 26.282 114.149 1.00 25.60 1004 GLU B C 1
ATOM 2733 O O . GLU B 2 237 ? 62.872 26.835 113.470 1.00 25.27 1004 GLU B O 1
ATOM 2739 N N . ARG B 2 238 ? 60.726 26.305 113.815 1.00 26.10 1005 ARG B N 1
ATOM 2740 C CA . ARG B 2 238 ? 60.217 27.119 112.701 1.00 26.75 1005 ARG B CA 1
ATOM 2741 C C . ARG B 2 238 ? 60.416 28.614 113.030 1.00 26.98 1005 ARG B C 1
ATOM 2742 O O . ARG B 2 238 ? 60.865 29.391 112.183 1.00 26.38 1005 ARG B O 1
ATOM 2750 N N . GLU B 2 239 ? 60.095 28.997 114.266 1.00 27.53 1006 GLU B N 1
ATOM 2751 C CA . GLU B 2 239 ? 60.352 30.356 114.748 1.00 28.51 1006 GLU B CA 1
ATOM 2752 C C . GLU B 2 239 ? 61.839 30.697 114.606 1.00 27.79 1006 GLU B C 1
ATOM 2753 O O . GLU B 2 239 ? 62.170 31.738 114.044 1.00 27.72 1006 GLU B O 1
ATOM 2759 N N . PHE B 2 240 ? 62.721 29.817 115.086 1.00 27.17 1007 PHE B N 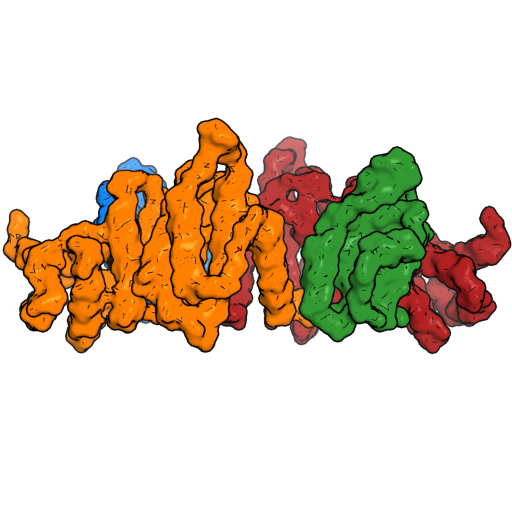1
ATOM 2760 C CA . PHE B 2 240 ? 64.164 30.044 115.001 1.00 27.29 1007 PHE B CA 1
ATOM 2761 C C . PHE B 2 240 ? 64.603 30.262 113.551 1.00 27.33 1007 PHE B C 1
ATOM 2762 O O . PHE B 2 240 ? 65.296 31.231 113.251 1.00 26.36 1007 PHE B O 1
ATOM 2770 N N . LEU B 2 241 ? 64.197 29.353 112.668 1.00 27.58 1008 LEU B N 1
ATOM 2771 C CA . LEU B 2 241 ? 64.511 29.434 111.234 1.00 28.27 1008 LEU B CA 1
ATOM 2772 C C . LEU B 2 241 ? 64.145 30.807 110.640 1.00 28.30 1008 LEU B C 1
ATOM 2773 O O . LEU B 2 241 ? 64.958 31.419 109.934 1.00 27.89 1008 LEU B O 1
ATOM 2778 N N . ILE B 2 242 ? 62.948 31.301 110.957 1.00 28.49 1009 ILE B N 1
ATOM 2779 C CA . ILE B 2 242 ? 62.520 32.633 110.517 1.00 28.92 1009 ILE B CA 1
ATOM 2780 C C . ILE B 2 242 ? 63.506 33.704 111.025 1.00 29.18 1009 ILE B C 1
ATOM 2781 O O . ILE B 2 242 ? 63.999 34.507 110.244 1.00 28.90 1009 ILE B O 1
ATOM 2786 N N . LYS B 2 243 ? 63.817 33.684 112.319 1.00 29.44 1010 LYS B N 1
ATOM 2787 C CA . LYS B 2 243 ? 64.806 34.606 112.896 1.00 29.78 1010 LYS B CA 1
ATOM 2788 C C . LYS B 2 243 ? 66.184 34.517 112.242 1.00 29.40 1010 LYS B C 1
ATOM 2789 O O . LYS B 2 243 ? 66.816 35.548 112.027 1.00 29.74 1010 LYS B O 1
ATOM 2795 N N . LEU B 2 244 ? 66.655 33.305 111.928 1.00 28.90 1011 LEU B N 1
ATOM 2796 C CA . LEU B 2 244 ? 68.020 33.124 111.399 1.00 28.52 1011 LEU B CA 1
ATOM 2797 C C . LEU B 2 244 ? 68.136 33.452 109.899 1.00 28.38 1011 LEU B C 1
ATOM 2798 O O . LEU B 2 244 ? 69.235 33.645 109.398 1.00 28.74 1011 LEU B O 1
ATOM 2803 N N . GLY B 2 245 ? 67.012 33.505 109.189 1.00 27.66 1012 GLY B N 1
ATOM 2804 C CA . GLY B 2 245 ? 67.008 33.816 107.766 1.00 27.24 1012 GLY B CA 1
ATOM 2805 C C . GLY B 2 245 ? 67.708 32.813 106.855 1.00 26.75 1012 GLY B C 1
ATOM 2806 O O . GLY B 2 245 ? 68.320 33.212 105.854 1.00 26.82 1012 GLY B O 1
ATOM 2807 N N . LEU B 2 246 ? 67.612 31.516 107.169 1.00 26.02 1013 LEU B N 1
ATOM 2808 C CA . LEU B 2 246 ? 68.234 30.492 106.327 1.00 25.74 1013 LEU B CA 1
ATOM 2809 C C . LEU B 2 246 ? 67.457 30.255 105.031 1.00 25.18 1013 LEU B C 1
ATOM 2810 O O . LEU B 2 246 ? 68.009 29.725 104.071 1.00 23.90 1013 LEU B O 1
ATOM 2815 N N . VAL B 2 247 ? 66.189 30.667 105.007 1.00 25.30 1014 VAL B N 1
ATOM 2816 C CA . VAL B 2 247 ? 65.304 30.431 103.859 1.00 26.07 1014 VAL B CA 1
ATOM 2817 C C . VAL B 2 247 ? 64.645 31.730 103.358 1.00 26.53 1014 VAL B C 1
ATOM 2818 O O . VAL B 2 247 ? 64.700 32.030 102.162 1.00 26.34 1014 VAL B O 1
ATOM 2822 N N . ASN B 2 248 ? 64.037 32.495 104.265 1.00 27.71 1015 ASN B N 1
ATOM 2823 C CA . ASN B 2 248 ? 63.417 33.790 103.926 1.00 28.80 1015 ASN B CA 1
ATOM 2824 C C . ASN B 2 248 ? 64.381 34.972 104.075 1.00 29.08 1015 ASN B C 1
ATOM 2829 N N . LEU C 1 1 ? 53.319 33.405 107.250 1.00 29.82 50 LEU C N 1
ATOM 2830 C CA . LEU C 1 1 ? 52.922 32.207 106.461 1.00 29.69 50 LEU C CA 1
ATOM 2831 C C . LEU C 1 1 ? 51.473 31.835 106.755 1.00 28.93 50 LEU C C 1
ATOM 2832 O O . LEU C 1 1 ? 51.159 31.476 107.888 1.00 28.79 50 LEU C O 1
ATOM 2837 N N . SER C 1 2 ? 50.600 31.914 105.743 1.00 28.15 51 SER C N 1
ATOM 2838 C CA . SER C 1 2 ? 49.163 31.631 105.911 1.00 27.26 51 SER C CA 1
ATOM 2839 C C . SER C 1 2 ? 48.603 30.504 105.022 1.00 26.26 51 SER C C 1
ATOM 2840 O O . SER C 1 2 ? 47.513 29.997 105.285 1.00 25.24 51 SER C O 1
ATOM 2843 N N . LYS C 1 3 ? 49.338 30.115 103.984 1.00 25.40 52 LYS C N 1
ATOM 2844 C CA . LYS C 1 3 ? 48.864 29.112 103.033 1.00 25.24 52 LYS C CA 1
ATOM 2845 C C . LYS C 1 3 ? 49.286 27.700 103.470 1.00 24.75 52 LYS C C 1
ATOM 2846 O O . LYS C 1 3 ? 50.465 27.388 103.496 1.00 25.08 52 LYS C O 1
ATOM 2852 N N . VAL C 1 4 ? 48.306 26.868 103.804 1.00 24.53 53 VAL C N 1
ATOM 2853 C CA . VAL C 1 4 ? 48.512 25.499 104.293 1.00 24.68 53 VAL C CA 1
ATOM 2854 C C . VAL C 1 4 ? 48.099 24.478 103.216 1.00 24.34 53 VAL C C 1
ATOM 2855 O O . VAL C 1 4 ? 47.122 24.703 102.503 1.00 24.07 53 VAL C O 1
ATOM 2859 N N . VAL C 1 5 ? 48.839 23.368 103.094 1.00 23.39 54 VAL C N 1
ATOM 2860 C CA . VAL C 1 5 ? 48.438 22.251 102.232 1.00 23.20 54 VAL C CA 1
ATOM 2861 C C . VAL C 1 5 ? 47.993 21.056 103.076 1.00 23.25 54 VAL C C 1
ATOM 2862 O O . VAL C 1 5 ? 48.594 20.776 104.097 1.00 23.07 54 VAL C O 1
ATOM 2866 N N . ILE C 1 6 ? 46.903 20.401 102.669 1.00 23.33 55 ILE C N 1
ATOM 2867 C CA . ILE C 1 6 ? 46.524 19.096 103.200 1.00 23.26 55 ILE C CA 1
ATOM 2868 C C . ILE C 1 6 ? 46.651 18.127 102.023 1.00 23.30 55 ILE C C 1
ATOM 2869 O O . ILE C 1 6 ? 45.936 18.255 101.031 1.00 23.72 55 ILE C O 1
ATOM 2874 N N . ARG C 1 7 ? 47.600 17.191 102.125 1.00 22.84 56 ARG C N 1
ATOM 2875 C CA . ARG C 1 7 ? 48.022 16.357 100.997 1.00 22.67 56 ARG C CA 1
ATOM 2876 C C . ARG C 1 7 ? 48.048 14.863 101.315 1.00 22.27 56 ARG C C 1
ATOM 2877 O O . ARG C 1 7 ? 47.855 14.457 102.460 1.00 21.97 56 ARG C O 1
ATOM 2885 N N . ARG C 1 8 ? 48.328 14.068 100.285 1.00 22.48 57 ARG C N 1
ATOM 2886 C CA . ARG C 1 8 ? 48.213 12.601 100.300 1.00 22.71 57 ARG C CA 1
ATOM 2887 C C . ARG C 1 8 ? 46.771 12.127 100.627 1.00 22.70 57 ARG C C 1
ATOM 2888 O O . ARG C 1 8 ? 46.544 11.112 101.291 1.00 21.99 57 ARG C O 1
ATOM 2896 N N . LEU C 1 9 ? 45.798 12.866 100.106 1.00 22.80 58 LEU C N 1
ATOM 2897 C CA . LEU C 1 9 ? 44.393 12.488 100.234 1.00 23.13 58 LEU C CA 1
ATOM 2898 C C . LEU C 1 9 ? 44.086 11.398 99.212 1.00 23.61 58 LEU C C 1
ATOM 2899 O O . LEU C 1 9 ? 44.821 11.232 98.241 1.00 23.19 58 LEU C O 1
ATOM 2904 N N . PRO C 1 10 ? 43.030 10.626 99.435 1.00 24.27 59 PRO C N 1
ATOM 2905 C CA . PRO C 1 10 ? 42.596 9.638 98.436 1.00 24.94 59 PRO C CA 1
ATOM 2906 C C . PRO C 1 10 ? 42.357 10.278 97.065 1.00 25.71 59 PRO C C 1
ATOM 2907 O O . PRO C 1 10 ? 41.796 11.377 97.023 1.00 26.24 59 PRO C O 1
ATOM 2911 N N . PRO C 1 11 ? 42.779 9.633 95.976 1.00 26.55 60 PRO C N 1
ATOM 2912 C CA . PRO C 1 11 ? 42.629 10.221 94.634 1.00 26.98 60 PRO C CA 1
ATOM 2913 C C . PRO C 1 11 ? 41.170 10.390 94.197 1.00 27.73 60 PRO C C 1
ATOM 2914 O O . PRO C 1 11 ? 40.894 11.218 93.327 1.00 28.79 60 PRO C O 1
ATOM 2918 N N . THR C 1 12 ? 40.256 9.627 94.792 1.00 27.79 61 THR C N 1
ATOM 2919 C CA . THR C 1 12 ? 38.833 9.718 94.446 1.00 27.89 61 THR C CA 1
ATOM 2920 C C . THR C 1 12 ? 38.029 10.634 95.386 1.00 27.79 61 THR C C 1
ATOM 2921 O O . THR C 1 12 ? 36.826 10.815 95.203 1.00 28.08 61 THR C O 1
ATOM 2925 N N . LEU C 1 13 ? 38.677 11.216 96.387 1.00 27.62 62 LEU C N 1
ATOM 2926 C CA . LEU C 1 13 ? 37.985 12.140 97.282 1.00 27.82 62 LEU C CA 1
ATOM 2927 C C . LEU C 1 13 ? 37.630 13.413 96.516 1.00 27.81 62 LEU C C 1
ATOM 2928 O O . LEU C 1 13 ? 38.369 13.820 95.621 1.00 28.11 62 LEU C O 1
ATOM 2933 N N . THR C 1 14 ? 36.495 14.020 96.859 1.00 27.54 63 THR C N 1
ATOM 2934 C CA . THR C 1 14 ? 36.069 15.277 96.247 1.00 27.53 63 THR C CA 1
ATOM 2935 C C . THR C 1 14 ? 36.201 16.407 97.247 1.00 27.54 63 THR C C 1
ATOM 2936 O O . THR C 1 14 ? 36.135 16.185 98.456 1.00 27.27 63 THR C O 1
ATOM 2940 N N . LYS C 1 15 ? 36.350 17.625 96.736 1.00 27.78 64 LYS C N 1
ATOM 2941 C CA . LYS C 1 15 ? 36.344 18.819 97.571 1.00 28.08 64 LYS C CA 1
ATOM 2942 C C . LYS C 1 15 ? 35.165 18.825 98.557 1.00 28.49 64 LYS C C 1
ATOM 2943 O O . LYS C 1 15 ? 35.323 19.191 99.721 1.00 27.65 64 LYS C O 1
ATOM 2949 N N . GLU C 1 16 ? 34.002 18.386 98.077 1.00 29.14 65 GLU C N 1
ATOM 2950 C CA . GLU C 1 16 ? 32.747 18.452 98.826 1.00 29.79 65 GLU C CA 1
ATOM 2951 C C . GLU C 1 16 ? 32.770 17.460 99.994 1.00 29.83 65 GLU C C 1
ATOM 2952 O O . GLU C 1 16 ? 32.206 17.722 101.059 1.00 29.62 65 GLU C O 1
ATOM 2958 N N . GLN C 1 17 ? 33.434 16.324 99.777 1.00 29.70 66 GLN C N 1
ATOM 2959 C CA . GLN C 1 17 ? 33.654 15.324 100.823 1.00 29.55 66 GLN C CA 1
ATOM 2960 C C . GLN C 1 17 ? 34.704 15.766 101.841 1.00 29.35 66 GLN C C 1
ATOM 2961 O O . GLN C 1 17 ? 34.624 15.396 103.008 1.00 29.23 66 GLN C O 1
ATOM 2967 N N . LEU C 1 18 ? 35.680 16.552 101.393 1.00 28.88 67 LEU C N 1
ATOM 2968 C CA . LEU C 1 18 ? 36.764 17.029 102.255 1.00 28.94 67 LEU C CA 1
ATOM 2969 C C . LEU C 1 18 ? 36.229 18.058 103.244 1.00 29.03 67 LEU C C 1
ATOM 2970 O O . LEU C 1 18 ? 36.455 17.944 104.448 1.00 29.01 67 LEU C O 1
ATOM 2975 N N . GLN C 1 19 ? 35.516 19.053 102.722 1.00 29.16 68 GLN C N 1
ATOM 2976 C CA . GLN C 1 19 ? 34.840 20.062 103.541 1.00 29.31 68 GLN C CA 1
ATOM 2977 C C . GLN C 1 19 ? 33.898 19.426 104.571 1.00 29.61 68 GLN C C 1
ATOM 2978 O O . GLN C 1 19 ? 33.842 19.878 105.714 1.00 29.62 68 GLN C O 1
ATOM 2984 N N . GLU C 1 20 ? 33.163 18.386 104.176 1.00 29.83 69 GLU C N 1
ATOM 2985 C CA . GLU C 1 20 ? 32.339 17.628 105.129 1.00 30.26 69 GLU C CA 1
ATOM 2986 C C . GLU C 1 20 ? 33.182 17.150 106.322 1.00 30.50 69 GLU C C 1
ATOM 2987 O O . GLU C 1 20 ? 32.791 17.307 107.483 1.00 30.57 69 GLU C O 1
ATOM 2993 N N . HIS C 1 21 ? 34.335 16.559 106.026 1.00 30.67 70 HIS C N 1
ATOM 2994 C CA . HIS C 1 21 ? 35.252 16.088 107.067 1.00 30.94 70 HIS C CA 1
ATOM 2995 C C . HIS C 1 21 ? 35.869 17.220 107.887 1.00 31.32 70 HIS C C 1
ATOM 2996 O O . HIS C 1 21 ? 36.098 17.052 109.088 1.00 31.38 70 HIS C O 1
ATOM 3003 N N . LEU C 1 22 ? 36.127 18.360 107.243 1.00 31.90 71 LEU C N 1
ATOM 3004 C CA . LEU C 1 22 ? 36.850 19.474 107.868 1.00 32.57 71 LEU C CA 1
ATOM 3005 C C . LEU C 1 22 ? 35.976 20.371 108.757 1.00 33.44 71 LEU C C 1
ATOM 3006 O O . LEU C 1 22 ? 36.504 21.125 109.581 1.00 33.84 71 LEU C O 1
ATOM 3011 N N . GLN C 1 23 ? 34.654 20.296 108.604 1.00 34.25 72 GLN C N 1
ATOM 3012 C CA . GLN C 1 23 ? 33.776 21.285 109.236 1.00 34.81 72 GLN C CA 1
ATOM 3013 C C . GLN C 1 23 ? 33.448 20.922 110.690 1.00 35.29 72 GLN C C 1
ATOM 3014 O O . GLN C 1 23 ? 33.224 19.746 110.994 1.00 35.33 72 GLN C O 1
ATOM 3020 N N . PRO C 1 24 ? 33.412 21.911 111.591 1.00 35.65 73 PRO C N 1
ATOM 3021 C CA . PRO C 1 24 ? 33.363 23.346 111.257 1.00 35.87 73 PRO C CA 1
ATOM 3022 C C . PRO C 1 24 ? 34.667 23.907 110.685 1.00 36.30 73 PRO C C 1
ATOM 3023 O O . PRO C 1 24 ? 35.709 23.877 111.349 1.00 36.22 73 PRO C O 1
ATOM 3027 N N . MET C 1 25 ? 34.587 24.420 109.459 1.00 36.64 74 MET C N 1
ATOM 3028 C CA . MET C 1 25 ? 35.735 24.989 108.775 1.00 36.99 74 MET C CA 1
ATOM 3029 C C . MET C 1 25 ? 36.126 26.320 109.418 1.00 36.92 74 MET C C 1
ATOM 3030 O O . MET C 1 25 ? 35.264 27.164 109.674 1.00 36.94 74 MET C O 1
ATOM 3035 N N . PRO C 1 26 ? 37.416 26.500 109.693 1.00 36.79 75 PRO C N 1
ATOM 3036 C CA . PRO C 1 26 ? 37.926 27.779 110.205 1.00 36.71 75 PRO C CA 1
ATOM 3037 C C . PRO C 1 26 ? 37.935 28.906 109.158 1.00 36.49 75 PRO C C 1
ATOM 3038 O O . PRO C 1 26 ? 37.976 28.651 107.945 1.00 36.58 75 PRO C O 1
ATOM 3042 N N . GLU C 1 27 ? 37.907 30.143 109.652 1.00 36.13 76 GLU C N 1
ATOM 3043 C CA . GLU C 1 27 ? 37.841 31.338 108.808 1.00 35.74 76 GLU C CA 1
ATOM 3044 C C . GLU C 1 27 ? 38.945 31.345 107.756 1.00 35.14 76 GLU C C 1
ATOM 3045 O O . GLU C 1 27 ? 40.137 31.334 108.090 1.00 35.03 76 GLU C O 1
ATOM 3051 N N . HIS C 1 28 ? 38.540 31.347 106.488 1.00 34.38 77 HIS C N 1
ATOM 3052 C CA . HIS C 1 28 ? 39.483 31.278 105.376 1.00 33.95 77 HIS C CA 1
ATOM 3053 C C . HIS C 1 28 ? 39.083 32.152 104.193 1.00 33.27 77 HIS C C 1
ATOM 3054 O O . HIS C 1 28 ? 37.915 32.468 103.991 1.00 33.14 77 HIS C O 1
ATOM 3061 N N . ASP C 1 29 ? 40.093 32.482 103.402 1.00 32.45 78 ASP C N 1
ATOM 3062 C CA . ASP C 1 29 ? 40.014 33.387 102.269 1.00 32.03 78 ASP C CA 1
ATOM 3063 C C . ASP C 1 29 ? 40.114 32.635 100.929 1.00 31.05 78 ASP C C 1
ATOM 3064 O O . ASP C 1 29 ? 39.845 33.191 99.870 1.00 30.63 78 ASP C O 1
ATOM 3069 N N . TYR C 1 30 ? 40.519 31.369 100.988 1.00 30.07 79 TYR C N 1
ATOM 3070 C CA . TYR C 1 30 ? 40.773 30.560 99.799 1.00 29.33 79 TYR C CA 1
ATOM 3071 C C . TYR C 1 30 ? 40.777 29.087 100.204 1.00 28.28 79 TYR C C 1
ATOM 3072 O O . TYR C 1 30 ? 41.277 28.727 101.271 1.00 27.40 79 TYR C O 1
ATOM 3081 N N . PHE C 1 31 ? 40.222 28.245 99.347 1.00 27.69 80 PHE C N 1
ATOM 3082 C CA . PHE C 1 31 ? 40.117 26.816 99.608 1.00 27.62 80 PHE C CA 1
ATOM 3083 C C . PHE C 1 31 ? 39.832 26.104 98.299 1.00 27.99 80 PHE C C 1
ATOM 3084 O O . PHE C 1 31 ? 38.703 26.119 97.835 1.00 27.13 80 PHE C O 1
ATOM 3092 N N . GLU C 1 32 ? 40.857 25.497 97.693 1.00 28.48 81 GLU C N 1
ATOM 3093 C CA . GLU C 1 32 ? 40.654 24.770 96.441 1.00 28.92 81 GLU C CA 1
ATOM 3094 C C . GLU C 1 32 ? 41.334 23.405 96.432 1.00 28.53 81 GLU C C 1
ATOM 3095 O O . GLU C 1 32 ? 42.209 23.116 97.259 1.00 27.84 81 GLU C O 1
ATOM 3101 N N . PHE C 1 33 ? 40.899 22.576 95.490 1.00 28.03 82 PHE C N 1
ATOM 3102 C CA . PHE C 1 33 ? 41.176 21.143 95.488 1.00 28.22 82 PHE C CA 1
ATOM 3103 C C . PHE C 1 33 ? 41.852 20.748 94.179 1.00 27.85 82 PHE C C 1
ATOM 3104 O O . PHE C 1 33 ? 41.489 21.261 93.122 1.00 27.57 82 PHE C O 1
ATOM 3112 N N . PHE C 1 34 ? 42.832 19.844 94.256 1.00 27.79 83 PHE C N 1
ATOM 3113 C CA . PHE C 1 34 ? 43.649 19.452 93.103 1.00 27.62 83 PHE C CA 1
ATOM 3114 C C . PHE C 1 34 ? 44.008 17.956 93.087 1.00 27.26 83 PHE C C 1
ATOM 3115 O O . PHE C 1 34 ? 44.252 17.330 94.131 1.00 27.27 83 PHE C O 1
ATOM 3123 N N . SER C 1 35 ? 44.034 17.381 91.892 1.00 26.84 84 SER C N 1
ATOM 3124 C CA . SER C 1 35 ? 44.451 15.992 91.705 1.00 26.83 84 SER C CA 1
ATOM 3125 C C . SER C 1 35 ? 44.746 15.735 90.223 1.00 26.99 84 SER C C 1
ATOM 3126 O O . SER C 1 35 ? 44.605 16.639 89.387 1.00 26.63 84 SER C O 1
ATOM 3129 N N . ASN C 1 36 ? 45.162 14.515 89.902 1.00 26.91 85 ASN C N 1
ATOM 3130 C CA . ASN C 1 36 ? 45.380 14.104 88.515 1.00 27.73 85 ASN C CA 1
ATOM 3131 C C . ASN C 1 36 ? 46.346 15.026 87.777 1.00 27.66 85 ASN C C 1
ATOM 3132 O O . ASN C 1 36 ? 46.172 15.271 86.587 1.00 27.54 85 ASN C O 1
ATOM 3137 N N . ASP C 1 37 ? 47.355 15.546 88.476 1.00 27.51 86 ASP C N 1
ATOM 3138 C CA . ASP C 1 37 ? 48.284 16.490 87.856 1.00 28.00 86 ASP C CA 1
ATOM 3139 C C . ASP C 1 37 ? 49.739 16.128 88.106 1.00 28.18 86 ASP C C 1
ATOM 3140 O O . ASP C 1 37 ? 50.598 16.999 88.121 1.00 29.80 86 ASP C O 1
ATOM 3145 N N . THR C 1 38 ? 50.016 14.848 88.323 1.00 27.43 87 THR C N 1
ATOM 3146 C CA . THR C 1 38 ? 51.359 14.414 88.669 1.00 26.57 87 THR C CA 1
ATOM 3147 C C . THR C 1 38 ? 52.056 13.826 87.455 1.00 25.86 87 THR C C 1
ATOM 3148 O O . THR C 1 38 ? 51.414 13.383 86.505 1.00 25.07 87 THR C O 1
ATOM 3152 N N . SER C 1 39 ? 53.380 13.809 87.517 1.00 25.30 88 SER C N 1
ATOM 3153 C CA . SER C 1 39 ? 54.215 13.127 86.542 1.00 25.67 88 SER C CA 1
ATOM 3154 C C . SER C 1 39 ? 54.582 11.707 86.981 1.00 25.16 88 SER C C 1
ATOM 3155 O O . SER C 1 39 ? 55.351 11.034 86.303 1.00 25.01 88 SER C O 1
ATOM 3158 N N . LEU C 1 40 ? 54.020 11.241 88.096 1.00 24.59 89 LEU C N 1
ATOM 3159 C CA . LEU C 1 40 ? 54.445 9.972 88.703 1.00 23.85 89 LEU C CA 1
ATOM 3160 C C . LEU C 1 40 ? 53.332 8.927 88.756 1.00 23.27 89 LEU C C 1
ATOM 3161 O O . LEU C 1 40 ? 53.192 8.201 89.742 1.00 21.65 89 LEU C O 1
ATOM 3166 N N . TYR C 1 41 ? 52.549 8.831 87.679 1.00 24.09 90 TYR C N 1
ATOM 3167 C CA . TYR C 1 41 ? 51.501 7.810 87.562 1.00 23.63 90 TYR C CA 1
ATOM 3168 C C . TYR C 1 41 ? 52.189 6.451 87.679 1.00 23.05 90 TYR C C 1
ATOM 3169 O O . TYR C 1 41 ? 53.215 6.273 87.034 1.00 22.70 90 TYR C O 1
ATOM 3178 N N . PRO C 1 42 ? 51.641 5.460 88.406 1.00 22.22 91 PRO C N 1
ATOM 3179 C CA . PRO C 1 42 ? 50.302 5.460 89.022 1.00 21.91 91 PRO C CA 1
ATOM 3180 C C . PRO C 1 42 ? 50.192 5.912 90.482 1.00 21.70 91 PRO C C 1
ATOM 3181 O O . PRO C 1 42 ? 49.252 5.518 91.162 1.00 20.17 91 PRO C O 1
ATOM 3185 N N . HIS C 1 43 ? 51.132 6.712 90.967 1.00 21.28 92 HIS C N 1
ATOM 3186 C CA . HIS C 1 43 ? 51.090 7.189 92.357 1.00 21.52 92 HIS C CA 1
ATOM 3187 C C . HIS C 1 43 ? 50.171 8.416 92.529 1.00 21.48 92 HIS C C 1
ATOM 3188 O O . HIS C 1 43 ? 50.622 9.543 92.596 1.00 21.18 92 HIS C O 1
ATOM 3195 N N . MET C 1 44 ? 48.863 8.155 92.633 1.00 21.42 93 MET C N 1
ATOM 3196 C CA . MET C 1 44 ? 47.819 9.189 92.558 1.00 21.50 93 MET C CA 1
ATOM 3197 C C . MET C 1 44 ? 47.274 9.582 93.928 1.00 20.95 93 MET C C 1
ATOM 3198 O O . MET C 1 44 ? 46.851 8.749 94.706 1.00 20.30 93 MET C O 1
ATOM 3203 N N . TYR C 1 45 ? 47.322 10.873 94.216 1.00 20.77 94 TYR C N 1
ATOM 3204 C CA . TYR C 1 45 ? 46.819 11.434 95.462 1.00 21.06 94 TYR C CA 1
ATOM 3205 C C . TYR C 1 45 ? 46.130 12.750 95.122 1.00 21.17 94 TYR C C 1
ATOM 3206 O O . TYR C 1 45 ? 46.378 13.333 94.067 1.00 21.88 94 TYR C O 1
ATOM 3215 N N . ALA C 1 46 ? 45.266 13.204 96.015 1.00 21.24 95 ALA C N 1
ATOM 3216 C CA . ALA C 1 46 ? 44.629 14.503 95.881 1.00 21.42 95 ALA C CA 1
ATOM 3217 C C . ALA C 1 46 ? 45.183 15.405 96.973 1.00 21.54 95 ALA C C 1
ATOM 3218 O O . ALA C 1 46 ? 45.904 14.946 97.883 1.00 21.51 95 ALA C O 1
ATOM 3220 N N . ARG C 1 47 ? 44.868 16.691 96.886 1.00 21.50 96 ARG C N 1
ATOM 3221 C CA . ARG C 1 47 ? 45.309 17.638 97.910 1.00 21.72 96 ARG C CA 1
ATOM 3222 C C . ARG C 1 47 ? 44.513 18.927 97.843 1.00 21.65 96 ARG C C 1
ATOM 3223 O O . ARG C 1 47 ? 43.821 19.180 96.862 1.00 21.22 96 ARG C O 1
ATOM 3231 N N . ALA C 1 48 ? 44.645 19.756 98.871 1.00 21.93 97 ALA C N 1
ATOM 3232 C CA . ALA C 1 48 ? 43.952 21.049 98.893 1.00 22.49 97 ALA C CA 1
ATOM 3233 C C . ALA C 1 48 ? 44.770 22.103 99.608 1.00 22.64 97 ALA C C 1
ATOM 3234 O O . ALA C 1 48 ? 45.552 21.787 100.499 1.00 22.60 97 ALA C O 1
ATOM 3236 N N . TYR C 1 49 ? 44.581 23.354 99.201 1.00 22.84 98 TYR C N 1
ATOM 3237 C CA . TYR C 1 49 ? 45.230 24.489 99.820 1.00 23.40 98 TYR C CA 1
ATOM 3238 C C . TYR C 1 49 ? 44.176 25.387 100.477 1.00 24.06 98 TYR C C 1
ATOM 3239 O O . TYR C 1 49 ? 43.126 25.670 99.877 1.00 23.90 98 TYR C O 1
ATOM 3248 N N . ILE C 1 50 ? 44.435 25.784 101.722 1.00 24.75 99 ILE C N 1
ATOM 3249 C CA . ILE C 1 50 ? 43.603 26.753 102.437 1.00 25.92 99 ILE C CA 1
ATOM 3250 C C . ILE C 1 50 ? 44.487 27.920 102.879 1.00 26.62 99 ILE C C 1
ATOM 3251 O O . ILE C 1 50 ? 45.623 27.717 103.307 1.00 26.73 99 ILE C O 1
ATOM 3256 N N . ASN C 1 51 ? 43.985 29.147 102.749 1.00 27.30 100 ASN C N 1
ATOM 3257 C CA . ASN C 1 51 ? 44.703 30.321 103.239 1.00 27.73 100 ASN C CA 1
ATOM 3258 C C . ASN C 1 51 ? 43.944 30.852 104.454 1.00 28.59 100 ASN C C 1
ATOM 3259 O O . ASN C 1 51 ? 42.850 31.393 104.314 1.00 27.56 100 ASN C O 1
ATOM 3264 N N . PHE C 1 52 ? 44.519 30.674 105.643 1.00 29.60 101 PHE C N 1
ATOM 3265 C CA . PHE C 1 52 ? 43.826 30.975 106.897 1.00 30.47 101 PHE C CA 1
ATOM 3266 C C . PHE C 1 52 ? 43.894 32.463 107.231 1.00 31.13 101 PHE C C 1
ATOM 3267 O O . PHE C 1 52 ? 44.729 33.194 106.692 1.00 30.36 101 PHE C O 1
ATOM 3275 N N . LYS C 1 53 ? 43.014 32.895 108.135 1.00 32.31 102 LYS C N 1
ATOM 3276 C CA . LYS C 1 53 ? 42.900 34.307 108.493 1.00 33.18 102 LYS C CA 1
ATOM 3277 C C . LYS C 1 53 ? 43.838 34.701 109.628 1.00 33.96 102 LYS C C 1
ATOM 3278 O O . LYS C 1 53 ? 44.279 35.848 109.676 1.00 34.01 102 LYS C O 1
ATOM 3284 N N . ASN C 1 54 ? 44.137 33.777 110.544 1.00 35.01 103 ASN C N 1
ATOM 3285 C CA . ASN C 1 54 ? 45.191 34.026 111.538 1.00 36.08 103 ASN C CA 1
ATOM 3286 C C . ASN C 1 54 ? 45.892 32.780 112.102 1.00 36.77 103 ASN C C 1
ATOM 3287 O O . ASN C 1 54 ? 45.395 31.655 111.990 1.00 36.63 103 ASN C O 1
ATOM 3292 N N . GLN C 1 55 ? 47.052 33.019 112.718 1.00 37.62 104 GLN C N 1
ATOM 3293 C CA . GLN C 1 55 ? 48.015 31.965 113.082 1.00 38.19 104 GLN C CA 1
ATOM 3294 C C . GLN C 1 55 ? 47.495 30.992 114.143 1.00 38.15 104 GLN C C 1
ATOM 3295 O O . GLN C 1 55 ? 47.850 29.802 114.143 1.00 38.53 104 GLN C O 1
ATOM 3301 N N . GLU C 1 56 ? 46.678 31.502 115.057 1.00 37.82 105 GLU C N 1
ATOM 3302 C CA . GLU C 1 56 ? 46.044 30.674 116.077 1.00 37.54 105 GLU C CA 1
ATOM 3303 C C . GLU C 1 56 ? 45.284 29.490 115.446 1.00 36.84 105 GLU C C 1
ATOM 3304 O O . GLU C 1 56 ? 45.408 28.350 115.914 1.00 37.00 105 GLU C O 1
ATOM 3310 N N . ASP C 1 57 ? 44.543 29.759 114.366 1.00 35.69 106 ASP C N 1
ATOM 3311 C CA . ASP C 1 57 ? 43.686 28.759 113.720 1.00 34.73 106 ASP C CA 1
ATOM 3312 C C . ASP C 1 57 ? 44.468 27.661 112.985 1.00 33.95 106 ASP C C 1
ATOM 3313 O O . ASP C 1 57 ? 43.948 26.564 112.802 1.00 33.61 106 ASP C O 1
ATOM 3318 N N . ILE C 1 58 ? 45.690 27.970 112.544 1.00 33.01 107 ILE C N 1
ATOM 3319 C CA . ILE C 1 58 ? 46.530 26.998 111.840 1.00 32.48 107 ILE C CA 1
ATOM 3320 C C . ILE C 1 58 ? 47.002 25.884 112.786 1.00 32.29 107 ILE C C 1
ATOM 3321 O O . ILE C 1 58 ? 47.025 24.725 112.406 1.00 31.83 107 ILE C O 1
ATOM 3326 N N . ILE C 1 59 ? 47.367 26.246 114.014 1.00 32.15 108 ILE C N 1
ATOM 3327 C CA . ILE C 1 59 ? 47.747 25.267 115.029 1.00 32.20 108 ILE C CA 1
ATOM 3328 C C . ILE C 1 59 ? 46.595 24.302 115.313 1.00 32.14 108 ILE C C 1
ATOM 3329 O O . ILE C 1 59 ? 46.782 23.087 115.290 1.00 32.32 108 ILE C O 1
ATOM 3334 N N . LEU C 1 60 ? 45.403 24.836 115.547 1.00 32.13 109 LEU C N 1
ATOM 3335 C CA . LEU C 1 60 ? 44.249 23.992 115.855 1.00 32.17 109 LEU C CA 1
ATOM 3336 C C . LEU C 1 60 ? 43.946 23.029 114.697 1.00 31.94 109 LEU C C 1
ATOM 3337 O O . LEU C 1 60 ? 43.662 21.856 114.932 1.00 31.79 109 LEU C O 1
ATOM 3342 N N . PHE C 1 61 ? 44.059 23.522 113.461 1.00 31.70 110 PHE C N 1
ATOM 3343 C CA . PHE C 1 61 ? 43.777 22.733 112.254 1.00 31.59 110 PHE C CA 1
ATOM 3344 C C . PHE C 1 61 ? 44.721 21.538 112.081 1.00 31.41 110 PHE C C 1
ATOM 3345 O O . PHE C 1 61 ? 44.282 20.452 111.729 1.00 30.80 110 PHE C O 1
ATOM 3353 N N . ARG C 1 62 ? 46.010 21.727 112.316 1.00 31.82 111 ARG C N 1
ATOM 3354 C CA . ARG C 1 62 ? 46.948 20.624 112.090 1.00 32.18 111 ARG C CA 1
ATOM 3355 C C . ARG C 1 62 ? 47.019 19.671 113.281 1.00 32.06 111 ARG C C 1
ATOM 3356 O O . ARG C 1 62 ? 47.228 18.477 113.090 1.00 32.17 111 ARG C O 1
ATOM 3364 N N . ASP C 1 63 ? 46.813 20.177 114.497 1.00 32.14 112 ASP C N 1
ATOM 3365 C CA . ASP C 1 63 ? 46.642 19.301 115.661 1.00 32.27 112 ASP C CA 1
ATOM 3366 C C . ASP C 1 63 ? 45.498 18.312 115.410 1.00 32.21 112 ASP C C 1
ATOM 3367 O O . ASP C 1 63 ? 45.559 17.164 115.846 1.00 32.67 112 ASP C O 1
ATOM 3372 N N . ARG C 1 64 ? 44.468 18.766 114.696 1.00 31.97 113 ARG C N 1
ATOM 3373 C CA . ARG C 1 64 ? 43.280 17.963 114.417 1.00 31.89 113 ARG C CA 1
ATOM 3374 C C . ARG C 1 64 ? 43.432 17.066 113.184 1.00 31.43 113 ARG C C 1
ATOM 3375 O O . ARG C 1 64 ? 42.941 15.935 113.187 1.00 31.58 113 ARG C O 1
ATOM 3383 N N . PHE C 1 65 ? 44.114 17.550 112.144 1.00 30.61 114 PHE C N 1
ATOM 3384 C CA . PHE C 1 65 ? 44.036 16.908 110.826 1.00 30.30 114 PHE C CA 1
ATOM 3385 C C . PHE C 1 65 ? 45.313 16.278 110.273 1.00 29.92 114 PHE C C 1
ATOM 3386 O O . PHE C 1 65 ? 45.243 15.527 109.299 1.00 29.99 114 PHE C O 1
ATOM 3394 N N . ASP C 1 66 ? 46.466 16.585 110.868 1.00 29.11 115 ASP C N 1
ATOM 3395 C CA . ASP C 1 66 ? 47.700 15.894 110.520 1.00 28.74 115 ASP C CA 1
ATOM 3396 C C . ASP C 1 66 ? 47.622 14.481 111.089 1.00 28.60 115 ASP C C 1
ATOM 3397 O O . ASP C 1 66 ? 47.562 14.292 112.297 1.00 29.19 115 ASP C O 1
ATOM 3402 N N . GLY C 1 67 ? 47.596 13.493 110.208 1.00 28.48 116 GLY C N 1
ATOM 3403 C CA . GLY C 1 67 ? 47.470 12.106 110.616 1.00 28.48 116 GLY C CA 1
ATOM 3404 C C . GLY C 1 67 ? 46.053 11.569 110.529 1.00 28.53 116 GLY C C 1
ATOM 3405 O O . GLY C 1 67 ? 45.870 10.364 110.620 1.00 28.65 116 GLY C O 1
ATOM 3406 N N . TYR C 1 68 ? 45.065 12.453 110.367 1.00 28.35 117 TYR C N 1
ATOM 3407 C CA . TYR C 1 68 ? 43.656 12.070 110.207 1.00 28.58 117 TYR C CA 1
ATOM 3408 C C . TYR C 1 68 ? 43.487 11.110 109.036 1.00 28.54 117 TYR C C 1
ATOM 3409 O O . TYR C 1 68 ? 43.872 11.414 107.910 1.00 28.25 117 TYR C O 1
ATOM 3418 N N . VAL C 1 69 ? 42.902 9.947 109.315 1.00 28.83 118 VAL C N 1
ATOM 3419 C CA . VAL C 1 69 ? 42.818 8.870 108.340 1.00 29.15 118 VAL C CA 1
ATOM 3420 C C . VAL C 1 69 ? 41.567 8.981 107.480 1.00 29.59 118 VAL C C 1
ATOM 3421 O O . VAL C 1 69 ? 40.454 8.783 107.970 1.00 29.63 118 VAL C O 1
ATOM 3425 N N . PHE C 1 70 ? 41.755 9.311 106.205 1.00 29.92 119 PHE C N 1
ATOM 3426 C CA . PHE C 1 70 ? 40.680 9.293 105.218 1.00 30.47 119 PHE C CA 1
ATOM 3427 C C . PHE C 1 70 ? 40.645 7.924 104.565 1.00 31.68 119 PHE C C 1
ATOM 3428 O O . PHE C 1 70 ? 41.674 7.260 104.448 1.00 31.46 119 PHE C O 1
ATOM 3436 N N . LEU C 1 71 ? 39.462 7.510 104.125 1.00 32.51 120 LEU C N 1
ATOM 3437 C CA . LEU C 1 71 ? 39.312 6.258 103.390 1.00 33.65 120 LEU C CA 1
ATOM 3438 C C . LEU C 1 71 ? 38.992 6.552 101.923 1.00 34.61 120 LEU C C 1
ATOM 3439 O O . LEU C 1 71 ? 38.577 7.665 101.573 1.00 35.20 120 LEU C O 1
ATOM 3444 N N . ASP C 1 72 ? 39.238 5.573 101.061 1.00 35.49 121 ASP C N 1
ATOM 3445 C CA . ASP C 1 72 ? 38.821 5.671 99.674 1.00 36.44 121 ASP C CA 1
ATOM 3446 C C . ASP C 1 72 ? 37.664 4.706 99.498 1.00 37.13 121 ASP C C 1
ATOM 3447 O O . ASP C 1 72 ? 37.213 4.099 100.470 1.00 37.05 121 ASP C O 1
ATOM 3452 N N . ASN C 1 73 ? 37.200 4.565 98.262 1.00 38.00 122 ASN C N 1
ATOM 3453 C CA . ASN C 1 73 ? 36.117 3.641 97.942 1.00 38.88 122 ASN C CA 1
ATOM 3454 C C . ASN C 1 73 ? 36.263 2.267 98.614 1.00 38.84 122 ASN C C 1
ATOM 3455 O O . ASN C 1 73 ? 35.361 1.830 99.327 1.00 39.15 122 ASN C O 1
ATOM 3460 N N . LYS C 1 74 ? 37.419 1.625 98.426 1.00 38.69 123 LYS C N 1
ATOM 3461 C CA . LYS C 1 74 ? 37.603 0.205 98.765 1.00 38.55 123 LYS C CA 1
ATOM 3462 C C . LYS C 1 74 ? 38.233 -0.074 100.147 1.00 38.16 123 LYS C C 1
ATOM 3463 O O . LYS C 1 74 ? 38.823 -1.141 100.357 1.00 38.09 123 LYS C O 1
ATOM 3469 N N . GLY C 1 75 ? 38.098 0.868 101.084 1.00 37.71 124 GLY C N 1
ATOM 3470 C CA . GLY C 1 75 ? 38.562 0.684 102.455 1.00 37.27 124 GLY C CA 1
ATOM 3471 C C . GLY C 1 75 ? 40.047 0.923 102.714 1.00 36.90 124 GLY C C 1
ATOM 3472 O O . GLY C 1 75 ? 40.519 0.693 103.832 1.00 37.39 124 GLY C O 1
ATOM 3473 N N . GLN C 1 76 ? 40.785 1.374 101.699 1.00 36.01 125 GLN C N 1
ATOM 3474 C CA . GLN C 1 76 ? 42.219 1.671 101.833 1.00 35.11 125 GLN C CA 1
ATOM 3475 C C . GLN C 1 76 ? 42.476 2.929 102.678 1.00 33.58 125 GLN C C 1
ATOM 3476 O O . GLN C 1 76 ? 41.807 3.942 102.499 1.00 33.31 125 GLN C O 1
ATOM 3482 N N . GLU C 1 77 ? 43.446 2.851 103.589 1.00 31.83 126 GLU C N 1
ATOM 3483 C CA . GLU C 1 77 ? 43.750 3.939 104.521 1.00 30.88 126 GLU C CA 1
ATOM 3484 C C . GLU C 1 77 ? 44.702 4.973 103.892 1.00 29.81 126 GLU C C 1
ATOM 3485 O O . GLU C 1 77 ? 45.689 4.612 103.254 1.00 29.39 126 GLU C O 1
ATOM 3491 N N . TYR C 1 78 ? 44.388 6.250 104.088 1.00 28.38 127 TYR C N 1
ATOM 3492 C CA . TYR C 1 78 ? 45.202 7.366 103.596 1.00 27.42 127 TYR C CA 1
ATOM 3493 C C . TYR C 1 78 ? 45.361 8.383 104.715 1.00 26.94 127 TYR C C 1
ATOM 3494 O O . TYR C 1 78 ? 44.530 9.283 104.839 1.00 26.43 127 TYR C O 1
ATOM 3503 N N . PRO C 1 79 ? 46.387 8.255 105.551 1.00 26.61 128 PRO C N 1
ATOM 3504 C CA . PRO C 1 79 ? 46.642 9.302 106.551 1.00 26.44 128 PRO C CA 1
ATOM 3505 C C . PRO C 1 79 ? 47.120 10.601 105.869 1.00 26.38 128 PRO C C 1
ATOM 3506 O O . PRO C 1 79 ? 48.020 10.578 105.027 1.00 27.27 128 PRO C O 1
ATOM 3510 N N . ALA C 1 80 ? 46.487 11.717 106.207 1.00 25.85 129 ALA C N 1
ATOM 3511 C CA . ALA C 1 80 ? 46.777 12.986 105.549 1.00 25.48 129 ALA C CA 1
ATOM 3512 C C . ALA C 1 80 ? 48.006 13.635 106.169 1.00 25.03 129 ALA C C 1
ATOM 3513 O O . ALA C 1 80 ? 48.372 13.331 107.312 1.00 24.88 129 ALA C O 1
ATOM 3515 N N . ILE C 1 81 ? 48.644 14.517 105.406 1.00 24.33 130 ILE C N 1
ATOM 3516 C CA . ILE C 1 81 ? 49.728 15.362 105.915 1.00 24.57 130 ILE C CA 1
ATOM 3517 C C . ILE C 1 81 ? 49.298 16.827 105.821 1.00 24.21 130 ILE C C 1
ATOM 3518 O O . ILE C 1 81 ? 48.833 17.275 104.772 1.00 24.04 130 ILE C O 1
ATOM 3523 N N . VAL C 1 82 ? 49.421 17.548 106.931 1.00 24.21 131 VAL C N 1
ATOM 3524 C CA . VAL C 1 82 ? 49.111 18.976 106.980 1.00 24.19 131 VAL C CA 1
ATOM 3525 C C . VAL C 1 82 ? 50.418 19.733 107.246 1.00 24.27 131 VAL C C 1
ATOM 3526 O O . VAL C 1 82 ? 51.064 19.530 108.283 1.00 23.88 131 VAL C O 1
ATOM 3530 N N . GLU C 1 83 ? 50.808 20.581 106.293 1.00 24.44 132 GLU C N 1
ATOM 3531 C CA . GLU C 1 83 ? 51.993 21.424 106.400 1.00 24.80 132 GLU C CA 1
ATOM 3532 C C . GLU C 1 83 ? 51.730 22.789 105.768 1.00 24.39 132 GLU C C 1
ATOM 3533 O O . GLU C 1 83 ? 50.748 22.970 105.080 1.00 24.15 132 GLU C O 1
ATOM 3539 N N . PHE C 1 84 ? 52.622 23.746 105.994 1.00 24.30 133 PHE C N 1
ATOM 3540 C CA . PHE C 1 84 ? 52.619 24.990 105.222 1.00 23.91 133 PHE C CA 1
ATOM 3541 C C . PHE C 1 84 ? 52.987 24.671 103.776 1.00 23.36 133 PHE C C 1
ATOM 3542 O O . PHE C 1 84 ? 53.929 23.913 103.522 1.00 22.70 133 PHE C O 1
ATOM 3550 N N . ALA C 1 85 ? 52.244 25.240 102.834 1.00 22.67 134 ALA C N 1
ATOM 3551 C CA . ALA C 1 85 ? 52.579 25.104 101.418 1.00 23.01 134 ALA C CA 1
ATOM 3552 C C . ALA C 1 85 ? 53.973 25.651 101.149 1.00 23.31 134 ALA C C 1
ATOM 3553 O O . ALA C 1 85 ? 54.330 26.703 101.668 1.00 22.78 134 ALA C O 1
ATOM 3555 N N . PRO C 1 86 ? 54.764 24.940 100.343 1.00 24.44 135 PRO C N 1
ATOM 3556 C CA . PRO C 1 86 ? 56.117 25.393 99.998 1.00 24.67 135 PRO C CA 1
ATOM 3557 C C . PRO C 1 86 ? 56.165 26.649 99.100 1.00 24.57 135 PRO C C 1
ATOM 3558 O O . PRO C 1 86 ? 57.206 27.314 99.069 1.00 24.59 135 PRO C O 1
ATOM 3562 N N . PHE C 1 87 ? 55.085 26.942 98.378 1.00 23.99 136 PHE C N 1
ATOM 3563 C CA . PHE C 1 87 ? 54.915 28.207 97.642 1.00 23.77 136 PHE C CA 1
ATOM 3564 C C . PHE C 1 87 ? 53.741 28.943 98.271 1.00 24.08 136 PHE C C 1
ATOM 3565 O O . PHE C 1 87 ? 52.631 28.430 98.270 1.00 23.78 136 PHE C O 1
ATOM 3573 N N . GLN C 1 88 ? 53.980 30.142 98.788 1.00 24.81 137 GLN C N 1
ATOM 3574 C CA . GLN C 1 88 ? 52.964 30.837 99.591 1.00 25.54 137 GLN C CA 1
ATOM 3575 C C . GLN C 1 88 ? 51.987 31.758 98.830 1.00 26.41 137 GLN C C 1
ATOM 3576 O O . GLN C 1 88 ? 51.013 32.214 99.417 1.00 26.71 137 GLN C O 1
ATOM 3582 N N . LYS C 1 89 ? 52.212 31.997 97.542 1.00 27.45 138 LYS C N 1
ATOM 3583 C CA . LYS C 1 89 ? 51.303 32.826 96.744 1.00 28.69 138 LYS C CA 1
ATOM 3584 C C . LYS C 1 89 ? 49.963 32.107 96.528 1.00 29.34 138 LYS C C 1
ATOM 3585 O O . LYS C 1 89 ? 49.932 30.975 96.064 1.00 28.96 138 LYS C O 1
ATOM 3591 N N . ALA C 1 90 ? 48.856 32.772 96.865 1.00 30.42 139 ALA C N 1
ATOM 3592 C CA . ALA C 1 90 ? 47.522 32.191 96.681 1.00 31.14 139 ALA C CA 1
ATOM 3593 C C . ALA C 1 90 ? 46.841 32.742 95.433 1.00 31.39 139 ALA C C 1
ATOM 3594 O O . ALA C 1 90 ? 46.914 33.942 95.164 1.00 31.53 139 ALA C O 1
ATOM 3596 N N . ALA C 1 91 ? 46.163 31.860 94.693 1.00 31.87 140 ALA C N 1
ATOM 3597 C CA . ALA C 1 91 ? 45.467 32.228 93.448 1.00 32.00 140 ALA C CA 1
ATOM 3598 C C . ALA C 1 91 ? 44.266 33.125 93.718 1.00 32.34 140 ALA C C 1
ATOM 3599 O O . ALA C 1 91 ? 43.556 32.929 94.703 1.00 32.65 140 ALA C O 1
ATOM 3601 N N . ARG D 2 1 ? 44.223 10.541 71.587 1.00 37.54 768 ARG D N 1
ATOM 3602 C CA . ARG D 2 1 ? 43.685 11.668 72.411 1.00 37.36 768 ARG D CA 1
ATOM 3603 C C . ARG D 2 1 ? 42.845 12.607 71.544 1.00 36.45 768 ARG D C 1
ATOM 3604 O O . ARG D 2 1 ? 42.987 12.601 70.327 1.00 36.75 768 ARG D O 1
ATOM 3612 N N . PRO D 2 2 ? 41.985 13.425 72.153 1.00 35.69 769 PRO D N 1
ATOM 3613 C CA . PRO D 2 2 ? 41.214 14.422 71.391 1.00 35.26 769 PRO D CA 1
ATOM 3614 C C . PRO D 2 2 ? 42.107 15.505 70.762 1.00 34.47 769 PRO D C 1
ATOM 3615 O O . PRO D 2 2 ? 43.215 15.715 71.252 1.00 33.87 769 PRO D O 1
ATOM 3619 N N . PRO D 2 3 ? 41.627 16.186 69.720 1.00 33.62 770 PRO D N 1
ATOM 3620 C CA . PRO D 2 3 ? 42.461 17.132 68.953 1.00 33.17 770 PRO D CA 1
ATOM 3621 C C . PRO D 2 3 ? 43.090 18.284 69.760 1.00 32.54 770 PRO D C 1
ATOM 3622 O O . PRO D 2 3 ? 44.228 18.654 69.482 1.00 31.79 770 PRO D O 1
ATOM 3626 N N . LEU D 2 4 ? 42.359 18.848 70.717 1.00 32.12 771 LEU D N 1
ATOM 3627 C CA . LEU D 2 4 ? 42.862 19.980 71.492 1.00 32.06 771 LEU D CA 1
ATOM 3628 C C . LEU D 2 4 ? 43.984 19.563 72.417 1.00 31.48 771 LEU D C 1
ATOM 3629 O O . LEU D 2 4 ? 44.918 20.329 72.656 1.00 31.09 771 LEU D O 1
ATOM 3634 N N . GLN D 2 5 ? 43.878 18.350 72.950 1.00 30.87 772 GLN D N 1
ATOM 3635 C CA . GLN D 2 5 ? 44.959 17.778 73.745 1.00 30.59 772 GLN D CA 1
ATOM 3636 C C . GLN D 2 5 ? 46.228 17.564 72.926 1.00 30.10 772 GLN D C 1
ATOM 3637 O O . GLN D 2 5 ? 47.325 17.823 73.415 1.00 29.68 772 GLN D O 1
ATOM 3643 N N . GLU D 2 6 ? 46.088 17.088 71.693 1.00 29.58 773 GLU D N 1
ATOM 3644 C CA . GLU D 2 6 ? 47.252 16.888 70.827 1.00 29.61 773 GLU D CA 1
ATOM 3645 C C . GLU D 2 6 ? 47.897 18.220 70.434 1.00 28.52 773 GLU D C 1
ATOM 3646 O O . GLU D 2 6 ? 49.126 18.291 70.289 1.00 28.07 773 GLU D O 1
ATOM 3652 N N . TYR D 2 7 ? 47.075 19.258 70.267 1.00 26.98 774 TYR D N 1
ATOM 3653 C CA . TYR D 2 7 ? 47.559 20.604 69.937 1.00 26.32 774 TYR D CA 1
ATOM 3654 C C . TYR D 2 7 ? 48.379 21.190 71.084 1.00 25.83 774 TYR D C 1
ATOM 3655 O O . TYR D 2 7 ? 49.477 21.697 70.859 1.00 25.67 774 TYR D O 1
ATOM 3664 N N . VAL D 2 8 ? 47.857 21.116 72.309 1.00 25.36 775 VAL D N 1
ATOM 3665 C CA . VAL D 2 8 ? 48.595 21.614 73.476 1.00 25.46 775 VAL D CA 1
ATOM 3666 C C . VAL D 2 8 ? 49.927 20.866 73.647 1.00 25.40 775 VAL D C 1
ATOM 3667 O O . VAL D 2 8 ? 50.958 21.494 73.926 1.00 25.28 775 VAL D O 1
ATOM 3671 N N . ARG D 2 9 ? 49.916 19.544 73.460 1.00 25.34 776 ARG D N 1
ATOM 3672 C CA . ARG D 2 9 ? 51.153 18.748 73.561 1.00 25.81 776 ARG D CA 1
ATOM 3673 C C . ARG D 2 9 ? 52.124 19.164 72.472 1.00 25.55 776 ARG D C 1
ATOM 3674 O O . ARG D 2 9 ? 53.306 19.283 72.725 1.00 25.36 776 ARG D O 1
ATOM 3682 N N . LYS D 2 10 ? 51.616 19.395 71.263 1.00 25.48 777 LYS D N 1
ATOM 3683 C CA . LYS D 2 10 ? 52.452 19.829 70.145 1.00 25.25 777 LYS D CA 1
ATOM 3684 C C . LYS D 2 10 ? 53.141 21.171 70.434 1.00 24.84 777 LYS D C 1
ATOM 3685 O O . LYS D 2 10 ? 54.330 21.321 70.172 1.00 24.61 777 LYS D O 1
ATOM 3691 N N . LEU D 2 11 ? 52.388 22.131 70.969 1.00 24.21 778 LEU D N 1
ATOM 3692 C CA . LEU D 2 11 ? 52.908 23.471 71.243 1.00 23.77 778 LEU D CA 1
ATOM 3693 C C . LEU D 2 11 ? 54.054 23.430 72.259 1.00 23.71 778 LEU D C 1
ATOM 3694 O O . LEU D 2 11 ? 55.093 24.061 72.057 1.00 23.23 778 LEU D O 1
ATOM 3699 N N . LEU D 2 12 ? 53.857 22.681 73.342 1.00 23.59 779 LEU D N 1
ATOM 3700 C CA . LEU D 2 12 ? 54.792 22.681 74.466 1.00 23.90 779 LEU D CA 1
ATOM 3701 C C . LEU D 2 12 ? 55.964 21.721 74.279 1.00 24.60 779 LEU D C 1
ATOM 3702 O O . LEU D 2 12 ? 57.084 22.055 74.656 1.00 24.21 779 LEU D O 1
ATOM 3707 N N . TYR D 2 13 ? 55.697 20.549 73.703 1.00 24.90 780 TYR D N 1
ATOM 3708 C CA . TYR D 2 13 ? 56.664 19.446 73.648 1.00 25.77 780 TYR D CA 1
ATOM 3709 C C . TYR D 2 13 ? 57.441 19.356 72.315 1.00 26.76 780 TYR D C 1
ATOM 3710 O O . TYR D 2 13 ? 58.493 18.712 72.257 1.00 27.60 780 TYR D O 1
ATOM 3719 N N . LYS D 2 14 ? 56.946 19.997 71.256 1.00 27.69 781 LYS D N 1
ATOM 3720 C CA . LYS D 2 14 ? 57.564 19.895 69.927 1.00 28.27 781 LYS D CA 1
ATOM 3721 C C . LYS D 2 14 ? 57.948 21.263 69.362 1.00 28.43 781 LYS D C 1
ATOM 3722 O O . LYS D 2 14 ? 59.088 21.482 68.958 1.00 28.49 781 LYS D O 1
ATOM 3728 N N . ASP D 2 15 ? 56.991 22.181 69.327 1.00 28.53 782 ASP D N 1
ATOM 3729 C CA . ASP D 2 15 ? 57.185 23.475 68.677 1.00 28.76 782 ASP D CA 1
ATOM 3730 C C . ASP D 2 15 ? 58.097 24.406 69.469 1.00 28.51 782 ASP D C 1
ATOM 3731 O O . ASP D 2 15 ? 58.921 25.113 68.885 1.00 28.28 782 ASP D O 1
ATOM 3736 N N . LEU D 2 16 ? 57.928 24.416 70.792 1.00 28.01 783 LEU D N 1
ATOM 3737 C CA . LEU D 2 16 ? 58.510 25.460 71.628 1.00 27.96 783 LEU D CA 1
ATOM 3738 C C . LEU D 2 16 ? 60.028 25.331 71.687 1.00 28.41 783 LEU D C 1
ATOM 3739 O O . LEU D 2 16 ? 60.560 24.257 71.942 1.00 27.87 783 LEU D O 1
ATOM 3744 N N . SER D 2 17 ? 60.693 26.453 71.444 1.00 29.07 784 SER D N 1
ATOM 3745 C CA . SER D 2 17 ? 62.143 26.579 71.528 1.00 30.28 784 SER D CA 1
ATOM 3746 C C . SER D 2 17 ? 62.478 28.064 71.637 1.00 31.12 784 SER D C 1
ATOM 3747 O O . SER D 2 17 ? 61.591 28.915 71.558 1.00 30.91 784 SER D O 1
ATOM 3750 N N . LYS D 2 18 ? 63.755 28.383 71.800 1.00 32.26 785 LYS D N 1
ATOM 3751 C CA . LYS D 2 18 ? 64.180 29.787 71.850 1.00 33.15 785 LYS D CA 1
ATOM 3752 C C . LYS D 2 18 ? 63.651 30.576 70.647 1.00 33.00 785 LYS D C 1
ATOM 3753 O O . LYS D 2 18 ? 63.198 31.713 70.793 1.00 33.72 785 LYS D O 1
ATOM 3759 N N . VAL D 2 19 ? 63.674 29.960 69.469 1.00 32.52 786 VAL D N 1
ATOM 3760 C CA . VAL D 2 19 ? 63.324 30.641 68.220 1.00 32.28 786 VAL D CA 1
ATOM 3761 C C . VAL D 2 19 ? 61.816 30.917 68.048 1.00 31.74 786 VAL D C 1
ATOM 3762 O O . VAL D 2 19 ? 61.439 31.869 67.355 1.00 31.15 786 VAL D O 1
ATOM 3766 N N . THR D 2 20 ? 60.971 30.102 68.682 1.00 31.13 787 THR D N 1
ATOM 3767 C CA . THR D 2 20 ? 59.520 30.203 68.517 1.00 30.91 787 THR D CA 1
ATOM 3768 C C . THR D 2 20 ? 58.771 30.705 69.752 1.00 31.05 787 THR D C 1
ATOM 3769 O O . THR D 2 20 ? 57.546 30.640 69.768 1.00 30.66 787 THR D O 1
ATOM 3773 N N . THR D 2 21 ? 59.468 31.189 70.783 1.00 30.85 788 THR D N 1
ATOM 3774 C CA . THR D 2 21 ? 58.790 31.568 72.030 1.00 31.04 788 THR D CA 1
ATOM 3775 C C . THR D 2 21 ? 57.694 32.633 71.848 1.00 30.19 788 THR D C 1
ATOM 3776 O O . THR D 2 21 ? 56.649 32.528 72.470 1.00 30.12 788 THR D O 1
ATOM 3780 N N . GLU D 2 22 ? 57.927 33.643 71.016 1.00 30.04 789 GLU D N 1
ATOM 3781 C CA . GLU D 2 22 ? 56.894 34.667 70.747 1.00 29.62 789 GLU D CA 1
ATOM 3782 C C . GLU D 2 22 ? 55.671 34.066 70.048 1.00 28.11 789 GLU D C 1
ATOM 3783 O O . GLU D 2 22 ? 54.545 34.358 70.419 1.00 28.39 789 GLU D O 1
ATOM 3789 N N . LYS D 2 23 ? 55.901 33.200 69.068 1.00 26.44 790 LYS D N 1
ATOM 3790 C CA . LYS D 2 23 ? 54.819 32.548 68.344 1.00 25.24 790 LYS D CA 1
ATOM 3791 C C . LYS D 2 23 ? 54.003 31.627 69.261 1.00 24.23 790 LYS D C 1
ATOM 3792 O O . LYS D 2 23 ? 52.776 31.693 69.293 1.00 23.09 790 LYS D O 1
ATOM 3798 N N . VAL D 2 24 ? 54.684 30.782 70.028 1.00 22.98 791 VAL D N 1
ATOM 3799 C CA . VAL D 2 24 ? 53.996 29.845 70.891 1.00 22.36 791 VAL D CA 1
ATOM 3800 C C . VAL D 2 24 ? 53.264 30.586 72.003 1.00 22.37 791 VAL D C 1
ATOM 3801 O O . VAL D 2 24 ? 52.192 30.160 72.408 1.00 22.68 791 VAL D O 1
ATOM 3805 N N . LEU D 2 25 ? 53.810 31.707 72.468 1.00 22.49 792 LEU D N 1
ATOM 3806 C CA . LEU D 2 25 ? 53.103 32.532 73.456 1.00 23.09 792 LEU D CA 1
ATOM 3807 C C . LEU D 2 25 ? 51.765 33.024 72.889 1.00 22.80 792 LEU D C 1
ATOM 3808 O O . LEU D 2 25 ? 50.757 32.966 73.575 1.00 22.07 792 LEU D O 1
ATOM 3813 N N . ARG D 2 26 ? 51.765 33.497 71.641 1.00 22.96 793 ARG D N 1
ATOM 3814 C CA . ARG D 2 26 ? 50.537 33.959 70.997 1.00 23.11 793 ARG D CA 1
ATOM 3815 C C . ARG D 2 26 ? 49.510 32.840 70.917 1.00 23.35 793 ARG D C 1
ATOM 3816 O O . ARG D 2 26 ? 48.334 33.041 71.214 1.00 23.44 793 ARG D O 1
ATOM 3824 N N . GLN D 2 27 ? 49.966 31.665 70.499 1.00 23.83 794 GLN D N 1
ATOM 3825 C CA . GLN D 2 27 ? 49.095 30.520 70.273 1.00 24.55 794 GLN D CA 1
ATOM 3826 C C . GLN D 2 27 ? 48.522 29.995 71.586 1.00 25.27 794 GLN D C 1
ATOM 3827 O O . GLN D 2 27 ? 47.373 29.548 71.628 1.00 25.26 794 GLN D O 1
ATOM 3833 N N . MET D 2 28 ? 49.309 30.087 72.659 1.00 25.73 795 MET D N 1
ATOM 3834 C CA . MET D 2 28 ? 48.857 29.670 73.987 1.00 26.56 795 MET D CA 1
ATOM 3835 C C . MET D 2 28 ? 47.802 30.624 74.546 1.00 26.68 795 MET D C 1
ATOM 3836 O O . MET D 2 28 ? 46.822 30.177 75.146 1.00 26.51 795 MET D O 1
ATOM 3841 N N . ARG D 2 29 ? 48.002 31.925 74.349 1.00 27.06 796 ARG D N 1
ATOM 3842 C CA . ARG D 2 29 ? 47.027 32.930 74.775 1.00 27.87 796 ARG D CA 1
ATOM 3843 C C . ARG D 2 29 ? 45.659 32.705 74.128 1.00 27.73 796 ARG D C 1
ATOM 3844 O O . ARG D 2 29 ? 44.628 32.933 74.747 1.00 28.05 796 ARG D O 1
ATOM 3852 N N . LYS D 2 30 ? 45.659 32.246 72.882 1.00 27.52 797 LYS D N 1
ATOM 3853 C CA . LYS D 2 30 ? 44.418 32.037 72.127 1.00 27.19 797 LYS D CA 1
ATOM 3854 C C . LYS D 2 30 ? 43.629 30.787 72.547 1.00 26.97 797 LYS D C 1
ATOM 3855 O O . LYS D 2 30 ? 42.554 30.544 72.016 1.00 26.20 797 LYS D O 1
ATOM 3861 N N . LEU D 2 31 ? 44.172 29.974 73.459 1.00 26.58 798 LEU D N 1
ATOM 3862 C CA . LEU D 2 31 ? 43.453 28.792 73.951 1.00 26.69 798 LEU D CA 1
ATOM 3863 C C . LEU D 2 31 ? 42.198 29.209 74.714 1.00 26.82 798 LEU D C 1
ATOM 3864 O O . LEU D 2 31 ? 42.136 30.321 75.223 1.00 26.21 798 LEU D O 1
ATOM 3869 N N . PRO D 2 32 ? 41.196 28.332 74.794 1.00 27.34 799 PRO D N 1
ATOM 3870 C CA . PRO D 2 32 ? 39.969 28.654 75.532 1.00 27.89 799 PRO D CA 1
ATOM 3871 C C . PRO D 2 32 ? 40.154 28.419 77.041 1.00 28.24 799 PRO D C 1
ATOM 3872 O O . PRO D 2 32 ? 39.714 27.404 77.576 1.00 28.47 799 PRO D O 1
ATOM 3876 N N . TRP D 2 33 ? 40.793 29.371 77.715 1.00 28.66 800 TRP D N 1
ATOM 3877 C CA . TRP D 2 33 ? 41.134 29.230 79.133 1.00 28.68 800 TRP D CA 1
ATOM 3878 C C . TRP D 2 33 ? 39.912 29.246 80.056 1.00 29.35 800 TRP D C 1
ATOM 3879 O O . TRP D 2 33 ? 40.009 28.836 81.213 1.00 29.53 800 TRP D O 1
ATOM 3890 N N . GLN D 2 34 ? 38.781 29.731 79.551 1.00 29.91 801 GLN D N 1
ATOM 3891 C CA . GLN D 2 34 ? 37.525 29.729 80.302 1.00 30.78 801 GLN D CA 1
ATOM 3892 C C . GLN D 2 34 ? 36.934 28.320 80.460 1.00 30.75 801 GLN D C 1
ATOM 3893 O O . GLN D 2 34 ? 36.088 28.095 81.327 1.00 30.79 801 GLN D O 1
ATOM 3899 N N . ASP D 2 35 ? 37.365 27.393 79.602 1.00 30.95 802 ASP D N 1
ATOM 3900 C CA . ASP D 2 35 ? 37.079 25.965 79.747 1.00 30.96 802 ASP D CA 1
ATOM 3901 C C . ASP D 2 35 ? 38.023 25.377 80.800 1.00 30.92 802 ASP D C 1
ATOM 3902 O O . ASP D 2 35 ? 39.221 25.217 80.546 1.00 30.42 802 ASP D O 1
ATOM 3907 N N . GLN D 2 36 ? 37.484 25.049 81.973 1.00 30.98 803 GLN D N 1
ATOM 3908 C CA . GLN D 2 36 ? 38.313 24.576 83.084 1.00 31.46 803 GLN D CA 1
ATOM 3909 C C . GLN D 2 36 ? 39.084 23.301 82.724 1.00 31.18 803 GLN D C 1
ATOM 3910 O O . GLN D 2 36 ? 40.218 23.137 83.155 1.00 31.57 803 GLN D O 1
ATOM 3916 N N . GLU D 2 37 ? 38.480 22.418 81.928 1.00 31.07 804 GLU D N 1
ATOM 3917 C CA . GLU D 2 37 ? 39.157 21.205 81.467 1.00 31.08 804 GLU D CA 1
ATOM 3918 C C . GLU D 2 37 ? 40.416 21.505 80.639 1.00 30.46 804 GLU D C 1
ATOM 3919 O O . GLU D 2 37 ? 41.418 20.810 80.766 1.00 31.04 804 GLU D O 1
ATOM 3925 N N . VAL D 2 38 ? 40.351 22.529 79.794 1.00 29.47 805 VAL D N 1
ATOM 3926 C CA . VAL D 2 38 ? 41.485 22.919 78.961 1.00 28.70 805 VAL D CA 1
ATOM 3927 C C . VAL D 2 38 ? 42.616 23.578 79.782 1.00 28.35 805 VAL D C 1
ATOM 3928 O O . VAL D 2 38 ? 43.796 23.253 79.598 1.00 27.36 805 VAL D O 1
ATOM 3932 N N . LYS D 2 39 ? 42.247 24.490 80.678 1.00 27.75 806 LYS D N 1
ATOM 3933 C CA . LYS D 2 39 ? 43.187 25.097 81.612 1.00 27.87 806 LYS D CA 1
ATOM 3934 C C . LYS D 2 39 ? 43.887 24.010 82.445 1.00 27.18 806 LYS D C 1
ATOM 3935 O O . LYS D 2 39 ? 45.108 24.011 82.557 1.00 26.48 806 LYS D O 1
ATOM 3941 N N . ASP D 2 40 ? 43.116 23.077 83.001 1.00 26.53 807 ASP D N 1
ATOM 3942 C CA . ASP D 2 40 ? 43.692 21.976 83.793 1.00 26.44 807 ASP D CA 1
ATOM 3943 C C . ASP D 2 40 ? 44.685 21.145 82.971 1.00 25.36 807 ASP D C 1
ATOM 3944 O O . ASP D 2 40 ? 45.731 20.717 83.491 1.00 25.19 807 ASP D O 1
ATOM 3949 N N . TYR D 2 41 ? 44.368 20.914 81.694 1.00 24.60 808 TYR D N 1
ATOM 3950 C CA . TYR D 2 41 ? 45.231 20.118 80.815 1.00 24.34 808 TYR D CA 1
ATOM 3951 C C . TYR D 2 41 ? 46.573 20.818 80.544 1.00 24.11 808 TYR D C 1
ATOM 3952 O O . TYR D 2 41 ? 47.602 20.164 80.524 1.00 23.02 808 TYR D O 1
ATOM 3961 N N . VAL D 2 42 ? 46.559 22.132 80.339 1.00 24.12 809 VAL D N 1
ATOM 3962 C CA . VAL D 2 42 ? 47.798 22.885 80.147 1.00 24.47 809 VAL D CA 1
ATOM 3963 C C . VAL D 2 42 ? 48.652 22.848 81.412 1.00 24.43 809 VAL D C 1
ATOM 3964 O O . VAL D 2 42 ? 49.863 22.638 81.343 1.00 24.97 809 VAL D O 1
ATOM 3968 N N . ILE D 2 43 ? 48.020 23.041 82.562 1.00 24.90 810 ILE D N 1
ATOM 3969 C CA . ILE D 2 43 ? 48.739 23.012 83.845 1.00 24.69 810 ILE D CA 1
ATOM 3970 C C . ILE D 2 43 ? 49.408 21.656 84.010 1.00 25.07 810 ILE D C 1
ATOM 3971 O O . ILE D 2 43 ? 50.599 21.572 84.337 1.00 25.97 810 ILE D O 1
ATOM 3976 N N . CYS D 2 44 ? 48.657 20.600 83.747 1.00 25.44 811 CYS D N 1
ATOM 3977 C CA . CYS D 2 44 ? 49.170 19.241 83.865 1.00 26.21 811 CYS D CA 1
ATOM 3978 C C . CYS D 2 44 ? 50.333 18.976 82.879 1.00 25.33 811 CYS D C 1
ATOM 3979 O O . CYS D 2 44 ? 51.300 18.326 83.247 1.00 24.85 811 CYS D O 1
ATOM 3982 N N . CYS D 2 45 ? 50.236 19.473 81.641 1.00 24.57 812 CYS D N 1
ATOM 3983 C CA . CYS D 2 45 ? 51.302 19.290 80.658 1.00 24.45 812 CYS D CA 1
ATOM 3984 C C . CYS D 2 45 ? 52.590 20.001 81.071 1.00 23.89 812 CYS D C 1
ATOM 3985 O O . CYS D 2 45 ? 53.681 19.508 80.799 1.00 24.41 812 CYS D O 1
ATOM 3988 N N . MET D 2 46 ? 52.459 21.159 81.710 1.00 23.55 813 MET D N 1
ATOM 3989 C CA . MET D 2 46 ? 53.619 21.905 82.211 1.00 24.15 813 MET D CA 1
ATOM 3990 C C . MET D 2 46 ? 54.239 21.246 83.451 1.00 24.03 813 MET D C 1
ATOM 3991 O O . MET D 2 46 ? 55.480 21.233 83.596 1.00 24.14 813 MET D O 1
ATOM 3996 N N . ILE D 2 47 ? 53.398 20.688 84.332 1.00 23.38 814 ILE D N 1
ATOM 3997 C CA . ILE D 2 47 ? 53.888 19.906 85.483 1.00 23.45 814 ILE D CA 1
ATOM 3998 C C . ILE D 2 47 ? 54.687 18.680 84.976 1.00 23.09 814 ILE D C 1
ATOM 3999 O O . ILE D 2 47 ? 55.736 18.327 85.536 1.00 22.56 814 ILE D O 1
ATOM 4004 N N . ASN D 2 48 ? 54.231 18.111 83.859 1.00 22.42 815 ASN D N 1
ATOM 4005 C CA . ASN D 2 48 ? 54.876 16.969 83.216 1.00 22.31 815 ASN D CA 1
ATOM 4006 C C . ASN D 2 48 ? 55.991 17.425 82.267 1.00 22.10 815 ASN D C 1
ATOM 4007 O O . ASN D 2 48 ? 56.022 17.051 81.092 1.00 21.89 815 ASN D O 1
ATOM 4012 N N . ILE D 2 49 ? 56.913 18.216 82.822 1.00 21.83 816 ILE D N 1
ATOM 4013 C CA . ILE D 2 49 ? 58.039 18.862 82.126 1.00 21.33 816 ILE D CA 1
ATOM 4014 C C . ILE D 2 49 ? 59.095 17.885 81.592 1.00 21.42 816 ILE D C 1
ATOM 4015 O O . ILE D 2 49 ? 59.900 18.231 80.735 1.00 21.62 816 ILE D O 1
ATOM 4020 N N . TRP D 2 50 ? 59.078 16.657 82.090 1.00 21.85 817 TRP D N 1
ATOM 4021 C CA . TRP D 2 50 ? 59.957 15.603 81.609 1.00 22.44 817 TRP D CA 1
ATOM 4022 C C . TRP D 2 50 ? 59.817 15.328 80.108 1.00 22.84 817 TRP D C 1
ATOM 4023 O O . TRP D 2 50 ? 60.747 14.801 79.495 1.00 23.42 817 TRP D O 1
ATOM 4034 N N . ASN D 2 51 ? 58.667 15.704 79.539 1.00 22.47 818 ASN D N 1
ATOM 4035 C CA . ASN D 2 51 ? 58.338 15.523 78.122 1.00 22.68 818 ASN D CA 1
ATOM 4036 C C . ASN D 2 51 ? 59.070 16.513 77.231 1.00 22.63 818 ASN D C 1
ATOM 4037 O O . ASN D 2 51 ? 59.122 16.340 76.015 1.00 22.43 818 ASN D O 1
ATOM 4042 N N . VAL D 2 52 ? 59.589 17.576 77.835 1.00 22.20 819 VAL D N 1
ATOM 4043 C CA . VAL D 2 52 ? 60.319 18.611 77.123 1.00 22.72 819 VAL D CA 1
ATOM 4044 C C . VAL D 2 52 ? 61.820 18.276 77.122 1.00 23.53 819 VAL D C 1
ATOM 4045 O O . VAL D 2 52 ? 62.370 17.777 78.128 1.00 23.14 819 VAL D O 1
ATOM 4049 N N . LYS D 2 53 ? 62.472 18.540 75.994 1.00 24.21 820 LYS D N 1
ATOM 4050 C CA . LYS D 2 53 ? 63.931 18.422 75.897 1.00 25.62 820 LYS D CA 1
ATOM 4051 C C . LYS D 2 53 ? 64.576 19.216 77.039 1.00 25.58 820 LYS D C 1
ATOM 4052 O O . LYS D 2 53 ? 64.209 20.366 77.295 1.00 25.69 820 LYS D O 1
ATOM 4058 N N . TYR D 2 54 ? 65.526 18.599 77.717 1.00 25.65 821 TYR D N 1
ATOM 4059 C CA . TYR D 2 54 ? 66.141 19.188 78.905 1.00 26.12 821 TYR D CA 1
ATOM 4060 C C . TYR D 2 54 ? 66.657 20.613 78.679 1.00 26.08 821 TYR D C 1
ATOM 4061 O O . TYR D 2 54 ? 66.550 21.459 79.572 1.00 26.25 821 TYR D O 1
ATOM 4070 N N . ASN D 2 55 ? 67.221 20.894 77.504 1.00 26.47 822 ASN D N 1
ATOM 4071 C CA . ASN D 2 55 ? 67.777 22.232 77.270 1.00 26.77 822 ASN D CA 1
ATOM 4072 C C . ASN D 2 55 ? 66.744 23.212 76.708 1.00 25.88 822 ASN D C 1
ATOM 4073 O O . ASN D 2 55 ? 67.063 24.359 76.374 1.00 25.77 822 ASN D O 1
ATOM 4078 N N . SER D 2 56 ? 65.491 22.760 76.662 1.00 25.36 823 SER D N 1
ATOM 4079 C CA . SER D 2 56 ? 64.336 23.603 76.341 1.00 24.52 823 SER D CA 1
ATOM 4080 C C . SER D 2 56 ? 63.418 23.856 77.523 1.00 23.82 823 SER D C 1
ATOM 4081 O O . SER D 2 56 ? 62.468 24.617 77.401 1.00 22.98 823 SER D O 1
ATOM 4084 N N . ILE D 2 57 ? 63.707 23.252 78.678 1.00 23.36 824 ILE D N 1
ATOM 4085 C CA . ILE D 2 57 ? 62.885 23.464 79.862 1.00 22.58 824 ILE D CA 1
ATOM 4086 C C . ILE D 2 57 ? 62.820 24.946 80.221 1.00 22.72 824 ILE D C 1
ATOM 4087 O O . ILE D 2 57 ? 61.752 25.433 80.571 1.00 22.47 824 ILE D O 1
ATOM 4092 N N . HIS D 2 58 ? 63.945 25.658 80.089 1.00 22.65 825 HIS D N 1
ATOM 4093 C CA . HIS D 2 58 ? 64.002 27.097 80.351 1.00 23.03 825 HIS D CA 1
ATOM 4094 C C . HIS D 2 58 ? 63.038 27.895 79.463 1.00 22.89 825 HIS D C 1
ATOM 4095 O O . HIS D 2 58 ? 62.557 28.946 79.870 1.00 22.52 825 HIS D O 1
ATOM 4102 N N . CYS D 2 59 ? 62.770 27.403 78.259 1.00 23.21 826 CYS D N 1
ATOM 4103 C CA . CYS D 2 59 ? 61.755 28.014 77.387 1.00 23.07 826 CYS D CA 1
ATOM 4104 C C . CYS D 2 59 ? 60.348 27.978 77.977 1.00 22.89 826 CYS D C 1
ATOM 4105 O O . CYS D 2 59 ? 59.589 28.916 77.774 1.00 22.61 826 CYS D O 1
ATOM 4108 N N . VAL D 2 60 ? 59.998 26.894 78.666 1.00 22.08 827 VAL D N 1
ATOM 4109 C CA . VAL D 2 60 ? 58.684 26.771 79.290 1.00 22.37 827 VAL D CA 1
ATOM 4110 C C . VAL D 2 60 ? 58.560 27.752 80.446 1.00 22.44 827 VAL D C 1
ATOM 4111 O O . VAL D 2 60 ? 57.508 28.359 80.640 1.00 22.09 827 VAL D O 1
ATOM 4115 N N . ALA D 2 61 ? 59.645 27.928 81.202 1.00 22.76 828 ALA D N 1
ATOM 4116 C CA . ALA D 2 61 ? 59.681 28.940 82.256 1.00 22.86 828 ALA D CA 1
ATOM 4117 C C . ALA D 2 61 ? 59.436 30.347 81.702 1.00 22.48 828 ALA D C 1
ATOM 4118 O O . ALA D 2 61 ? 58.697 31.126 82.287 1.00 22.31 828 ALA D O 1
ATOM 4120 N N . ASN D 2 62 ? 60.078 30.655 80.582 1.00 22.96 829 ASN D N 1
ATOM 4121 C CA . ASN D 2 62 ? 59.937 31.944 79.885 1.00 23.13 829 ASN D CA 1
ATOM 4122 C C . ASN D 2 62 ? 58.509 32.142 79.354 1.00 23.07 829 ASN D C 1
ATOM 4123 O O . ASN D 2 62 ? 57.902 33.204 79.510 1.00 21.72 829 ASN D O 1
ATOM 4128 N N . LEU D 2 63 ? 57.978 31.096 78.735 1.00 23.16 830 LEU D N 1
ATOM 4129 C CA . LEU D 2 63 ? 56.614 31.129 78.218 1.00 23.65 830 LEU D CA 1
ATOM 4130 C C . LEU D 2 63 ? 55.645 31.442 79.348 1.00 24.21 830 LEU D C 1
ATOM 4131 O O . LEU D 2 63 ? 54.763 32.285 79.196 1.00 24.32 830 LEU D O 1
ATOM 4136 N N . LEU D 2 64 ? 55.824 30.774 80.484 1.00 24.89 831 LEU D N 1
ATOM 4137 C CA . LEU D 2 64 ? 54.965 30.970 81.639 1.00 25.25 831 LEU D CA 1
ATOM 4138 C C . LEU D 2 64 ? 55.085 32.396 82.156 1.00 25.65 831 LEU D C 1
ATOM 4139 O O . LEU D 2 64 ? 54.070 33.029 82.446 1.00 26.42 831 LEU D O 1
ATOM 4144 N N . ALA D 2 65 ? 56.300 32.938 82.209 1.00 25.66 832 ALA D N 1
ATOM 4145 C CA . ALA D 2 65 ? 56.491 34.318 82.654 1.00 25.90 832 ALA D CA 1
ATOM 4146 C C . ALA D 2 65 ? 55.652 35.313 81.814 1.00 25.98 832 ALA D C 1
ATOM 4147 O O . ALA D 2 65 ? 55.058 36.234 82.362 1.00 26.38 832 ALA D O 1
ATOM 4149 N N . GLY D 2 66 ? 55.582 35.099 80.501 1.00 26.00 833 GLY D N 1
ATOM 4150 C CA . GLY D 2 66 ? 54.776 35.933 79.616 1.00 26.04 833 GLY D CA 1
ATOM 4151 C C . GLY D 2 66 ? 53.281 35.688 79.771 1.00 26.30 833 GLY D C 1
ATOM 4152 O O . GLY D 2 66 ? 52.487 36.620 79.717 1.00 25.18 833 GLY D O 1
ATOM 4153 N N . LEU D 2 67 ? 52.908 34.429 79.984 1.00 26.50 834 LEU D N 1
ATOM 4154 C CA . LEU D 2 67 ? 51.512 34.019 80.093 1.00 27.35 834 LEU D CA 1
ATOM 4155 C C . LEU D 2 67 ? 50.796 34.468 81.379 1.00 28.35 834 LEU D C 1
ATOM 4156 O O . LEU D 2 67 ? 49.595 34.733 81.342 1.00 28.23 834 LEU D O 1
ATOM 4161 N N . VAL D 2 68 ? 51.505 34.575 82.502 1.00 29.23 835 VAL D N 1
ATOM 4162 C CA . VAL D 2 68 ? 50.861 34.985 83.763 1.00 30.44 835 VAL D CA 1
ATOM 4163 C C . VAL D 2 68 ? 50.425 36.459 83.783 1.00 31.26 835 VAL D C 1
ATOM 4164 O O . VAL D 2 68 ? 49.702 36.894 84.692 1.00 31.30 835 VAL D O 1
ATOM 4168 N N . LEU D 2 69 ? 50.897 37.220 82.800 1.00 32.38 836 LEU D N 1
ATOM 4169 C CA . LEU D 2 69 ? 50.397 38.564 82.545 1.00 33.30 836 LEU D CA 1
ATOM 4170 C C . LEU D 2 69 ? 48.903 38.547 82.226 1.00 33.63 836 LEU D C 1
ATOM 4171 O O . LEU D 2 69 ? 48.187 39.493 82.554 1.00 34.11 836 LEU D O 1
ATOM 4176 N N . TYR D 2 70 ? 48.453 37.479 81.563 1.00 33.73 837 TYR D N 1
ATOM 4177 C CA . TYR D 2 70 ? 47.051 37.293 81.164 1.00 33.80 837 TYR D CA 1
ATOM 4178 C C . TYR D 2 70 ? 46.304 36.239 81.993 1.00 33.67 837 TYR D C 1
ATOM 4179 O O . TYR D 2 70 ? 45.086 36.315 82.143 1.00 33.67 837 TYR D O 1
ATOM 4188 N N . GLN D 2 71 ? 47.029 35.247 82.507 1.00 33.34 838 GLN D N 1
ATOM 4189 C CA . GLN D 2 71 ? 46.441 34.168 83.291 1.00 33.34 838 GLN D CA 1
ATOM 4190 C C . GLN D 2 71 ? 47.339 33.865 84.497 1.00 33.63 838 GLN D C 1
ATOM 4191 O O . GLN D 2 71 ? 48.095 32.895 84.476 1.00 33.02 838 GLN D O 1
ATOM 4197 N N . GLU D 2 72 ? 47.256 34.689 85.544 1.00 33.77 839 GLU D N 1
ATOM 4198 C CA . GLU D 2 72 ? 48.156 34.562 86.703 1.00 33.92 839 GLU D CA 1
ATOM 4199 C C . GLU D 2 72 ? 47.977 33.245 87.454 1.00 33.53 839 GLU D C 1
ATOM 4200 O O . GLU D 2 72 ? 48.964 32.636 87.888 1.00 33.19 839 GLU D O 1
ATOM 4206 N N . ASP D 2 73 ? 46.729 32.807 87.612 1.00 32.72 840 ASP D N 1
ATOM 4207 C CA . ASP D 2 73 ? 46.460 31.544 88.307 1.00 32.00 840 ASP D CA 1
ATOM 4208 C C . ASP D 2 73 ? 47.179 30.332 87.681 1.00 31.28 840 ASP D C 1
ATOM 4209 O O . ASP D 2 73 ? 47.485 29.360 88.387 1.00 30.34 840 ASP D O 1
ATOM 4214 N N . VAL D 2 74 ? 47.458 30.387 86.377 1.00 30.07 841 VAL D N 1
ATOM 4215 C CA . VAL D 2 74 ? 48.134 29.279 85.691 1.00 29.59 841 VAL D CA 1
ATOM 4216 C C . VAL D 2 74 ? 49.577 29.102 86.208 1.00 28.69 841 VAL D C 1
ATOM 4217 O O . VAL D 2 74 ? 50.012 27.982 86.463 1.00 28.58 841 VAL D O 1
ATOM 4221 N N . GLY D 2 75 ? 50.294 30.205 86.389 1.00 27.83 842 GLY D N 1
ATOM 4222 C CA . GLY D 2 75 ? 51.639 30.157 86.939 1.00 27.22 842 GLY D CA 1
ATOM 4223 C C . GLY D 2 75 ? 51.667 29.567 88.339 1.00 26.45 842 GLY D C 1
ATOM 4224 O O . GLY D 2 75 ? 52.491 28.717 88.639 1.00 26.72 842 GLY D O 1
ATOM 4225 N N . ILE D 2 76 ? 50.745 30.013 89.178 1.00 25.45 843 ILE D N 1
ATOM 4226 C CA . ILE D 2 76 ? 50.656 29.566 90.559 1.00 24.87 843 ILE D CA 1
ATOM 4227 C C . ILE D 2 76 ? 50.388 28.059 90.636 1.00 24.58 843 ILE D C 1
ATOM 4228 O O . ILE D 2 76 ? 51.009 27.357 91.423 1.00 22.90 843 ILE D O 1
ATOM 4233 N N . HIS D 2 77 ? 49.455 27.578 89.817 1.00 24.57 844 HIS D N 1
ATOM 4234 C CA . HIS D 2 77 ? 49.042 26.176 89.854 1.00 24.67 844 HIS D CA 1
ATOM 4235 C C . HIS D 2 77 ? 50.158 25.275 89.356 1.00 24.06 844 HIS D C 1
ATOM 4236 O O . HIS D 2 77 ? 50.329 24.161 89.872 1.00 24.33 844 HIS D O 1
ATOM 4243 N N . VAL D 2 78 ? 50.930 25.757 88.382 1.00 23.39 845 VAL D N 1
ATOM 4244 C CA . VAL D 2 78 ? 52.092 25.001 87.890 1.00 23.25 845 VAL D CA 1
ATOM 4245 C C . VAL D 2 78 ? 53.184 24.898 88.958 1.00 22.71 845 VAL D C 1
ATOM 4246 O O . VAL D 2 78 ? 53.756 23.818 89.185 1.00 22.54 845 VAL D O 1
ATOM 4250 N N . VAL D 2 79 ? 53.485 26.013 89.605 1.00 22.69 846 VAL D N 1
ATOM 4251 C CA . VAL D 2 79 ? 54.497 26.036 90.662 1.00 22.61 846 VAL D CA 1
ATOM 4252 C C . VAL D 2 79 ? 54.115 25.097 91.812 1.00 22.29 846 VAL D C 1
ATOM 4253 O O . VAL D 2 79 ? 54.939 24.279 92.246 1.00 22.48 846 VAL D O 1
ATOM 4257 N N . ASP D 2 80 ? 52.878 25.205 92.288 1.00 22.51 847 ASP D N 1
ATOM 4258 C CA . ASP D 2 80 ? 52.361 24.329 93.358 1.00 22.70 847 ASP D CA 1
ATOM 4259 C C . ASP D 2 80 ? 52.471 22.854 92.957 1.00 22.76 847 ASP D C 1
ATOM 4260 O O . ASP D 2 80 ? 52.806 21.995 93.783 1.00 22.20 847 ASP D O 1
ATOM 4265 N N . GLY D 2 81 ? 52.199 22.573 91.691 1.00 22.20 848 GLY D N 1
ATOM 4266 C CA . GLY D 2 81 ? 52.221 21.220 91.173 1.00 21.96 848 GLY D CA 1
ATOM 4267 C C . GLY D 2 81 ? 53.616 20.633 91.050 1.00 22.17 848 GLY D C 1
ATOM 4268 O O . GLY D 2 81 ? 53.818 19.464 91.355 1.00 22.26 848 GLY D O 1
ATOM 4269 N N . VAL D 2 82 ? 54.575 21.437 90.590 1.00 21.23 849 VAL D N 1
ATOM 4270 C CA . VAL D 2 82 ? 55.972 21.003 90.459 1.00 21.58 849 VAL D CA 1
ATOM 4271 C C . VAL D 2 82 ? 56.533 20.701 91.866 1.00 21.20 849 VAL D C 1
ATOM 4272 O O . VAL D 2 82 ? 57.220 19.708 92.062 1.00 20.98 849 VAL D O 1
ATOM 4276 N N . LEU D 2 83 ? 56.190 21.530 92.845 1.00 20.41 850 LEU D N 1
ATOM 4277 C CA . LEU D 2 83 ? 56.673 21.349 94.212 1.00 20.66 850 LEU D CA 1
ATOM 4278 C C . LEU D 2 83 ? 56.043 20.134 94.877 1.00 20.79 850 LEU D C 1
ATOM 4279 O O . LEU D 2 83 ? 56.715 19.429 95.615 1.00 20.65 850 LEU D O 1
ATOM 4284 N N . GLU D 2 84 ? 54.757 19.896 94.621 1.00 20.89 851 GLU D N 1
ATOM 4285 C CA . GLU D 2 84 ? 54.090 18.669 95.080 1.00 20.94 851 GLU D CA 1
ATOM 4286 C C . GLU D 2 84 ? 54.756 17.434 94.466 1.00 20.96 851 GLU D C 1
ATOM 4287 O O . GLU D 2 84 ? 54.978 16.438 95.154 1.00 20.06 851 GLU D O 1
ATOM 4293 N N . ASP D 2 85 ? 55.088 17.507 93.178 1.00 21.62 852 ASP D N 1
ATOM 4294 C CA . ASP D 2 85 ? 55.736 16.386 92.477 1.00 22.78 852 ASP D CA 1
ATOM 4295 C C . ASP D 2 85 ? 57.153 16.107 93.008 1.00 22.12 852 ASP D C 1
ATOM 4296 O O . ASP D 2 85 ? 57.586 14.944 93.053 1.00 21.52 852 ASP D O 1
ATOM 4301 N N . ILE D 2 86 ? 57.889 17.160 93.357 1.00 21.96 853 ILE D N 1
ATOM 4302 C CA . ILE D 2 86 ? 59.226 16.994 93.928 1.00 21.67 853 ILE D CA 1
ATOM 4303 C C . ILE D 2 86 ? 59.143 16.237 95.273 1.00 21.90 853 ILE D C 1
ATOM 4304 O O . ILE D 2 86 ? 59.916 15.314 95.504 1.00 22.69 853 ILE D O 1
ATOM 4309 N N A ARG D 2 87 ? 58.191 16.628 96.116 0.50 21.74 854 ARG D N 1
ATOM 4310 N N B ARG D 2 87 ? 58.198 16.613 96.137 0.50 21.83 854 ARG D N 1
ATOM 4311 C CA A ARG D 2 87 ? 57.934 15.978 97.401 0.50 21.39 854 ARG D CA 1
ATOM 4312 C CA B ARG D 2 87 ? 57.992 15.913 97.412 0.50 21.58 854 ARG D CA 1
ATOM 4313 C C A ARG D 2 87 ? 57.480 14.516 97.219 0.50 21.28 854 ARG D C 1
ATOM 4314 C C B ARG D 2 87 ? 57.513 14.476 97.190 0.50 21.37 854 ARG D C 1
ATOM 4315 O O A ARG D 2 87 ? 58.025 13.614 97.857 0.50 20.62 854 ARG D O 1
ATOM 4316 O O B ARG D 2 87 ? 58.065 13.545 97.779 0.50 20.63 854 ARG D O 1
ATOM 4331 N N . LEU D 2 88 ? 56.501 14.287 96.345 1.00 20.58 855 LEU D N 1
ATOM 4332 C CA . LEU D 2 88 ? 56.026 12.927 96.048 1.00 21.46 855 LEU D CA 1
ATOM 4333 C C . LEU D 2 88 ? 57.137 12.045 95.453 1.00 21.56 855 LEU D C 1
ATOM 4334 O O . LEU D 2 88 ? 57.270 10.850 95.778 1.00 20.46 855 LEU D O 1
ATOM 4339 N N . GLY D 2 89 ? 57.967 12.647 94.607 1.00 21.73 856 GLY D N 1
ATOM 4340 C CA . GLY D 2 89 ? 59.129 11.978 94.073 1.00 21.28 856 GLY D CA 1
ATOM 4341 C C . GLY D 2 89 ? 59.997 11.338 95.143 1.00 21.42 856 GLY D C 1
ATOM 4342 O O . GLY D 2 89 ? 60.408 10.196 94.971 1.00 20.97 856 GLY D O 1
ATOM 4343 N N . MET D 2 90 ? 60.295 12.059 96.224 1.00 21.44 857 MET D N 1
ATOM 4344 C CA . MET D 2 90 ? 61.078 11.491 97.335 1.00 21.74 857 MET D CA 1
ATOM 4345 C C . MET D 2 90 ? 60.292 10.412 98.112 1.00 21.96 857 MET D C 1
ATOM 4346 O O . MET D 2 90 ? 60.890 9.496 98.660 1.00 21.90 857 MET D O 1
ATOM 4351 N N . GLU D 2 91 ? 58.968 10.524 98.171 1.00 21.92 858 GLU D N 1
ATOM 4352 C CA . GLU D 2 91 ? 58.139 9.500 98.838 1.00 22.08 858 GLU D CA 1
ATOM 4353 C C . GLU D 2 91 ? 58.064 8.184 98.015 1.00 22.75 858 GLU D C 1
ATOM 4354 O O . GLU D 2 91 ? 58.071 7.073 98.583 1.00 23.36 858 GLU D O 1
ATOM 4360 N N . VAL D 2 92 ? 58.012 8.305 96.689 1.00 22.31 859 VAL D N 1
ATOM 4361 C CA . VAL D 2 92 ? 57.947 7.159 95.794 1.00 22.51 859 VAL D CA 1
ATOM 4362 C C . VAL D 2 92 ? 59.348 6.552 95.572 1.00 22.46 859 VAL D C 1
ATOM 4363 O O . VAL D 2 92 ? 59.557 5.365 95.808 1.00 22.75 859 VAL D O 1
ATOM 4367 N N . ASN D 2 93 ? 60.266 7.376 95.074 1.00 22.55 860 ASN D N 1
ATOM 4368 C CA . ASN D 2 93 ? 61.701 7.051 94.969 1.00 22.54 860 ASN D CA 1
ATOM 4369 C C . ASN D 2 93 ? 62.050 5.724 94.249 1.00 22.67 860 ASN D C 1
ATOM 4370 O O . ASN D 2 93 ? 62.910 4.942 94.723 1.00 22.94 860 ASN D O 1
ATOM 4375 N N . GLN D 2 94 ? 61.381 5.471 93.122 1.00 22.36 861 GLN D N 1
ATOM 4376 C CA . GLN D 2 94 ? 61.709 4.346 92.254 1.00 23.24 861 GLN D CA 1
ATOM 4377 C C . GLN D 2 94 ? 62.606 4.862 91.131 1.00 23.38 861 GLN D C 1
ATOM 4378 O O . GLN D 2 94 ? 62.276 5.890 90.520 1.00 22.52 861 GLN D O 1
ATOM 4384 N N . PRO D 2 95 ? 63.718 4.177 90.837 1.00 24.41 862 PRO D N 1
ATOM 4385 C CA . PRO D 2 95 ? 64.676 4.656 89.817 1.00 24.80 862 PRO D CA 1
ATOM 4386 C C . PRO D 2 95 ? 64.127 4.905 88.398 1.00 25.02 862 PRO D C 1
ATOM 4387 O O . PRO D 2 95 ? 64.730 5.671 87.653 1.00 24.87 862 PRO D O 1
ATOM 4391 N N . LYS D 2 96 ? 63.023 4.268 88.027 1.00 24.65 863 LYS D N 1
ATOM 4392 C CA . LYS D 2 96 ? 62.437 4.482 86.711 1.00 25.60 863 LYS D CA 1
ATOM 4393 C C . LYS D 2 96 ? 61.918 5.922 86.522 1.00 24.88 863 LYS D C 1
ATOM 4394 O O . LYS D 2 96 ? 61.647 6.334 85.403 1.00 24.26 863 LYS D O 1
ATOM 4400 N N . PHE D 2 97 ? 61.777 6.663 87.619 1.00 24.47 864 PHE D N 1
ATOM 4401 C CA . PHE D 2 97 ? 61.377 8.076 87.575 1.00 24.32 864 PHE D CA 1
ATOM 4402 C C . PHE D 2 97 ? 62.564 9.045 87.662 1.00 24.14 864 PHE D C 1
ATOM 4403 O O . PHE D 2 97 ? 62.366 10.242 87.775 1.00 23.01 864 PHE D O 1
ATOM 4411 N N . ASN D 2 98 ? 63.802 8.553 87.591 1.00 24.86 865 ASN D N 1
ATOM 4412 C CA . ASN D 2 98 ? 64.961 9.429 87.809 1.00 24.83 865 ASN D CA 1
ATOM 4413 C C . ASN D 2 98 ? 64.938 10.612 86.832 1.00 24.79 865 ASN D C 1
ATOM 4414 O O . ASN D 2 98 ? 65.060 11.765 87.262 1.00 23.83 865 ASN D O 1
ATOM 4419 N N . GLN D 2 99 ? 64.735 10.334 85.537 1.00 24.56 866 GLN D N 1
ATOM 4420 C CA . GLN D 2 99 ? 64.745 11.381 84.507 1.00 25.05 866 GLN D CA 1
ATOM 4421 C C . GLN D 2 99 ? 63.673 12.419 84.773 1.00 24.11 866 GLN D C 1
ATOM 4422 O O . GLN D 2 99 ? 63.903 13.607 84.599 1.00 24.49 866 GLN D O 1
ATOM 4428 N N . ARG D 2 100 ? 62.495 11.967 85.184 1.00 23.14 867 ARG D N 1
ATOM 4429 C CA . ARG D 2 100 ? 61.360 12.868 85.365 1.00 22.66 867 ARG D CA 1
ATOM 4430 C C . ARG D 2 100 ? 61.629 13.767 86.559 1.00 21.90 867 ARG D C 1
ATOM 4431 O O . ARG D 2 100 ? 61.350 14.950 86.519 1.00 21.67 867 ARG D O 1
ATOM 4439 N N . ARG D 2 101 ? 62.221 13.201 87.601 1.00 20.49 868 ARG D N 1
ATOM 4440 C CA . ARG D 2 101 ? 62.502 13.943 88.826 1.00 20.59 868 ARG D CA 1
ATOM 4441 C C . ARG D 2 101 ? 63.609 14.992 88.636 1.00 20.65 868 ARG D C 1
ATOM 4442 O O . ARG D 2 101 ? 63.499 16.102 89.153 1.00 21.44 868 ARG D O 1
ATOM 4450 N N . ILE D 2 102 ? 64.648 14.651 87.885 1.00 20.14 869 ILE D N 1
ATOM 4451 C CA . ILE D 2 102 ? 65.696 15.606 87.508 1.00 21.32 869 ILE D CA 1
ATOM 4452 C C . ILE D 2 102 ? 65.093 16.739 86.672 1.00 21.10 869 ILE D C 1
ATOM 4453 O O . ILE D 2 102 ? 65.407 17.914 86.900 1.00 20.43 869 ILE D O 1
ATOM 4458 N N . SER D 2 103 ? 64.209 16.393 85.729 1.00 20.98 870 SER D N 1
ATOM 4459 C CA . SER D 2 103 ? 63.556 17.408 84.893 1.00 21.15 870 SER D CA 1
ATOM 4460 C C . SER D 2 103 ? 62.761 18.385 85.775 1.00 21.02 870 SER D C 1
ATOM 4461 O O . SER D 2 103 ? 62.839 19.604 85.593 1.00 22.26 870 SER D O 1
ATOM 4464 N N . SER D 2 104 ? 62.043 17.863 86.760 1.00 21.08 871 SER D N 1
ATOM 4465 C CA . SER D 2 104 ? 61.276 18.700 87.671 1.00 21.14 871 SER D CA 1
ATOM 4466 C C . SER D 2 104 ? 62.167 19.668 88.482 1.00 21.20 871 SER D C 1
ATOM 4467 O O . SER D 2 104 ? 61.820 20.833 88.652 1.00 20.71 871 SER D O 1
ATOM 4470 N N . ALA D 2 105 ? 63.309 19.184 88.973 1.00 21.34 872 ALA D N 1
ATOM 4471 C CA . ALA D 2 105 ? 64.256 20.012 89.722 1.00 21.26 872 ALA D CA 1
ATOM 4472 C C . ALA D 2 105 ? 64.842 21.113 88.847 1.00 21.18 872 ALA D C 1
ATOM 4473 O O . ALA D 2 105 ? 64.945 22.251 89.292 1.00 20.74 872 ALA D O 1
ATOM 4475 N N . LYS D 2 106 ? 65.183 20.782 87.596 1.00 20.94 873 LYS D N 1
ATOM 4476 C CA . LYS D 2 106 ? 65.691 21.759 86.634 1.00 21.61 873 LYS D CA 1
ATOM 4477 C C . LYS D 2 106 ? 64.648 22.839 86.359 1.00 21.16 873 LYS D C 1
ATOM 4478 O O . LYS D 2 106 ? 64.992 24.027 86.300 1.00 20.91 873 LYS D O 1
ATOM 4484 N N . PHE D 2 107 ? 63.390 22.422 86.206 1.00 20.60 874 PHE D N 1
ATOM 4485 C CA . PHE D 2 107 ? 62.273 23.330 85.932 1.00 20.77 874 PHE D CA 1
ATOM 4486 C C . PHE D 2 107 ? 62.102 24.315 87.094 1.00 20.76 874 PHE D C 1
ATOM 4487 O O . PHE D 2 107 ? 61.978 25.515 86.862 1.00 20.03 874 PHE D O 1
ATOM 4495 N N . LEU D 2 108 ? 62.147 23.825 88.338 1.00 21.16 875 LEU D N 1
ATOM 4496 C CA . LEU D 2 108 ? 62.070 24.715 89.511 1.00 21.12 875 LEU D CA 1
ATOM 4497 C C . LEU D 2 108 ? 63.154 25.781 89.497 1.00 20.75 875 LEU D C 1
ATOM 4498 O O . LEU D 2 108 ? 62.891 26.965 89.756 1.00 20.26 875 LEU D O 1
ATOM 4503 N N . GLY D 2 109 ? 64.365 25.364 89.168 1.00 21.08 876 GLY D N 1
ATOM 4504 C CA . GLY D 2 109 ? 65.491 26.274 89.061 1.00 21.68 876 GLY D CA 1
ATOM 4505 C C . GLY D 2 109 ? 65.256 27.325 87.996 1.00 21.99 876 GLY D C 1
ATOM 4506 O O . GLY D 2 109 ? 65.561 28.499 88.222 1.00 22.68 876 GLY D O 1
ATOM 4507 N N . GLU D 2 110 ? 64.711 26.923 86.843 1.00 21.88 877 GLU D N 1
ATOM 4508 C CA . GLU D 2 110 ? 64.459 27.868 85.753 1.00 22.19 877 GLU D CA 1
ATOM 4509 C C . GLU D 2 110 ? 63.259 28.762 86.084 1.00 22.30 877 GLU D C 1
ATOM 4510 O O . GLU D 2 110 ? 63.214 29.924 85.671 1.00 22.12 877 GLU D O 1
ATOM 4516 N N . LEU D 2 111 ? 62.324 28.249 86.877 1.00 22.20 878 LEU D N 1
ATOM 4517 C CA . LEU D 2 111 ? 61.232 29.067 87.401 1.00 22.22 878 LEU D CA 1
ATOM 4518 C C . LEU D 2 111 ? 61.755 30.191 88.307 1.00 22.69 878 LEU D C 1
ATOM 4519 O O . LEU D 2 111 ? 61.253 31.312 88.255 1.00 22.03 878 LEU D O 1
ATOM 4524 N N . TYR D 2 112 ? 62.811 29.924 89.080 1.00 23.03 879 TYR D N 1
ATOM 4525 C CA . TYR D 2 112 ? 63.473 31.012 89.811 1.00 22.78 879 TYR D CA 1
ATOM 4526 C C . TYR D 2 112 ? 64.093 31.995 88.813 1.00 22.85 879 TYR D C 1
ATOM 4527 O O . TYR D 2 112 ? 63.886 33.213 88.923 1.00 21.88 879 TYR D O 1
ATOM 4536 N N . ASN D 2 113 ? 64.818 31.464 87.831 1.00 22.58 880 ASN D N 1
ATOM 4537 C CA . ASN D 2 113 ? 65.585 32.305 86.911 1.00 23.54 880 ASN D CA 1
ATOM 4538 C C . ASN D 2 113 ? 64.711 33.301 86.129 1.00 23.92 880 ASN D C 1
ATOM 4539 O O . ASN D 2 113 ? 65.171 34.395 85.799 1.00 23.45 880 ASN D O 1
ATOM 4544 N N . TYR D 2 114 ? 63.452 32.934 85.882 1.00 24.34 881 TYR D N 1
ATOM 4545 C CA . TYR D 2 114 ? 62.494 33.789 85.176 1.00 25.17 881 TYR D CA 1
ATOM 4546 C C . TYR D 2 114 ? 61.461 34.443 86.112 1.00 25.66 881 TYR D C 1
ATOM 4547 O O . TYR D 2 114 ? 60.392 34.893 85.669 1.00 24.97 881 TYR D O 1
ATOM 4556 N N . ARG D 2 115 ? 61.793 34.488 87.404 1.00 25.95 882 ARG D N 1
ATOM 4557 C CA . ARG D 2 115 ? 61.081 35.275 88.411 1.00 27.34 882 ARG D CA 1
ATOM 4558 C C . ARG D 2 115 ? 59.666 34.815 88.748 1.00 27.13 882 ARG D C 1
ATOM 4559 O O . ARG D 2 115 ? 58.877 35.592 89.277 1.00 27.48 882 ARG D O 1
ATOM 4567 N N . MET D 2 116 ? 59.359 33.547 88.467 1.00 26.81 883 MET D N 1
ATOM 4568 C CA . MET D 2 116 ? 58.102 32.931 88.892 1.00 26.70 883 MET D CA 1
ATOM 4569 C C . MET D 2 116 ? 58.104 32.522 90.375 1.00 26.10 883 MET D C 1
ATOM 4570 O O . MET D 2 116 ? 57.041 32.415 90.971 1.00 25.90 883 MET D O 1
ATOM 4575 N N . VAL D 2 117 ? 59.275 32.233 90.950 1.00 25.72 884 VAL D N 1
ATOM 4576 C CA . VAL D 2 117 ? 59.392 32.033 92.408 1.00 25.51 884 VAL D CA 1
ATOM 4577 C C . VAL D 2 117 ? 60.590 32.783 92.975 1.00 26.03 884 VAL D C 1
ATOM 4578 O O . VAL D 2 117 ? 61.552 33.059 92.248 1.00 25.40 884 VAL D O 1
ATOM 4582 N N . GLU D 2 118 ? 60.527 33.074 94.273 1.00 26.31 885 GLU D N 1
ATOM 4583 C CA . GLU D 2 118 ? 61.612 33.746 94.997 1.00 27.62 885 GLU D CA 1
ATOM 4584 C C . GLU D 2 118 ? 62.653 32.743 95.526 1.00 26.55 885 GLU D C 1
ATOM 4585 O O . GLU D 2 118 ? 62.450 31.532 95.476 1.00 26.20 885 GLU D O 1
ATOM 4591 N N . SER D 2 119 ? 63.759 33.270 96.042 1.00 25.54 886 SER D N 1
ATOM 4592 C CA . SER D 2 119 ? 64.859 32.467 96.557 1.00 25.17 886 SER D CA 1
ATOM 4593 C C . SER D 2 119 ? 64.430 31.528 97.688 1.00 24.36 886 SER D C 1
ATOM 4594 O O . SER D 2 119 ? 64.891 30.393 97.765 1.00 22.85 886 SER D O 1
ATOM 4597 N N . ALA D 2 120 ? 63.517 31.979 98.542 1.00 23.63 887 ALA D N 1
ATOM 4598 C CA . ALA D 2 120 ? 63.053 31.155 99.653 1.00 23.36 887 ALA D CA 1
ATOM 4599 C C . ALA D 2 120 ? 62.471 29.800 99.182 1.00 23.39 887 ALA D C 1
ATOM 4600 O O . ALA D 2 120 ? 62.676 28.792 99.832 1.00 22.62 887 ALA D O 1
ATOM 4602 N N . VAL D 2 121 ? 61.779 29.765 98.042 1.00 22.98 888 VAL D N 1
ATOM 4603 C CA . VAL D 2 121 ? 61.260 28.498 97.507 1.00 23.00 888 VAL D CA 1
ATOM 4604 C C . VAL D 2 121 ? 62.407 27.532 97.153 1.00 22.43 888 VAL D C 1
ATOM 4605 O O . VAL D 2 121 ? 62.330 26.334 97.414 1.00 21.26 888 VAL D O 1
ATOM 4609 N N . ILE D 2 122 ? 63.463 28.066 96.554 1.00 22.18 889 ILE D N 1
ATOM 4610 C CA . ILE D 2 122 ? 64.644 27.268 96.221 1.00 22.30 889 ILE D CA 1
ATOM 4611 C C . ILE D 2 122 ? 65.329 26.732 97.477 1.00 22.09 889 ILE D C 1
ATOM 4612 O O . ILE D 2 122 ? 65.682 25.545 97.535 1.00 20.89 889 ILE D O 1
ATOM 4617 N N . PHE D 2 123 ? 65.526 27.583 98.480 1.00 22.02 890 PHE D N 1
ATOM 4618 C CA . PHE D 2 123 ? 66.258 27.149 99.673 1.00 22.78 890 PHE D CA 1
ATOM 4619 C C . PHE D 2 123 ? 65.415 26.134 100.486 1.00 22.96 890 PHE D C 1
ATOM 4620 O O . PHE D 2 123 ? 65.962 25.150 100.973 1.00 22.73 890 PHE D O 1
ATOM 4628 N N . ARG D 2 124 ? 64.091 26.337 100.548 1.00 22.97 891 ARG D N 1
ATOM 4629 C CA . ARG D 2 124 ? 63.157 25.367 101.150 1.00 23.74 891 ARG D CA 1
ATOM 4630 C C . ARG D 2 124 ? 63.305 23.993 100.529 1.00 22.73 891 ARG D C 1
ATOM 4631 O O . ARG D 2 124 ? 63.328 22.980 101.241 1.00 22.22 891 ARG D O 1
ATOM 4639 N N . THR D 2 125 ? 63.419 23.972 99.205 1.00 21.28 892 THR D N 1
ATOM 4640 C CA . THR D 2 125 ? 63.529 22.736 98.455 1.00 20.77 892 THR D CA 1
ATOM 4641 C C . THR D 2 125 ? 64.908 22.070 98.630 1.00 20.54 892 THR D C 1
ATOM 4642 O O . THR D 2 125 ? 64.970 20.868 98.845 1.00 19.90 892 THR D O 1
ATOM 4646 N N . LEU D 2 126 ? 65.982 22.855 98.582 1.00 20.16 893 LEU D N 1
ATOM 4647 C CA . LEU D 2 126 ? 67.339 22.329 98.798 1.00 21.28 893 LEU D CA 1
ATOM 4648 C C . LEU D 2 126 ? 67.462 21.658 100.168 1.00 20.84 893 LEU D C 1
ATOM 4649 O O . LEU D 2 126 ? 68.006 20.559 100.272 1.00 20.87 893 LEU D O 1
ATOM 4654 N N . TYR D 2 127 ? 66.921 22.299 101.204 1.00 21.29 894 TYR D N 1
ATOM 4655 C CA . TYR D 2 127 ? 66.972 21.743 102.562 1.00 21.25 894 TYR D CA 1
ATOM 4656 C C . TYR D 2 127 ? 66.131 20.469 102.634 1.00 21.21 894 TYR D C 1
ATOM 4657 O O . TYR D 2 127 ? 66.505 19.521 103.329 1.00 21.57 894 TYR D O 1
ATOM 4666 N N A SER D 2 128 ? 65.008 20.439 101.923 0.50 21.56 895 SER D N 1
ATOM 4667 N N B SER D 2 128 ? 65.010 20.431 101.907 0.50 20.81 895 SER D N 1
ATOM 4668 C CA A SER D 2 128 ? 64.173 19.236 101.852 0.50 21.60 895 SER D CA 1
ATOM 4669 C CA B SER D 2 128 ? 64.157 19.231 101.862 0.50 20.06 895 SER D CA 1
ATOM 4670 C C A SER D 2 128 ? 64.991 18.026 101.369 0.50 21.47 895 SER D C 1
ATOM 4671 C C B SER D 2 128 ? 64.925 18.011 101.307 0.50 20.75 895 SER D C 1
ATOM 4672 O O A SER D 2 128 ? 64.876 16.929 101.908 0.50 21.11 895 SER D O 1
ATOM 4673 O O B SER D 2 128 ? 64.715 16.888 101.746 0.50 20.49 895 SER D O 1
ATOM 4678 N N . PHE D 2 129 ? 65.829 18.244 100.363 1.00 21.04 896 PHE D N 1
ATOM 4679 C CA . PHE D 2 129 ? 66.648 17.172 99.788 1.00 20.81 896 PHE D CA 1
ATOM 4680 C C . PHE D 2 129 ? 67.594 16.569 100.827 1.00 20.67 896 PHE D C 1
ATOM 4681 O O . PHE D 2 129 ? 67.800 15.356 100.841 1.00 19.59 896 PHE D O 1
ATOM 4689 N N . THR D 2 130 ? 68.157 17.408 101.694 1.00 20.51 897 THR D N 1
ATOM 4690 C CA . THR D 2 130 ? 69.076 16.938 102.716 1.00 21.35 897 THR D CA 1
ATOM 4691 C C . THR D 2 130 ? 68.428 16.561 104.039 1.00 21.76 897 THR D C 1
ATOM 4692 O O . THR D 2 130 ? 69.127 16.057 104.901 1.00 21.96 897 THR D O 1
ATOM 4696 N N A SER D 2 131 ? 67.122 16.781 104.225 0.50 21.99 898 SER D N 1
ATOM 4697 N N B SER D 2 131 ? 67.120 16.798 104.194 0.50 21.82 898 SER D N 1
ATOM 4698 C CA A SER D 2 131 ? 66.496 16.467 105.520 0.50 22.16 898 SER D CA 1
ATOM 4699 C CA B SER D 2 131 ? 66.440 16.631 105.486 0.50 21.78 898 SER D CA 1
ATOM 4700 C C A SER D 2 131 ? 65.192 15.672 105.487 0.50 22.31 898 SER D C 1
ATOM 4701 C C B SER D 2 131 ? 65.226 15.690 105.468 0.50 22.15 898 SER D C 1
ATOM 4702 O O A SER D 2 131 ? 64.841 15.036 106.485 0.50 21.91 898 SER D O 1
ATOM 4703 O O B SER D 2 131 ? 64.973 14.987 106.449 0.50 21.75 898 SER D O 1
ATOM 4708 N N . PHE D 2 132 ? 64.475 15.684 104.369 1.00 22.06 899 PHE D N 1
ATOM 4709 C CA . PHE D 2 132 ? 63.186 15.013 104.312 1.00 22.07 899 PHE D CA 1
ATOM 4710 C C . PHE D 2 132 ? 63.394 13.498 104.366 1.00 22.30 899 PHE D C 1
ATOM 4711 O O . PHE D 2 132 ? 64.083 12.955 103.526 1.00 21.25 899 PHE D O 1
ATOM 4719 N N . GLY D 2 133 ? 62.822 12.849 105.377 1.00 22.01 900 GLY D N 1
ATOM 4720 C CA . GLY D 2 133 ? 62.983 11.421 105.593 1.00 22.19 900 GLY D CA 1
ATOM 4721 C C . GLY D 2 133 ? 64.381 10.964 105.987 1.00 21.76 900 GLY D C 1
ATOM 4722 O O . GLY D 2 133 ? 64.638 9.769 105.979 1.00 22.95 900 GLY D O 1
ATOM 4723 N N . VAL D 2 134 ? 65.258 11.897 106.363 1.00 21.49 901 VAL D N 1
ATOM 4724 C CA . VAL D 2 134 ? 66.642 11.612 106.714 1.00 21.72 901 VAL D CA 1
ATOM 4725 C C . VAL D 2 134 ? 66.803 11.618 108.239 1.00 22.28 901 VAL D C 1
ATOM 4726 O O . VAL D 2 134 ? 66.358 12.563 108.900 1.00 21.60 901 VAL D O 1
ATOM 4730 N N . ASN D 2 135 ? 67.436 10.575 108.782 1.00 21.97 902 ASN D N 1
ATOM 4731 C CA . ASN D 2 135 ? 67.629 10.444 110.226 1.00 22.21 902 ASN D CA 1
ATOM 4732 C C . ASN D 2 135 ? 68.712 11.438 110.685 1.00 21.86 902 ASN D C 1
ATOM 4733 O O . ASN D 2 135 ? 69.707 11.635 110.001 1.00 21.68 902 ASN D O 1
ATOM 4738 N N . PRO D 2 136 ? 68.515 12.074 111.827 1.00 21.90 903 PRO D N 1
ATOM 4739 C CA . PRO D 2 136 ? 69.412 13.160 112.252 1.00 22.47 903 PRO D CA 1
ATOM 4740 C C . PRO D 2 136 ? 70.778 12.694 112.758 1.00 23.06 903 PRO D C 1
ATOM 4741 O O . PRO D 2 136 ? 71.616 13.522 113.089 1.00 23.07 903 PRO D O 1
ATOM 4745 N N . ASP D 2 137 ? 71.000 11.382 112.799 1.00 23.60 904 ASP D N 1
ATOM 4746 C CA . ASP D 2 137 ? 72.321 10.822 113.108 1.00 24.47 904 ASP D CA 1
ATOM 4747 C C . ASP D 2 137 ? 73.052 10.271 111.879 1.00 24.48 904 ASP D C 1
ATOM 4748 O O . ASP D 2 137 ? 74.093 9.644 112.015 1.00 25.67 904 ASP D O 1
ATOM 4753 N N . GLY D 2 138 ? 72.506 10.491 110.689 1.00 24.04 905 GLY D N 1
ATOM 4754 C CA . GLY D 2 138 ? 73.071 9.961 109.455 1.00 24.34 905 GLY D CA 1
ATOM 4755 C C . GLY D 2 138 ? 72.901 8.458 109.218 1.00 24.06 905 GLY D C 1
ATOM 4756 O O . GLY D 2 138 ? 73.474 7.921 108.266 1.00 24.69 905 GLY D O 1
ATOM 4757 N N . SER D 2 139 ? 72.145 7.775 110.069 1.00 23.30 906 SER D N 1
ATOM 4758 C CA . SER D 2 139 ? 71.812 6.376 109.836 1.00 23.10 906 SER D CA 1
ATOM 4759 C C . SER D 2 139 ? 70.787 6.239 108.694 1.00 23.09 906 SER D C 1
ATOM 4760 O O . SER D 2 139 ? 69.989 7.167 108.448 1.00 22.80 906 SER D O 1
ATOM 4763 N N . PRO D 2 140 ? 70.802 5.105 107.987 1.00 22.74 907 PRO D N 1
ATOM 4764 C CA . PRO D 2 140 ? 69.832 4.886 106.892 1.00 22.96 907 PRO D CA 1
ATOM 4765 C C . PRO D 2 140 ? 68.360 4.839 107.346 1.00 22.76 907 PRO D C 1
ATOM 4766 O O . PRO D 2 140 ? 68.072 4.515 108.503 1.00 22.08 907 PRO D O 1
ATOM 4770 N N . SER D 2 141 ? 67.457 5.155 106.415 1.00 21.95 908 SER D N 1
ATOM 4771 C CA . SER D 2 141 ? 66.011 5.239 106.666 1.00 21.93 908 SER D CA 1
ATOM 4772 C C . SER D 2 141 ? 65.208 4.663 105.507 1.00 21.30 908 SER D C 1
ATOM 4773 O O . SER D 2 141 ? 65.770 4.265 104.477 1.00 20.65 908 SER D O 1
ATOM 4776 N N . SER D 2 142 ? 63.883 4.651 105.656 1.00 21.17 909 SER D N 1
ATOM 4777 C CA . SER D 2 142 ? 62.987 4.171 104.601 1.00 20.85 909 SER D CA 1
ATOM 4778 C C . SER D 2 142 ? 63.139 4.932 103.288 1.00 21.22 909 SER D C 1
ATOM 4779 O O . SER D 2 142 ? 63.272 4.326 102.218 1.00 20.50 909 SER D O 1
ATOM 4782 N N . LEU D 2 143 ? 63.127 6.261 103.361 1.00 21.29 910 LEU D N 1
ATOM 4783 C CA . LEU D 2 143 ? 63.218 7.079 102.165 1.00 22.21 910 LEU D CA 1
ATOM 4784 C C . LEU D 2 143 ? 64.647 7.325 101.697 1.00 22.33 910 LEU D C 1
ATOM 4785 O O . LEU D 2 143 ? 64.844 7.752 100.550 1.00 22.40 910 LEU D O 1
ATOM 4790 N N . ASP D 2 144 ? 65.634 7.081 102.573 1.00 22.52 911 ASP D N 1
ATOM 4791 C CA . ASP D 2 144 ? 67.064 7.273 102.234 1.00 22.39 911 ASP D CA 1
ATOM 4792 C C . ASP D 2 144 ? 67.907 6.047 102.619 1.00 22.18 911 ASP D C 1
ATOM 4793 O O . ASP D 2 144 ? 68.711 6.084 103.570 1.00 22.19 911 ASP D O 1
ATOM 4798 N N . PRO D 2 145 ? 67.729 4.949 101.878 1.00 22.24 912 PRO D N 1
ATOM 4799 C CA . PRO D 2 145 ? 68.520 3.744 102.118 1.00 21.42 912 PRO D CA 1
ATOM 4800 C C . PRO D 2 145 ? 69.983 3.919 101.662 1.00 21.26 912 PRO D C 1
ATOM 4801 O O . PRO D 2 145 ? 70.294 4.862 100.932 1.00 20.16 912 PRO D O 1
ATOM 4805 N N . PRO D 2 146 ? 70.866 3.046 102.131 1.00 20.81 913 PRO D N 1
ATOM 4806 C CA . PRO D 2 146 ? 72.313 3.254 101.986 1.00 21.25 913 PRO D CA 1
ATOM 4807 C C . PRO D 2 146 ? 72.805 3.561 100.566 1.00 21.44 913 PRO D C 1
ATOM 4808 O O . PRO D 2 146 ? 73.524 4.538 100.399 1.00 21.68 913 PRO D O 1
ATOM 4812 N N . GLU D 2 147 ? 72.414 2.791 99.558 1.00 21.67 914 GLU D N 1
ATOM 4813 C CA . GLU D 2 147 ? 73.017 2.983 98.225 1.00 22.30 914 GLU D CA 1
ATOM 4814 C C . GLU D 2 147 ? 72.287 4.029 97.377 1.00 22.00 914 GLU D C 1
ATOM 4815 O O . GLU D 2 147 ? 72.652 4.284 96.233 1.00 22.10 914 GLU D O 1
ATOM 4821 N N . HIS D 2 148 ? 71.300 4.674 97.990 1.00 21.82 915 HIS D N 1
ATOM 4822 C CA . HIS D 2 148 ? 70.489 5.725 97.352 1.00 20.71 915 HIS D CA 1
ATOM 4823 C C . HIS D 2 148 ? 71.240 7.054 97.490 1.00 20.84 915 HIS D C 1
ATOM 4824 O O . HIS D 2 148 ? 71.366 7.5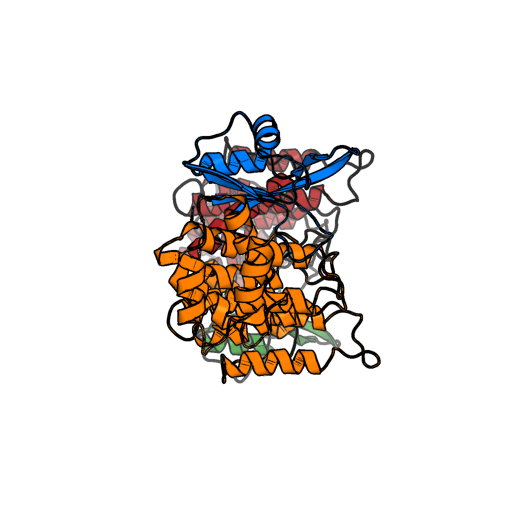75 98.586 1.00 19.42 915 HIS D O 1
ATOM 4831 N N . LEU D 2 149 ? 71.765 7.558 96.370 1.00 20.62 916 LEU D N 1
ATOM 4832 C CA . LEU D 2 149 ? 72.548 8.802 96.327 1.00 20.84 916 LEU D CA 1
ATOM 4833 C C . LEU D 2 149 ? 71.823 9.904 95.549 1.00 20.30 916 LEU D C 1
ATOM 4834 O O . LEU D 2 149 ? 72.382 10.977 95.279 1.00 19.79 916 LEU D O 1
ATOM 4839 N N . PHE D 2 150 ? 70.555 9.671 95.236 1.00 20.14 917 PHE D N 1
ATOM 4840 C CA . PHE D 2 150 ? 69.833 10.583 94.358 1.00 19.87 917 PHE D CA 1
ATOM 4841 C C . PHE D 2 150 ? 69.607 11.991 94.943 1.00 19.67 917 PHE D C 1
ATOM 4842 O O . PHE D 2 150 ? 69.499 12.935 94.182 1.00 21.27 917 PHE D O 1
ATOM 4850 N N . ARG D 2 151 ? 69.517 12.139 96.264 1.00 19.82 918 ARG D N 1
ATOM 4851 C CA . ARG D 2 151 ? 69.437 13.461 96.903 1.00 19.93 918 ARG D CA 1
ATOM 4852 C C . ARG D 2 151 ? 70.598 14.366 96.484 1.00 20.37 918 ARG D C 1
ATOM 4853 O O . ARG D 2 151 ? 70.415 15.566 96.263 1.00 19.41 918 ARG D O 1
ATOM 4861 N N . ILE D 2 152 ? 71.774 13.776 96.354 1.00 20.91 919 ILE D N 1
ATOM 4862 C CA . ILE D 2 152 ? 72.962 14.498 95.894 1.00 21.22 919 ILE D CA 1
ATOM 4863 C C . ILE D 2 152 ? 72.783 15.015 94.473 1.00 21.33 919 ILE D C 1
ATOM 4864 O O . ILE D 2 152 ? 73.110 16.181 94.196 1.00 21.35 919 ILE D O 1
ATOM 4869 N N . ARG D 2 153 ? 72.258 14.157 93.594 1.00 21.16 920 ARG D N 1
ATOM 4870 C CA . ARG D 2 153 ? 71.970 14.523 92.205 1.00 21.67 920 ARG D CA 1
ATOM 4871 C C . ARG D 2 153 ? 70.939 15.655 92.115 1.00 21.00 920 ARG D C 1
ATOM 4872 O O . ARG D 2 153 ? 71.139 16.584 91.356 1.00 20.91 920 ARG D O 1
ATOM 4880 N N . LEU D 2 154 ? 69.863 15.578 92.913 1.00 20.22 921 LEU D N 1
ATOM 4881 C CA . LEU D 2 154 ? 68.857 16.638 93.004 1.00 19.12 921 LEU D CA 1
ATOM 4882 C C . LEU D 2 154 ? 69.406 18.000 93.455 1.00 19.38 921 LEU D C 1
ATOM 4883 O O . LEU D 2 154 ? 69.100 19.039 92.841 1.00 18.58 921 LEU D O 1
ATOM 4888 N N . VAL D 2 155 ? 70.185 18.010 94.533 1.00 19.13 922 VAL D N 1
ATOM 4889 C CA . VAL D 2 155 ? 70.831 19.231 95.002 1.00 19.56 922 VAL D CA 1
ATOM 4890 C C . VAL D 2 155 ? 71.688 19.818 93.876 1.00 19.97 922 VAL D C 1
ATOM 4891 O O . VAL D 2 155 ? 71.623 21.027 93.602 1.00 19.59 922 VAL D O 1
ATOM 4895 N N . CYS D 2 156 ? 72.521 18.976 93.258 1.00 20.46 923 CYS D N 1
ATOM 4896 C CA . CYS D 2 156 ? 73.476 19.470 92.246 1.00 20.78 923 CYS D CA 1
ATOM 4897 C C . CYS D 2 156 ? 72.734 19.963 90.988 1.00 20.83 923 CYS D C 1
ATOM 4898 O O . CYS D 2 156 ? 73.181 20.908 90.345 1.00 21.28 923 CYS D O 1
ATOM 4901 N N . THR D 2 157 ? 71.590 19.365 90.659 1.00 21.00 924 THR D N 1
ATOM 4902 C CA . THR D 2 157 ? 70.766 19.850 89.562 1.00 21.71 924 THR D CA 1
ATOM 4903 C C . THR D 2 157 ? 70.282 21.280 89.821 1.00 22.03 924 THR D C 1
ATOM 4904 O O . THR D 2 157 ? 70.398 22.135 88.943 1.00 21.83 924 THR D O 1
ATOM 4908 N N . ILE D 2 158 ? 69.725 21.542 91.008 1.00 22.14 925 ILE D N 1
ATOM 4909 C CA . ILE D 2 158 ? 69.211 22.887 91.310 1.00 22.79 925 ILE D CA 1
ATOM 4910 C C . ILE D 2 158 ? 70.357 23.895 91.373 1.00 22.79 925 ILE D C 1
ATOM 4911 O O . ILE D 2 158 ? 70.262 25.010 90.848 1.00 22.64 925 ILE D O 1
ATOM 4916 N N . LEU D 2 159 ? 71.453 23.499 91.997 1.00 22.18 926 LEU D N 1
ATOM 4917 C CA . LEU D 2 159 ? 72.595 24.384 92.139 1.00 21.70 926 LEU D CA 1
ATOM 4918 C C . LEU D 2 159 ? 73.228 24.761 90.785 1.00 21.71 926 LEU D C 1
ATOM 4919 O O . LEU D 2 159 ? 73.641 25.905 90.595 1.00 21.33 926 LEU D O 1
ATOM 4924 N N . ASP D 2 160 ? 73.302 23.808 89.864 1.00 22.02 927 ASP D N 1
ATOM 4925 C CA . ASP D 2 160 ? 73.841 24.042 88.525 1.00 22.97 927 ASP D CA 1
ATOM 4926 C C . ASP D 2 160 ? 72.928 24.947 87.674 1.00 23.22 927 ASP D C 1
ATOM 4927 O O . ASP D 2 160 ? 73.384 25.564 86.715 1.00 22.99 927 ASP D O 1
ATOM 4932 N N . THR D 2 161 ? 71.649 25.003 88.025 1.00 23.26 928 THR D N 1
ATOM 4933 C CA . THR D 2 161 ? 70.640 25.766 87.282 1.00 23.63 928 THR D CA 1
ATOM 4934 C C . THR D 2 161 ? 70.519 27.224 87.735 1.00 24.35 928 THR D C 1
ATOM 4935 O O . THR D 2 161 ? 70.456 28.134 86.903 1.00 24.52 928 THR D O 1
ATOM 4939 N N . CYS D 2 162 ? 70.465 27.450 89.045 1.00 24.93 929 CYS D N 1
ATOM 4940 C CA . CYS D 2 162 ? 70.246 28.793 89.588 1.00 25.55 929 CYS D CA 1
ATOM 4941 C C . CYS D 2 162 ? 71.180 29.192 90.737 1.00 26.18 929 CYS D C 1
ATOM 4942 O O . CYS D 2 162 ? 71.156 30.349 91.168 1.00 26.30 929 CYS D O 1
ATOM 4945 N N . GLY D 2 163 ? 71.990 28.253 91.224 1.00 25.99 930 GLY D N 1
ATOM 4946 C CA . GLY D 2 163 ? 72.965 28.529 92.278 1.00 26.68 930 GLY D CA 1
ATOM 4947 C C . GLY D 2 163 ? 73.989 29.617 91.981 1.00 26.74 930 GLY D C 1
ATOM 4948 O O . GLY D 2 163 ? 74.462 30.289 92.898 1.00 26.20 930 GLY D O 1
ATOM 4949 N N . GLN D 2 164 ? 74.321 29.803 90.705 1.00 27.66 931 GLN D N 1
ATOM 4950 C CA . GLN D 2 164 ? 75.242 30.860 90.278 1.00 28.18 931 GLN D CA 1
ATOM 4951 C C . GLN D 2 164 ? 74.720 32.282 90.529 1.00 27.55 931 GLN D C 1
ATOM 4952 O O . GLN D 2 164 ? 75.496 33.232 90.486 1.00 27.43 931 GLN D O 1
ATOM 4958 N N . TYR D 2 165 ? 73.419 32.429 90.771 1.00 27.10 932 TYR D N 1
ATOM 4959 C CA . TYR D 2 165 ? 72.823 33.731 91.094 1.00 26.91 932 TYR D CA 1
ATOM 4960 C C . TYR D 2 165 ? 72.759 34.032 92.598 1.00 26.62 932 TYR D C 1
ATOM 4961 O O . TYR D 2 165 ? 72.297 35.102 92.997 1.00 25.73 932 TYR D O 1
ATOM 4970 N N . PHE D 2 166 ? 73.264 33.116 93.423 1.00 26.26 933 PHE D N 1
ATOM 4971 C CA . PHE D 2 166 ? 73.285 33.312 94.873 1.00 26.41 933 PHE D CA 1
ATOM 4972 C C . PHE D 2 166 ? 74.676 33.735 95.339 1.00 27.55 933 PHE D C 1
ATOM 4973 O O . PHE D 2 166 ? 75.218 33.173 96.285 1.00 26.58 933 PHE D O 1
ATOM 4981 N N . ASP D 2 167 ? 75.245 34.740 94.671 1.00 29.15 934 ASP D N 1
ATOM 4982 C CA . ASP D 2 167 ? 76.628 35.149 94.920 1.00 30.36 934 ASP D CA 1
ATOM 4983 C C . ASP D 2 167 ? 76.784 36.514 95.589 1.00 31.31 934 ASP D C 1
ATOM 4984 O O . ASP D 2 167 ? 77.902 36.944 95.832 1.00 31.30 934 ASP D O 1
ATOM 4989 N N . ARG D 2 168 ? 75.679 37.187 95.887 1.00 32.30 935 ARG D N 1
ATOM 4990 C CA . ARG D 2 168 ? 75.726 38.476 96.576 1.00 33.44 935 ARG D CA 1
ATOM 4991 C C . ARG D 2 168 ? 74.728 38.537 97.722 1.00 33.52 935 ARG D C 1
ATOM 4992 O O . ARG D 2 168 ? 73.696 37.865 97.694 1.00 33.40 935 ARG D O 1
ATOM 5000 N N . GLY D 2 169 ? 75.040 39.366 98.716 1.00 33.64 936 GLY D N 1
ATOM 5001 C CA . GLY D 2 169 ? 74.086 39.751 99.748 1.00 33.50 936 GLY D CA 1
ATOM 5002 C C . GLY D 2 169 ? 73.473 38.604 100.536 1.00 33.14 936 GLY D C 1
ATOM 5003 O O . GLY D 2 169 ? 74.172 37.670 100.943 1.00 33.31 936 GLY D O 1
ATOM 5004 N N . SER D 2 170 ? 72.163 38.675 100.768 1.00 32.52 937 SER D N 1
ATOM 5005 C CA . SER D 2 170 ? 71.533 37.739 101.694 1.00 31.85 937 SER D CA 1
ATOM 5006 C C . SER D 2 170 ? 71.495 36.318 101.132 1.00 30.92 937 SER D C 1
ATOM 5007 O O . SER D 2 170 ? 71.643 35.366 101.893 1.00 30.72 937 SER D O 1
ATOM 5010 N N . SER D 2 171 ? 71.329 36.161 99.820 1.00 29.61 938 SER D N 1
ATOM 5011 C CA . SER D 2 171 ? 71.363 34.821 99.232 1.00 29.04 938 SER D CA 1
ATOM 5012 C C . SER D 2 171 ? 72.782 34.212 99.226 1.00 27.76 938 SER D C 1
ATOM 5013 O O . SER D 2 171 ? 72.912 32.993 99.272 1.00 26.60 938 SER D O 1
ATOM 5016 N N . LYS D 2 172 ? 73.837 35.036 99.198 1.00 26.82 939 LYS D N 1
ATOM 5017 C CA . LYS D 2 172 ? 75.206 34.504 99.306 1.00 26.30 939 LYS D CA 1
ATOM 5018 C C . LYS D 2 172 ? 75.334 33.731 100.613 1.00 25.67 939 LYS D C 1
ATOM 5019 O O . LYS D 2 172 ? 75.775 32.584 100.631 1.00 23.90 939 LYS D O 1
ATOM 5025 N N . ARG D 2 173 ? 74.923 34.370 101.700 1.00 25.05 940 ARG D N 1
ATOM 5026 C CA . ARG D 2 173 ? 74.978 33.755 103.020 1.00 25.68 940 ARG D CA 1
ATOM 5027 C C . ARG D 2 173 ? 74.052 32.527 103.144 1.00 24.52 940 ARG D C 1
ATOM 5028 O O . ARG D 2 173 ? 74.431 31.563 103.796 1.00 23.17 940 ARG D O 1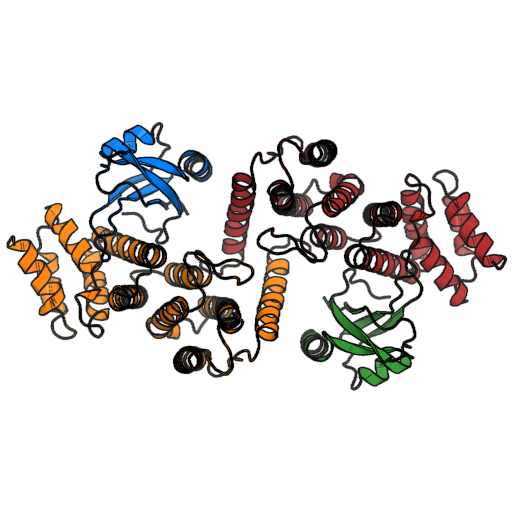
ATOM 5036 N N . LYS D 2 174 ? 72.851 32.583 102.562 1.00 23.98 941 LYS D N 1
ATOM 5037 C CA . LYS D 2 174 ? 71.913 31.443 102.622 1.00 23.93 941 LYS D CA 1
ATOM 5038 C C . LYS D 2 174 ? 72.524 30.213 101.951 1.00 23.28 941 LYS D C 1
ATOM 5039 O O . LYS D 2 174 ? 72.423 29.104 102.479 1.00 22.24 941 LYS D O 1
ATOM 5045 N N . LEU D 2 175 ? 73.180 30.406 100.807 1.00 22.46 942 LEU D N 1
ATOM 5046 C CA . LEU D 2 175 ? 73.860 29.304 100.125 1.00 22.48 942 LEU D CA 1
ATOM 5047 C C . LEU D 2 175 ? 75.052 28.773 100.942 1.00 22.92 942 LEU D C 1
ATOM 5048 O O . LEU D 2 175 ? 75.214 27.553 101.071 1.00 22.93 942 LEU D O 1
ATOM 5053 N N . ASP D 2 176 ? 75.868 29.667 101.502 1.00 22.45 943 ASP D N 1
ATOM 5054 C CA . ASP D 2 176 ? 77.007 29.248 102.329 1.00 23.27 943 ASP D CA 1
ATOM 5055 C C . ASP D 2 176 ? 76.540 28.358 103.485 1.00 22.93 943 ASP D C 1
ATOM 5056 O O . ASP D 2 176 ? 77.137 27.308 103.751 1.00 23.18 943 ASP D O 1
ATOM 5061 N N . CYS D 2 177 ? 75.477 28.759 104.170 1.00 22.97 944 CYS D N 1
ATOM 5062 C CA . CYS D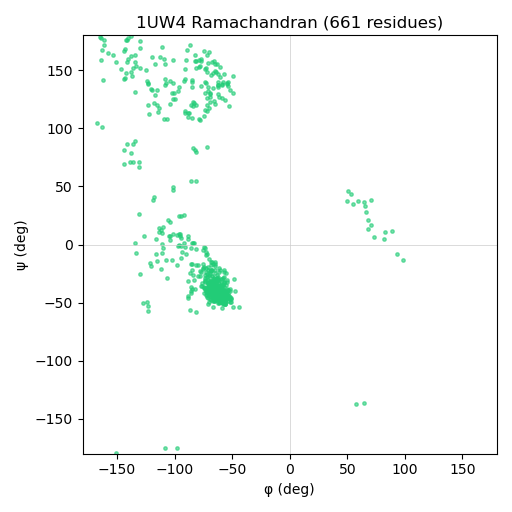 2 177 ? 74.962 27.941 105.259 1.00 23.13 944 CYS D CA 1
ATOM 5063 C C . CYS D 2 177 ? 74.445 26.612 104.729 1.00 22.65 944 CYS D C 1
ATOM 5064 O O . CYS D 2 177 ? 74.778 25.564 105.301 1.00 21.43 944 CYS D O 1
ATOM 5067 N N . PHE D 2 178 ? 73.636 26.646 103.659 1.00 21.47 945 PHE D N 1
ATOM 5068 C CA . PHE D 2 178 ? 73.159 25.400 103.056 1.00 20.92 945 PHE D CA 1
ATOM 5069 C C . PHE D 2 178 ? 74.305 24.431 102.730 1.00 20.92 945 PHE D C 1
ATOM 5070 O O . PHE D 2 178 ? 74.198 23.246 102.995 1.00 20.99 945 PHE D O 1
ATOM 5078 N N . LEU D 2 179 ? 75.383 24.934 102.142 1.00 20.24 946 LEU D N 1
ATOM 5079 C CA . LEU D 2 179 ? 76.479 24.086 101.715 1.00 20.48 946 LEU D CA 1
ATOM 5080 C C . LEU D 2 179 ? 77.184 23.446 102.917 1.00 20.65 946 LEU D C 1
ATOM 5081 O O . LEU D 2 179 ? 77.694 22.320 102.813 1.00 21.31 946 LEU D O 1
ATOM 5086 N N . VAL D 2 180 ? 77.183 24.112 104.071 1.00 20.16 947 VAL D N 1
ATOM 5087 C CA . VAL D 2 180 ? 77.692 23.476 105.283 1.00 21.05 947 VAL D CA 1
ATOM 5088 C C . VAL D 2 180 ? 76.884 22.220 105.616 1.00 20.51 947 VAL D C 1
ATOM 5089 O O . VAL D 2 180 ? 77.446 21.149 105.830 1.00 20.53 947 VAL D O 1
ATOM 5093 N N . TYR D 2 181 ? 75.565 22.336 105.624 1.00 21.03 948 TYR D N 1
ATOM 5094 C CA . TYR D 2 181 ? 74.720 21.170 105.879 1.00 21.64 948 TYR D CA 1
ATOM 5095 C C . TYR D 2 181 ? 74.801 20.107 104.767 1.00 20.87 948 TYR D C 1
ATOM 5096 O O . TYR D 2 181 ? 74.739 18.903 105.053 1.00 21.16 948 TYR D O 1
ATOM 5105 N N . PHE D 2 182 ? 74.929 20.536 103.513 1.00 20.32 949 PHE D N 1
ATOM 5106 C CA . PHE D 2 182 ? 75.079 19.597 102.395 1.00 20.44 949 PHE D CA 1
ATOM 5107 C C . PHE D 2 182 ? 76.353 18.742 102.531 1.00 20.09 949 PHE D C 1
ATOM 5108 O O . PHE D 2 182 ? 76.318 17.536 102.270 1.00 19.47 949 PHE D O 1
ATOM 5116 N N . GLN D 2 183 ? 77.464 19.349 102.945 1.00 20.11 950 GLN D N 1
ATOM 5117 C CA . GLN D 2 183 ? 78.731 18.623 103.049 1.00 20.81 950 GLN D CA 1
ATOM 5118 C C . GLN D 2 183 ? 78.662 17.565 104.149 1.00 20.75 950 GLN D C 1
ATOM 5119 O O . GLN D 2 183 ? 79.259 16.493 104.004 1.00 20.69 950 GLN D O 1
ATOM 5125 N N . ARG D 2 184 ? 77.956 17.862 105.244 1.00 20.23 951 ARG D N 1
ATOM 5126 C CA . ARG D 2 184 ? 77.730 16.861 106.293 1.00 20.29 951 ARG D CA 1
ATOM 5127 C C . ARG D 2 184 ? 76.840 15.735 105.791 1.00 20.62 951 ARG D C 1
ATOM 5128 O O . ARG D 2 184 ? 77.091 14.579 106.104 1.00 21.19 951 ARG D O 1
ATOM 5136 N N . TYR D 2 185 ? 75.798 16.071 105.036 1.00 20.39 952 TYR D N 1
ATOM 5137 C CA . TYR D 2 185 ? 74.900 15.054 104.470 1.00 20.61 952 TYR D CA 1
ATOM 5138 C C . TYR D 2 185 ? 75.705 14.081 103.596 1.00 21.00 952 TYR D C 1
ATOM 5139 O O . TYR D 2 185 ? 75.566 12.863 103.716 1.00 21.26 952 TYR D O 1
ATOM 5148 N N . VAL D 2 186 ? 76.572 14.625 102.747 1.00 21.51 953 VAL D N 1
ATOM 5149 C CA . VAL D 2 186 ? 77.426 13.831 101.853 1.00 22.48 953 VAL D CA 1
ATOM 5150 C C . VAL D 2 186 ? 78.314 12.887 102.669 1.00 22.56 953 VAL D C 1
ATOM 5151 O O . VAL D 2 186 ? 78.448 11.709 102.319 1.00 22.95 953 VAL D O 1
ATOM 5155 N N . TRP D 2 187 ? 78.905 13.395 103.753 1.00 22.49 954 TRP D N 1
ATOM 5156 C CA . TRP D 2 187 ? 79.777 12.560 104.601 1.00 22.00 954 TRP D CA 1
ATOM 5157 C C . TRP D 2 187 ? 79.004 11.509 105.423 1.00 21.18 954 TRP D C 1
ATOM 5158 O O . TRP D 2 187 ? 79.531 10.428 105.688 1.00 21.92 954 TRP D O 1
ATOM 5169 N N . TRP D 2 188 ? 77.767 11.790 105.810 1.00 21.05 955 TRP D N 1
ATOM 5170 C CA . TRP D 2 188 ? 76.898 10.735 106.352 1.00 20.85 955 TRP D CA 1
ATOM 5171 C C . TRP D 2 188 ? 76.760 9.577 105.357 1.00 20.72 955 TRP D C 1
ATOM 5172 O O . TRP D 2 188 ? 76.935 8.408 105.727 1.00 20.31 955 TRP D O 1
ATOM 5183 N N . LYS D 2 189 ? 76.480 9.906 104.103 1.00 20.51 956 LYS D N 1
ATOM 5184 C CA . LYS D 2 189 ? 76.351 8.896 103.037 1.00 20.91 956 LYS D CA 1
ATOM 5185 C C . LYS D 2 189 ? 77.672 8.137 102.773 1.00 21.13 956 LYS D C 1
ATOM 5186 O O . LYS D 2 189 ? 77.661 6.922 102.613 1.00 21.58 956 LYS D O 1
ATOM 5192 N N . LYS D 2 190 ? 78.800 8.855 102.769 1.00 21.23 957 LYS D N 1
ATOM 5193 C CA . LYS D 2 190 ? 80.128 8.272 102.549 1.00 21.48 957 LYS D CA 1
ATOM 5194 C C . LYS D 2 190 ? 80.630 7.366 103.674 1.00 21.81 957 LYS D C 1
ATOM 5195 O O . LYS D 2 190 ? 81.510 6.515 103.451 1.00 21.57 957 LYS D O 1
ATOM 5201 N N . SER D 2 191 ? 80.084 7.544 104.872 1.00 21.62 958 SER D N 1
ATOM 5202 C CA . SER D 2 191 ? 80.503 6.783 106.043 1.00 22.06 958 SER D CA 1
ATOM 5203 C C . SER D 2 191 ? 79.711 5.492 106.278 1.00 21.83 958 SER D C 1
ATOM 5204 O O . SER D 2 191 ? 79.994 4.782 107.224 1.00 22.21 958 SER D O 1
ATOM 5207 N N . LEU D 2 192 ? 78.710 5.211 105.449 1.00 21.76 959 LEU D N 1
ATOM 5208 C CA . LEU D 2 192 ? 77.864 4.024 105.602 1.00 21.90 959 LEU D CA 1
ATOM 5209 C C . LEU D 2 192 ? 78.713 2.755 105.404 1.00 21.88 959 LEU D C 1
ATOM 5210 O O . LEU D 2 192 ? 79.623 2.758 104.607 1.00 19.95 959 LEU D O 1
ATOM 5215 N N . GLU D 2 193 ? 78.354 1.673 106.085 1.00 22.16 960 GLU D N 1
ATOM 5216 C CA . GLU D 2 193 ? 79.184 0.455 106.114 1.00 22.54 960 GLU D CA 1
ATOM 5217 C C . GLU D 2 193 ? 79.190 -0.295 104.764 1.00 21.67 960 GLU D C 1
ATOM 5218 O O . GLU D 2 193 ? 80.126 -1.039 104.475 1.00 22.32 960 GLU D O 1
ATOM 5224 N N . VAL D 2 194 ? 78.189 -0.075 103.919 1.00 20.63 961 VAL D N 1
ATOM 5225 C CA . VAL D 2 194 ? 78.215 -0.641 102.560 1.00 20.22 961 VAL D CA 1
ATOM 5226 C C . VAL D 2 194 ? 79.480 -0.282 101.730 1.00 19.78 961 VAL D C 1
ATOM 5227 O O . VAL D 2 194 ? 79.887 -1.049 100.867 1.00 19.31 961 VAL D O 1
ATOM 5231 N N . TRP D 2 195 ? 80.074 0.882 101.976 1.00 19.76 962 TRP D N 1
ATOM 5232 C CA . TRP D 2 195 ? 81.247 1.328 101.200 1.00 19.62 962 TRP D CA 1
ATOM 5233 C C . TRP D 2 195 ? 82.510 0.733 101.776 1.00 20.08 962 TRP D C 1
ATOM 5234 O O . TRP D 2 195 ? 82.783 0.911 102.944 1.00 19.93 962 TRP D O 1
ATOM 5245 N N . THR D 2 196 ? 83.253 0.012 100.936 1.00 20.67 963 THR D N 1
ATOM 5246 C CA . THR D 2 196 ? 84.457 -0.698 101.304 1.00 20.81 963 THR D CA 1
ATOM 5247 C C . THR D 2 196 ? 85.483 -0.582 100.163 1.00 21.11 963 THR D C 1
ATOM 5248 O O . THR D 2 196 ? 85.190 -0.092 99.071 1.00 20.69 963 THR D O 1
ATOM 5252 N N . LYS D 2 197 ? 86.670 -1.121 100.390 1.00 21.70 964 LYS D N 1
ATOM 5253 C CA . LYS D 2 197 ? 87.693 -1.165 99.334 1.00 22.46 964 LYS D CA 1
ATOM 5254 C C . LYS D 2 197 ? 87.217 -1.965 98.101 1.00 21.98 964 LYS D C 1
ATOM 5255 O O . LYS D 2 197 ? 87.502 -1.582 96.967 1.00 22.00 964 LYS D O 1
ATOM 5261 N N . ASP D 2 198 ? 86.477 -3.055 98.324 1.00 20.38 965 ASP D N 1
ATOM 5262 C CA . ASP D 2 198 ? 85.926 -3.843 97.224 1.00 19.91 965 ASP D CA 1
ATOM 5263 C C . ASP D 2 198 ? 84.687 -3.215 96.583 1.00 19.13 965 ASP D C 1
ATOM 5264 O O . ASP D 2 198 ? 84.369 -3.526 95.435 1.00 19.45 965 ASP D O 1
ATOM 5269 N N . HIS D 2 199 ? 83.987 -2.354 97.331 1.00 18.42 966 HIS D N 1
ATOM 5270 C CA . HIS D 2 199 ? 82.696 -1.775 96.938 1.00 17.90 966 HIS D CA 1
ATOM 5271 C C . HIS D 2 199 ? 82.715 -0.280 97.267 1.00 18.73 966 HIS D C 1
ATOM 5272 O O . HIS D 2 199 ? 82.047 0.162 98.205 1.00 17.64 966 HIS D O 1
ATOM 5279 N N . PRO D 2 200 ? 83.496 0.510 96.521 1.00 19.68 967 PRO D N 1
ATOM 5280 C CA . PRO D 2 200 ? 83.696 1.916 96.905 1.00 20.67 967 PRO D CA 1
ATOM 5281 C C . PRO D 2 200 ? 82.538 2.849 96.565 1.00 20.93 967 PRO D C 1
ATOM 5282 O O . PRO D 2 200 ? 81.762 2.628 95.635 1.00 19.98 967 PRO D O 1
ATOM 5286 N N . PHE D 2 201 ? 82.450 3.913 97.352 1.00 21.89 968 PHE D N 1
ATOM 5287 C CA . PHE D 2 201 ? 81.635 5.072 97.021 1.00 23.00 968 PHE D CA 1
ATOM 5288 C C . PHE D 2 201 ? 81.927 5.526 95.584 1.00 23.95 968 PHE D C 1
ATOM 5289 O O . PHE D 2 201 ? 83.091 5.645 95.224 1.00 23.41 968 PHE D O 1
ATOM 5297 N N . PRO D 2 202 ? 80.899 5.734 94.755 1.00 24.96 969 PRO D N 1
ATOM 5298 C CA . PRO D 2 202 ? 81.123 6.014 93.321 1.00 25.79 969 PRO D CA 1
ATOM 5299 C C . PRO D 2 202 ? 81.852 7.345 93.065 1.00 26.24 969 PRO D C 1
ATOM 5300 O O . PRO D 2 202 ? 81.395 8.401 93.478 1.00 25.20 969 PRO D O 1
ATOM 5304 N N . ILE D 2 203 ? 83.002 7.275 92.403 1.00 26.95 970 ILE D N 1
ATOM 5305 C CA . ILE D 2 203 ? 83.814 8.462 92.165 1.00 27.73 970 ILE D CA 1
ATOM 5306 C C . ILE D 2 203 ? 83.090 9.502 91.282 1.00 27.14 970 ILE D C 1
ATOM 5307 O O . ILE D 2 203 ? 83.372 10.686 91.378 1.00 26.87 970 ILE D O 1
ATOM 5312 N N . ASP D 2 204 ? 82.159 9.071 90.437 1.00 26.83 971 ASP D N 1
ATOM 5313 C CA . ASP D 2 204 ? 81.431 10.019 89.598 1.00 27.72 971 ASP D CA 1
ATOM 5314 C C . ASP D 2 204 ? 80.551 10.956 90.430 1.00 26.93 971 ASP D C 1
ATOM 5315 O O . ASP D 2 204 ? 80.345 12.103 90.060 1.00 26.37 971 ASP D O 1
ATOM 5320 N N . ILE D 2 205 ? 80.065 10.474 91.572 1.00 26.24 972 ILE D N 1
ATOM 5321 C CA . ILE D 2 205 ? 79.304 11.316 92.499 1.00 25.62 972 ILE D CA 1
ATOM 5322 C C . ILE D 2 205 ? 80.231 12.304 93.233 1.00 25.51 972 ILE D C 1
ATOM 5323 O O . ILE D 2 205 ? 79.860 13.461 93.455 1.00 24.20 972 ILE D O 1
ATOM 5328 N N . ASP D 2 206 ? 81.416 11.845 93.626 1.00 25.34 973 ASP D N 1
ATOM 5329 C CA . ASP D 2 206 ? 82.415 12.727 94.214 1.00 26.42 973 ASP D CA 1
ATOM 5330 C C . ASP D 2 206 ? 82.725 13.885 93.275 1.00 25.81 973 ASP D C 1
ATOM 5331 O O . ASP D 2 206 ? 82.798 15.017 93.704 1.00 25.85 973 ASP D O 1
ATOM 5336 N N . TYR D 2 207 ? 82.933 13.578 91.999 1.00 26.08 974 TYR D N 1
ATOM 5337 C CA . TYR D 2 207 ? 83.268 14.600 91.000 1.00 25.61 974 TYR D CA 1
ATOM 5338 C C . TYR D 2 207 ? 82.095 15.546 90.761 1.00 25.00 974 TYR D C 1
ATOM 5339 O O . TYR D 2 207 ? 82.280 16.758 90.551 1.00 24.17 974 TYR D O 1
ATOM 5348 N N . MET D 2 208 ? 80.895 14.992 90.796 1.00 23.74 975 MET D N 1
ATOM 5349 C CA . MET D 2 208 ? 79.686 15.776 90.622 1.00 23.84 975 MET D CA 1
ATOM 5350 C C . MET D 2 208 ? 79.612 16.827 91.721 1.00 22.96 975 MET D C 1
ATOM 5351 O O . MET D 2 208 ? 79.389 18.007 91.445 1.00 21.86 975 MET D O 1
ATOM 5356 N N . ILE D 2 209 ? 79.806 16.393 92.962 1.00 22.53 976 ILE D N 1
ATOM 5357 C CA . ILE D 2 209 ? 79.861 17.320 94.097 1.00 22.36 976 ILE D CA 1
ATOM 5358 C C . ILE D 2 209 ? 80.964 18.362 93.943 1.00 22.45 976 ILE D C 1
ATOM 5359 O O . ILE D 2 209 ? 80.703 19.553 94.049 1.00 21.77 976 ILE D O 1
ATOM 5364 N N . SER D 2 210 ? 82.205 17.928 93.725 1.00 22.73 977 SER D N 1
ATOM 5365 C CA . SER D 2 210 ? 83.312 18.876 93.636 1.00 23.39 977 SER D CA 1
ATOM 5366 C C . SER D 2 210 ? 83.139 19.882 92.477 1.00 23.16 977 SER D C 1
ATOM 5367 O O . SER D 2 210 ? 83.355 21.078 92.663 1.00 22.60 977 SER D O 1
ATOM 5370 N N . ASP D 2 211 ? 82.689 19.423 91.314 1.00 23.07 978 ASP D N 1
ATOM 5371 C CA . ASP D 2 211 ? 82.486 20.311 90.163 1.00 23.21 978 ASP D CA 1
ATOM 5372 C C . ASP D 2 211 ? 81.403 21.361 90.453 1.00 23.15 978 ASP D C 1
ATOM 5373 O O . ASP D 2 211 ? 81.556 22.517 90.107 1.00 22.35 978 ASP D O 1
ATOM 5378 N N . THR D 2 212 ? 80.319 20.955 91.114 1.00 23.47 979 THR D N 1
ATOM 5379 C CA . THR D 2 212 ? 79.230 21.872 91.439 1.00 23.97 979 THR D CA 1
ATOM 5380 C C . THR D 2 212 ? 79.638 22.919 92.469 1.00 24.31 979 THR D C 1
ATOM 5381 O O . THR D 2 212 ? 79.364 24.109 92.291 1.00 24.56 979 THR D O 1
ATOM 5385 N N . LEU D 2 213 ? 80.275 22.474 93.542 1.00 24.51 980 LEU D N 1
ATOM 5386 C CA . LEU D 2 213 ? 80.662 23.363 94.630 1.00 25.54 980 LEU D CA 1
ATOM 5387 C C . LEU D 2 213 ? 81.765 24.345 94.224 1.00 25.98 980 LEU D C 1
ATOM 5388 O O . LEU D 2 213 ? 81.726 25.514 94.625 1.00 25.74 980 LEU D O 1
ATOM 5393 N N . GLU D 2 214 ? 82.721 23.881 93.421 1.00 26.13 981 GLU D N 1
ATOM 5394 C CA . GLU D 2 214 ? 83.827 24.731 92.992 1.00 26.66 981 GLU D CA 1
ATOM 5395 C C . GLU D 2 214 ? 83.380 25.785 91.979 1.00 26.45 981 GLU D C 1
ATOM 5396 O O . GLU D 2 214 ? 83.988 26.852 91.889 1.00 26.68 981 GLU D O 1
ATOM 5402 N N . LEU D 2 215 ? 82.336 25.474 91.218 1.00 26.32 982 LEU D N 1
ATOM 5403 C CA . LEU D 2 215 ? 81.756 26.404 90.254 1.00 26.46 982 LEU D CA 1
ATOM 5404 C C . LEU D 2 215 ? 81.082 27.556 90.999 1.00 25.79 982 LEU D C 1
ATOM 5405 O O . LEU D 2 215 ? 81.210 28.709 90.609 1.00 24.59 982 LEU D O 1
ATOM 5410 N N . LEU D 2 216 ? 80.388 27.233 92.091 1.00 25.02 983 LEU D N 1
ATOM 5411 C CA . LEU D 2 216 ? 79.725 28.234 92.928 1.00 24.72 983 LEU D CA 1
ATOM 5412 C C . LEU D 2 216 ? 80.676 29.056 93.792 1.00 24.94 983 LEU D C 1
ATOM 5413 O O . LEU D 2 216 ? 80.436 30.250 94.010 1.00 24.44 983 LEU D O 1
ATOM 5418 N N . ARG D 2 217 ? 81.704 28.387 94.318 1.00 24.85 984 ARG D N 1
ATOM 5419 C CA . ARG D 2 217 ? 82.623 28.928 95.324 1.00 25.57 984 ARG D CA 1
ATOM 5420 C C . ARG D 2 217 ? 84.038 28.396 95.068 1.00 26.36 984 ARG D C 1
ATOM 5421 O O . ARG D 2 217 ? 84.466 27.429 95.689 1.00 25.63 984 ARG D O 1
ATOM 5429 N N . PRO D 2 218 ? 84.753 29.015 94.130 1.00 27.64 985 PRO D N 1
ATOM 5430 C CA . PRO D 2 218 ? 86.108 28.580 93.738 1.00 28.32 985 PRO D CA 1
ATOM 5431 C C . PRO D 2 218 ? 87.117 28.310 94.883 1.00 29.18 985 PRO D C 1
ATOM 5432 O O . PRO D 2 218 ? 88.008 27.460 94.731 1.00 28.70 985 PRO D O 1
ATOM 5436 N N . LYS D 2 219 ? 86.971 29.017 96.000 1.00 29.67 986 LYS D N 1
ATOM 5437 C CA . LYS D 2 219 ? 87.864 28.865 97.141 1.00 30.29 986 LYS D CA 1
ATOM 5438 C C . LYS D 2 219 ? 87.295 28.018 98.278 1.00 29.88 986 LYS D C 1
ATOM 5439 O O . LYS D 2 219 ? 87.895 27.931 99.354 1.00 30.40 986 LYS D O 1
ATOM 5445 N N . ILE D 2 220 ? 86.160 27.363 98.048 1.00 29.53 987 ILE D N 1
ATOM 5446 C CA . ILE D 2 220 ? 85.516 26.579 99.100 1.00 29.20 987 ILE D CA 1
ATOM 5447 C C . ILE D 2 220 ? 86.470 25.516 99.649 1.00 29.85 987 ILE D C 1
ATOM 5448 O O . ILE D 2 220 ? 87.322 24.982 98.917 1.00 29.36 987 ILE D O 1
ATOM 5453 N N . LYS D 2 221 ? 86.346 25.232 100.941 1.00 30.36 988 LYS D N 1
ATOM 5454 C CA . LYS D 2 221 ? 87.093 24.134 101.531 1.00 31.26 988 LYS D CA 1
ATOM 5455 C C . LYS D 2 221 ? 86.203 22.897 101.422 1.00 31.17 988 LYS D C 1
ATOM 5456 O O . LYS D 2 221 ? 85.115 22.831 102.020 1.00 31.16 988 LYS D O 1
ATOM 5462 N N . LEU D 2 222 ? 86.641 21.936 100.614 1.00 30.95 989 LEU D N 1
ATOM 5463 C CA . LEU D 2 222 ? 85.952 20.651 100.517 1.00 30.57 989 LEU D CA 1
ATOM 5464 C C . LEU D 2 222 ? 86.429 19.750 101.651 1.00 30.41 989 LEU D C 1
ATOM 5465 O O . LEU D 2 222 ? 87.614 19.418 101.733 1.00 29.23 989 LEU D O 1
ATOM 5470 N N . CYS D 2 223 ? 85.497 19.346 102.516 1.00 29.84 990 CYS D N 1
ATOM 5471 C CA . CYS D 2 223 ? 85.818 18.529 103.681 1.00 29.68 990 CYS D CA 1
ATOM 5472 C C . CYS D 2 223 ? 86.406 17.177 103.259 1.00 29.33 990 CYS D C 1
ATOM 5473 O O . CYS D 2 223 ? 85.903 16.555 102.327 1.00 28.60 990 CYS D O 1
ATOM 5476 N N . ASN D 2 224 ? 87.457 16.733 103.947 1.00 29.10 991 ASN D N 1
ATOM 5477 C CA . ASN D 2 224 ? 88.094 15.438 103.673 1.00 28.94 991 ASN D CA 1
ATOM 5478 C C . ASN D 2 224 ? 87.761 14.335 104.684 1.00 28.06 991 ASN D C 1
ATOM 5479 O O . ASN D 2 224 ? 88.330 13.239 104.633 1.00 27.32 991 ASN D O 1
ATOM 5484 N N . SER D 2 225 ? 86.827 14.618 105.592 1.00 27.25 992 SER D N 1
ATOM 5485 C CA . SER D 2 225 ? 86.343 13.618 106.537 1.00 26.55 992 SER D CA 1
ATOM 5486 C C . SER D 2 225 ? 84.950 13.959 107.090 1.00 26.34 992 SER D C 1
ATOM 5487 O O . SER D 2 225 ? 84.478 15.078 106.961 1.00 25.55 992 SER D O 1
ATOM 5490 N N . LEU D 2 226 ? 84.298 12.981 107.703 1.00 25.77 993 LEU D N 1
ATOM 5491 C CA . LEU D 2 226 ? 83.066 13.219 108.435 1.00 25.72 993 LEU D CA 1
ATOM 5492 C C . LEU D 2 226 ? 83.296 14.147 109.615 1.00 25.80 993 LEU D C 1
ATOM 5493 O O . LEU D 2 226 ? 82.457 15.005 109.901 1.00 24.53 993 LEU D O 1
ATOM 5498 N N . GLU D 2 227 ? 84.433 13.965 110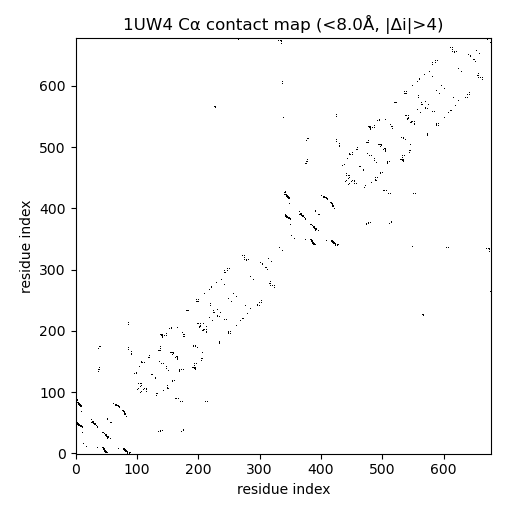.283 1.00 25.90 994 GLU D N 1
ATOM 5499 C CA . GLU D 2 227 ? 84.786 14.753 111.474 1.00 26.43 994 GLU D CA 1
ATOM 5500 C C . GLU D 2 227 ? 84.868 16.239 111.128 1.00 25.49 994 GLU D C 1
ATOM 5501 O O . GLU D 2 227 ? 84.313 17.068 111.828 1.00 24.80 994 GLU D O 1
ATOM 5507 N N . GLU D 2 228 ? 85.556 16.565 110.038 1.00 25.57 995 GLU D N 1
ATOM 5508 C CA . GLU D 2 228 ? 85.631 17.949 109.552 1.00 25.72 995 GLU D CA 1
ATOM 5509 C C . GLU D 2 228 ? 84.260 18.555 109.197 1.00 25.10 995 GLU D C 1
ATOM 5510 O O . GLU D 2 228 ? 83.983 19.717 109.511 1.00 24.17 995 GLU D O 1
ATOM 5516 N N . SER D 2 229 ? 83.412 17.775 108.536 1.00 24.17 996 SER D N 1
ATOM 5517 C CA . SER D 2 229 ? 82.079 18.248 108.168 1.00 24.36 996 SER D CA 1
ATOM 5518 C C . SER D 2 229 ? 81.214 18.531 109.402 1.00 24.61 996 SER D C 1
ATOM 5519 O O . SER D 2 229 ? 80.481 19.513 109.411 1.00 24.22 996 SER D O 1
ATOM 5522 N N . ILE D 2 230 ? 81.343 17.714 110.449 1.00 24.77 997 ILE D N 1
ATOM 5523 C CA . ILE D 2 230 ? 80.584 17.916 111.692 1.00 25.14 997 ILE D CA 1
ATOM 5524 C C . ILE D 2 230 ? 81.078 19.152 112.441 1.00 25.24 997 ILE D C 1
ATOM 5525 O O . ILE D 2 230 ? 80.282 19.886 113.019 1.00 25.65 997 ILE D O 1
ATOM 5530 N N . ARG D 2 231 ? 82.382 19.409 112.397 1.00 25.46 998 ARG D N 1
ATOM 5531 C CA . ARG D 2 231 ? 82.934 20.597 113.046 1.00 25.92 998 ARG D CA 1
ATOM 5532 C C . ARG D 2 231 ? 82.432 21.886 112.361 1.00 25.17 998 ARG D C 1
ATOM 5533 O O . ARG D 2 231 ? 82.085 22.847 113.039 1.00 24.81 998 ARG D O 1
ATOM 5541 N N . GLN D 2 232 ? 82.360 21.897 111.033 1.00 24.76 999 GLN D N 1
ATOM 5542 C CA . GLN D 2 232 ? 81.788 23.037 110.308 1.00 24.84 999 GLN D CA 1
ATOM 5543 C C . GLN D 2 232 ? 80.345 23.291 110.756 1.00 23.85 999 GLN D C 1
ATOM 5544 O O . GLN D 2 232 ? 79.953 24.438 110.982 1.00 23.02 999 GLN D O 1
ATOM 5550 N N . VAL D 2 233 ? 79.544 22.227 110.872 1.00 23.84 1000 VAL D N 1
ATOM 5551 C CA . VAL D 2 233 ? 78.149 22.360 111.328 1.00 23.04 1000 VAL D CA 1
ATOM 5552 C C . VAL D 2 233 ? 78.118 22.912 112.756 1.00 23.91 1000 VAL D C 1
ATOM 5553 O O . VAL D 2 233 ? 77.378 23.862 113.031 1.00 23.59 1000 VAL D O 1
ATOM 5557 N N . GLN D 2 234 ? 78.954 22.366 113.644 1.00 24.21 1001 GLN D N 1
ATOM 5558 C CA . GLN D 2 234 ? 78.991 22.802 115.042 1.00 24.61 1001 GLN D CA 1
ATOM 5559 C C . GLN D 2 234 ? 79.332 24.287 115.132 1.00 24.62 1001 GLN D C 1
ATOM 5560 O O . GLN D 2 234 ? 78.707 25.026 115.892 1.00 24.00 1001 GLN D O 1
ATOM 5566 N N . ASP D 2 235 ? 80.323 24.714 114.342 1.00 25.03 1002 ASP D N 1
ATOM 5567 C CA . ASP D 2 235 ? 80.783 26.090 114.366 1.00 25.49 1002 ASP D CA 1
ATOM 5568 C C . ASP D 2 235 ? 79.667 27.001 113.904 1.00 25.21 1002 ASP D C 1
ATOM 5569 O O . ASP D 2 235 ? 79.434 28.036 114.495 1.00 25.28 1002 ASP D O 1
ATOM 5574 N N . LEU D 2 236 ? 78.966 26.599 112.853 1.00 25.52 1003 LEU D N 1
ATOM 5575 C CA . LEU D 2 236 ? 77.841 27.369 112.335 1.00 25.58 1003 LEU D CA 1
ATOM 5576 C C . LEU D 2 236 ? 76.683 27.459 113.341 1.00 25.57 1003 LEU D C 1
ATOM 5577 O O . LEU D 2 236 ? 76.117 28.532 113.532 1.00 25.32 1003 LEU D O 1
ATOM 5582 N N . GLU D 2 237 ? 76.364 26.359 114.013 1.00 25.41 1004 GLU D N 1
ATOM 5583 C CA . GLU D 2 237 ? 75.266 26.353 114.994 1.00 26.41 1004 GLU D CA 1
ATOM 5584 C C . GLU D 2 237 ? 75.613 27.099 116.291 1.00 26.73 1004 GLU D C 1
ATOM 5585 O O . GLU D 2 237 ? 74.718 27.498 117.029 1.00 27.13 1004 GLU D O 1
ATOM 5591 N N . ARG D 2 238 ? 76.898 27.289 116.562 1.00 27.36 1005 ARG D N 1
ATOM 5592 C CA . ARG D 2 238 ? 77.319 28.113 117.688 1.00 28.39 1005 ARG D CA 1
ATOM 5593 C C . ARG D 2 238 ? 76.962 29.562 117.360 1.00 28.62 1005 ARG D C 1
ATOM 5594 O O . ARG D 2 238 ? 76.485 30.277 118.225 1.00 28.38 1005 ARG D O 1
ATOM 5602 N N . GLU D 2 239 ? 77.170 29.967 116.101 1.00 29.29 1006 GLU D N 1
ATOM 5603 C CA . GLU D 2 239 ? 76.797 31.303 115.637 1.00 29.85 1006 GLU D CA 1
ATOM 5604 C C . GLU D 2 239 ? 75.288 31.521 115.729 1.00 29.28 1006 GLU D C 1
ATOM 5605 O O . GLU D 2 239 ? 74.864 32.542 116.259 1.00 28.36 1006 GLU D O 1
ATOM 5611 N N . PHE D 2 240 ? 74.485 30.584 115.200 1.00 29.05 1007 PHE D N 1
ATOM 5612 C CA . PHE D 2 240 ? 73.015 30.653 115.325 1.00 29.13 1007 PHE D CA 1
ATOM 5613 C C . PHE D 2 240 ? 72.576 30.787 116.786 1.00 29.33 1007 PHE D C 1
ATOM 5614 O O . PHE D 2 240 ? 71.719 31.601 117.112 1.00 29.40 1007 PHE D O 1
ATOM 5622 N N . LEU D 2 241 ? 73.171 29.975 117.654 1.00 29.97 1008 LEU D N 1
ATOM 5623 C CA . LEU D 2 241 ? 72.834 29.946 119.077 1.00 30.37 1008 LEU D CA 1
ATOM 5624 C C . LEU D 2 241 ? 72.998 31.338 119.686 1.00 30.38 1008 LEU D C 1
ATOM 5625 O O . LEU D 2 241 ? 72.128 31.802 120.427 1.00 30.34 1008 LEU D O 1
ATOM 5630 N N . ILE D 2 242 ? 74.100 32.005 119.351 1.00 29.90 1009 ILE D N 1
ATOM 5631 C CA . ILE D 2 242 ? 74.355 33.366 119.818 1.00 30.40 1009 ILE D CA 1
ATOM 5632 C C . ILE D 2 242 ? 73.299 34.351 119.295 1.00 30.23 1009 ILE D C 1
ATOM 5633 O O . ILE D 2 242 ? 72.805 35.185 120.045 1.00 30.13 1009 ILE D O 1
ATOM 5638 N N . LYS D 2 243 ? 72.940 34.245 118.022 1.00 30.38 1010 LYS D N 1
ATOM 5639 C CA . LYS D 2 243 ? 71.891 35.093 117.460 1.00 30.93 1010 LYS D CA 1
ATOM 5640 C C . LYS D 2 243 ? 70.540 34.853 118.149 1.00 30.72 1010 LYS D C 1
ATOM 5641 O O . LYS D 2 243 ? 69.844 35.800 118.470 1.00 31.28 1010 LYS D O 1
ATOM 5647 N N . LEU D 2 244 ? 70.186 33.593 118.400 1.00 30.64 1011 LEU D N 1
ATOM 5648 C CA . LEU D 2 244 ? 68.886 33.251 118.995 1.00 30.37 1011 LEU D CA 1
ATOM 5649 C C . LEU D 2 244 ? 68.784 33.629 120.484 1.00 29.99 1011 LEU D C 1
ATOM 5650 O O . LEU D 2 244 ? 67.684 33.841 120.990 1.00 29.90 1011 LEU D O 1
ATOM 5655 N N . GLY D 2 245 ? 69.923 33.705 121.173 1.00 29.29 1012 GLY D N 1
ATOM 5656 C CA . GLY D 2 245 ? 69.961 34.068 122.582 1.00 29.09 1012 GLY D CA 1
ATOM 5657 C C . GLY D 2 245 ? 69.401 33.013 123.523 1.00 29.08 1012 GLY D C 1
ATOM 5658 O O . GLY D 2 245 ? 68.751 33.352 124.511 1.00 28.77 1012 GLY D O 1
ATOM 5659 N N . LEU D 2 246 ? 69.662 31.736 123.228 1.00 29.14 1013 LEU D N 1
ATOM 5660 C CA . LEU D 2 246 ? 69.138 30.632 124.042 1.00 29.01 1013 LEU D CA 1
ATOM 5661 C C . LEU D 2 246 ? 69.883 30.458 125.370 1.00 28.63 1013 LEU D C 1
ATOM 5662 O O . LEU D 2 246 ? 69.345 29.881 126.314 1.00 27.68 1013 LEU D O 1
ATOM 5667 N N . VAL D 2 247 ? 71.110 30.974 125.428 1.00 28.73 1014 VAL D N 1
ATOM 5668 C CA . VAL D 2 247 ? 71.981 30.844 126.596 1.00 29.12 1014 VAL D CA 1
ATOM 5669 C C . VAL D 2 247 ? 72.425 32.229 127.087 1.00 29.59 1014 VAL D C 1
ATOM 5670 O O . VAL D 2 247 ? 72.283 32.523 128.267 1.00 30.05 1014 VAL D O 1
ATOM 5674 N N . ASN D 2 248 ? 72.913 33.091 126.192 1.00 30.47 1015 ASN D N 1
ATOM 5675 C CA . ASN D 2 248 ? 73.447 34.413 126.579 1.00 31.26 1015 ASN D CA 1
ATOM 5676 C C . ASN D 2 248 ? 72.396 35.508 126.797 1.00 31.24 1015 ASN D C 1
#

GO terms:
  GO:0003729 mRNA binding (F, IDA)
  GO:0045727 positive regulation of translation (P, IDA)
  GO:0035145 exon-exon junction complex (C, IDA)
  GO:0000184 nuclear-transcribed mRNA catabolic process, nonsense-mediated decay (P, IDA)
  GO:0000184 nuclear-transcribed mRNA catabolic process, nonsense-mediated decay (P, IMP)
  GO:0005515 protein binding (F, IPI)
  GO:0005654 nucleoplasm (C, TAS)
  GO:0005829 cytosol (C, TAS)
  GO:0005654 nucleoplasm (C, IDA)
  GO:0005730 nucleolus (C, IDA)
  GO:0005829 cytosol (C, IDA)
  GO:0005634 nucleus (C, EXP)
  GO:0003723 RNA binding (F, HDA)

Secondary structure (P-SEA, 3-state):
ccbbbbccccccccaaaaaaaacccccccbbbbbcccccccccccccbbbbbccaaaaaaaaaccccbbbbcccbbbbbbbbccccccccc/ccaaaaaaaaaccccccccaaaaaaaaaaaccccaaaaaaaaaaaaaacccccccaaaaaaaaaaaaaaccaaaaaaaaaaaaaaaaaaaaaccccaaaaaaaaaaaaaaaaaaccccaaaaaaaaaaaaccccccccccccccccccaaaaaaaaaaaacccccccccaaaaaaaaaaaaaaaaaaaaaacccccccccccaaaaaaaaaaaaaacccccccccaaaaaaaaaaaaaaaaaaacccc/ccbbbbccccccccaaaaaaaaccccccccccccccccccccbbbbbbbbbbccaaaaaaaaaccccbbbbcccbbbbbbbbccccccccc/ccaaaaaaaaacccccccccaaaaaaaaaacccccaaaaaaaaaaaaacccccccaaaaaaaaaaaaaaccaaaaaaaaaaaaaaaaaaaaaccccaaaaaaaaaaaaaaaaaaccccaaaaaaaaaaaaccccccccccccccccccaaaaaaaaaaaacccccccccaaaaaaaaaaaaaaaaaaaaaacccccccccccaaaaaaaaaaaaaaccbbbbbccaaaaaaaaaaaaaaaaaaacccc

B-factor: mean 28.39, std 6.02, range [12.4, 68.36]